Protein AF-A0AAI9X3R1-F1 (afdb_monomer_lite)

Radius of gyration: 27.47 Å; chains: 1; bounding box: 77×61×105 Å

Structure (mmCIF, N/CA/C/O backbone):
data_AF-A0AAI9X3R1-F1
#
_entry.id   AF-A0AAI9X3R1-F1
#
loop_
_atom_site.group_PDB
_atom_site.id
_atom_site.type_symbol
_atom_site.label_atom_id
_atom_site.label_alt_id
_atom_site.label_comp_id
_atom_site.label_asym_id
_atom_site.label_entity_id
_atom_site.label_seq_id
_atom_site.pdbx_PDB_ins_code
_atom_site.Cartn_x
_atom_site.Cartn_y
_atom_site.Cartn_z
_atom_site.occupancy
_atom_site.B_iso_or_equiv
_atom_site.auth_seq_id
_atom_site.auth_comp_id
_atom_site.auth_asym_id
_atom_site.auth_atom_id
_atom_site.pdbx_PDB_model_num
ATOM 1 N N . MET A 1 1 ? 15.271 -11.537 27.845 1.00 30.05 1 MET A N 1
ATOM 2 C CA . MET A 1 1 ? 15.221 -10.104 28.185 1.00 30.05 1 MET A CA 1
ATOM 3 C C . MET A 1 1 ? 13.936 -9.607 27.550 1.00 30.05 1 MET A C 1
ATOM 5 O O . MET A 1 1 ? 13.858 -9.598 26.330 1.00 30.05 1 MET A O 1
ATOM 9 N N . VAL A 1 2 ? 12.877 -9.460 28.348 1.00 28.47 2 VAL A N 1
ATOM 10 C CA . VAL A 1 2 ? 11.563 -9.010 27.859 1.00 28.47 2 VAL A CA 1
ATOM 11 C C . VAL A 1 2 ? 11.731 -7.534 27.478 1.00 28.47 2 VAL A C 1
ATOM 13 O O . VAL A 1 2 ? 12.332 -6.821 28.283 1.00 28.47 2 VAL A O 1
ATOM 16 N N . PRO A 1 3 ? 11.329 -7.084 26.278 1.00 35.72 3 PRO A N 1
ATOM 17 C CA . PRO A 1 3 ? 11.391 -5.665 25.944 1.00 35.72 3 PRO A CA 1
ATOM 18 C C . PRO A 1 3 ? 10.503 -4.892 26.922 1.00 35.72 3 PRO A C 1
ATOM 20 O O . PRO A 1 3 ? 9.383 -5.329 27.188 1.00 35.72 3 PRO A O 1
ATOM 23 N N . GLU A 1 4 ? 11.008 -3.791 27.477 1.00 32.34 4 GLU A N 1
ATOM 24 C CA . GLU A 1 4 ? 10.164 -2.820 28.178 1.00 32.34 4 GLU A CA 1
ATOM 25 C C . GLU A 1 4 ? 9.125 -2.316 27.171 1.00 32.34 4 GLU A C 1
ATOM 27 O O . GLU A 1 4 ? 9.492 -1.760 26.134 1.00 32.34 4 GLU A O 1
ATOM 32 N N . LEU A 1 5 ? 7.850 -2.611 27.433 1.00 36.44 5 LEU A N 1
ATOM 33 C CA . LEU A 1 5 ? 6.741 -2.165 26.597 1.00 36.44 5 LEU A CA 1
ATOM 34 C C . LEU A 1 5 ? 6.646 -0.641 26.709 1.00 36.44 5 LEU A C 1
ATOM 36 O O . LEU A 1 5 ? 6.763 -0.080 27.798 1.00 36.44 5 LEU A O 1
ATOM 40 N N . ASN A 1 6 ? 6.458 0.042 25.585 1.00 49.09 6 ASN A N 1
ATOM 41 C CA . ASN A 1 6 ? 6.217 1.484 25.606 1.00 49.09 6 ASN A CA 1
ATOM 42 C C . ASN A 1 6 ? 4.798 1.762 26.143 1.00 49.09 6 ASN A C 1
ATOM 44 O O . ASN A 1 6 ? 3.879 1.000 25.862 1.00 49.09 6 ASN A O 1
ATOM 48 N N . ASN A 1 7 ? 4.570 2.907 26.800 1.00 53.75 7 ASN A N 1
ATOM 49 C CA . ASN A 1 7 ? 3.246 3.317 27.325 1.00 53.75 7 ASN A CA 1
ATOM 50 C C . ASN A 1 7 ? 2.090 3.233 26.297 1.00 53.75 7 ASN A C 1
ATOM 52 O O . ASN A 1 7 ? 0.927 3.122 26.670 1.00 53.75 7 ASN A O 1
ATOM 56 N N . ALA A 1 8 ? 2.387 3.330 24.996 1.00 45.38 8 ALA A N 1
ATOM 57 C CA . ALA A 1 8 ? 1.394 3.197 23.929 1.00 45.38 8 ALA A CA 1
ATOM 58 C C . ALA A 1 8 ? 0.975 1.738 23.664 1.00 45.38 8 ALA A C 1
ATOM 60 O O . ALA A 1 8 ? -0.159 1.511 23.255 1.00 45.38 8 ALA A O 1
ATOM 61 N N . GLU A 1 9 ? 1.877 0.779 23.892 1.00 54.00 9 GLU A N 1
ATOM 62 C CA . GLU A 1 9 ? 1.617 -0.660 23.774 1.00 54.00 9 GLU A CA 1
ATOM 63 C C . GLU A 1 9 ? 0.813 -1.161 24.968 1.00 54.00 9 GLU A C 1
ATOM 65 O O . GLU A 1 9 ? -0.126 -1.919 24.773 1.00 54.00 9 GLU A O 1
ATOM 70 N N . GLU A 1 10 ? 1.115 -0.682 26.180 1.00 58.19 10 GLU A N 1
ATOM 71 C CA . GLU A 1 10 ? 0.284 -0.955 27.361 1.00 58.19 10 GLU A CA 1
ATOM 72 C C . GLU A 1 10 ? -1.126 -0.394 27.179 1.00 58.19 10 GLU A C 1
ATOM 74 O O . GLU A 1 10 ? -2.094 -1.100 27.417 1.00 58.19 10 GLU A O 1
ATOM 79 N N . LEU A 1 11 ? -1.261 0.828 26.651 1.00 54.00 11 LEU A N 1
ATOM 80 C CA . LEU A 1 11 ? -2.573 1.394 26.349 1.00 54.00 11 LEU A CA 1
ATOM 81 C C . LEU A 1 11 ? -3.309 0.592 25.265 1.00 54.00 11 LEU A C 1
ATOM 83 O O . LEU A 1 11 ? -4.515 0.421 25.350 1.00 54.00 11 LEU A O 1
ATOM 87 N N . GLU A 1 12 ? -2.630 0.114 24.224 1.00 59.31 12 GLU A N 1
ATOM 88 C CA . GLU A 1 12 ? -3.260 -0.704 23.180 1.00 59.31 12 GLU A CA 1
ATOM 89 C C . GLU A 1 12 ? -3.649 -2.102 23.689 1.00 59.31 12 GLU A C 1
ATOM 91 O O . GLU A 1 12 ? -4.735 -2.581 23.359 1.00 59.31 12 GLU A O 1
ATOM 96 N N . ASP A 1 13 ? -2.826 -2.702 24.550 1.00 61.06 13 ASP A N 1
ATOM 97 C CA . ASP A 1 13 ? -3.112 -3.960 25.246 1.00 61.06 13 ASP A CA 1
ATOM 98 C C . ASP A 1 13 ? -4.280 -3.791 26.238 1.00 61.06 13 ASP A C 1
ATOM 100 O O . ASP A 1 13 ? -5.188 -4.623 26.254 1.00 61.06 13 ASP A O 1
ATOM 104 N N . ASP A 1 14 ? -4.333 -2.688 26.991 1.00 59.78 14 ASP A N 1
ATOM 105 C CA . ASP A 1 14 ? -5.448 -2.331 27.877 1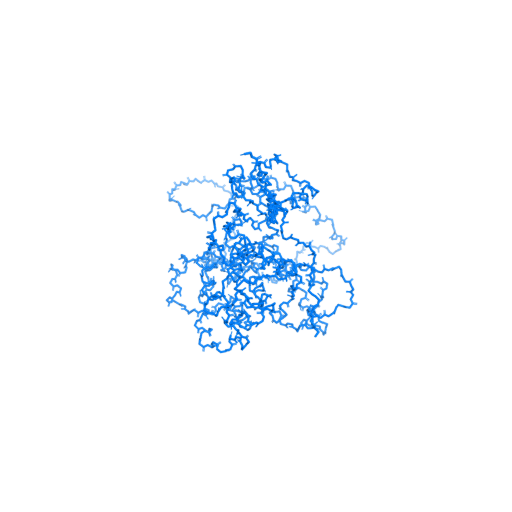.00 59.78 14 ASP A CA 1
ATOM 106 C C . ASP A 1 14 ? -6.740 -2.108 27.086 1.00 59.78 14 ASP A C 1
ATOM 108 O O . ASP A 1 14 ? -7.820 -2.490 27.529 1.00 59.78 14 ASP A O 1
ATOM 112 N N . LEU A 1 15 ? -6.654 -1.537 25.882 1.00 63.12 15 LEU A N 1
ATOM 113 C CA . LEU A 1 15 ? -7.805 -1.355 24.996 1.00 63.12 15 LEU A CA 1
ATOM 114 C C . LEU A 1 15 ? -8.285 -2.669 24.388 1.00 63.12 15 LEU A C 1
ATOM 116 O O . LEU A 1 15 ? -9.492 -2.896 24.303 1.00 63.12 15 LEU A O 1
ATOM 120 N N . LEU A 1 16 ? -7.360 -3.541 23.990 1.00 61.59 16 LEU A N 1
ATOM 121 C CA . LEU A 1 16 ? -7.679 -4.901 23.571 1.00 61.59 16 LEU A CA 1
ATOM 122 C C . LEU A 1 16 ? -8.257 -5.721 24.721 1.00 61.59 16 LEU A C 1
ATOM 124 O O . LEU A 1 16 ? -9.065 -6.601 24.450 1.00 61.59 16 LEU A O 1
ATOM 128 N N . ALA A 1 17 ? -7.865 -5.455 25.970 1.00 60.09 17 ALA A N 1
ATOM 129 C CA . ALA A 1 17 ? -8.419 -6.077 27.168 1.00 60.09 17 ALA A CA 1
ATOM 130 C C . ALA A 1 17 ? -9.802 -5.513 27.534 1.00 60.09 17 ALA A C 1
ATOM 132 O O . ALA A 1 17 ? -10.708 -6.285 27.828 1.00 60.09 17 ALA A O 1
ATOM 133 N N . ALA A 1 18 ? -10.001 -4.197 27.447 1.00 58.53 18 ALA A N 1
ATOM 134 C CA . ALA A 1 18 ? -11.280 -3.535 27.700 1.00 58.53 18 ALA A CA 1
ATOM 135 C C . ALA A 1 18 ? -12.337 -3.884 26.639 1.00 58.53 18 ALA A C 1
ATOM 137 O O . ALA A 1 18 ? -13.509 -4.058 26.965 1.00 58.53 18 ALA A O 1
ATOM 138 N N . ALA A 1 19 ? -11.926 -4.066 25.380 1.00 55.69 19 ALA A N 1
ATOM 139 C CA . ALA A 1 19 ? -12.793 -4.557 24.309 1.00 55.69 19 ALA A CA 1
ATOM 140 C C . ALA A 1 19 ? -13.231 -6.026 24.494 1.00 55.69 19 ALA A C 1
ATOM 142 O O . ALA A 1 19 ? -14.091 -6.490 23.748 1.00 55.69 19 ALA A O 1
ATOM 143 N N . ARG A 1 20 ? -12.666 -6.768 25.465 1.00 58.09 20 ARG A N 1
ATOM 144 C CA . ARG A 1 20 ? -13.059 -8.164 25.742 1.00 58.09 20 ARG A CA 1
ATOM 145 C C . ARG A 1 20 ? -14.454 -8.274 26.351 1.00 58.09 20 ARG A C 1
ATOM 147 O O . ARG A 1 20 ? -15.040 -9.338 26.195 1.00 58.09 20 ARG A O 1
ATOM 154 N N . GLY A 1 21 ? -14.980 -7.201 26.958 1.00 49.31 21 GLY A N 1
ATOM 155 C CA . GLY A 1 21 ? -16.295 -7.187 27.610 1.00 49.31 21 GLY A CA 1
ATOM 156 C C . GLY A 1 21 ? -16.434 -8.234 28.724 1.00 49.31 21 GLY A C 1
ATOM 157 O O . GLY A 1 21 ? -15.632 -9.160 28.846 1.00 49.31 21 GLY A O 1
ATOM 158 N N . ASP A 1 22 ? -17.453 -8.102 29.570 1.00 45.81 22 ASP A N 1
ATOM 159 C CA . ASP A 1 22 ? -17.853 -9.223 30.424 1.00 45.81 22 ASP A CA 1
ATOM 160 C C . ASP A 1 22 ? -18.382 -10.355 29.519 1.00 45.81 22 ASP A C 1
ATOM 162 O O . ASP A 1 22 ? -19.064 -10.070 28.533 1.00 45.81 22 ASP A O 1
ATOM 166 N N . PRO A 1 23 ? -18.137 -11.642 29.824 1.00 49.00 23 PRO A N 1
ATOM 167 C CA . PRO A 1 23 ? -18.627 -12.768 29.020 1.00 49.00 23 PRO A CA 1
ATOM 168 C C . PRO A 1 23 ? -20.164 -12.866 28.924 1.00 49.00 23 PRO A C 1
ATOM 170 O O . PRO A 1 23 ? -20.668 -13.737 28.214 1.00 49.00 23 PRO A O 1
ATOM 173 N N . GLU A 1 24 ? -20.899 -11.992 29.619 1.00 48.25 24 GLU A N 1
ATOM 174 C CA . GLU A 1 24 ? -22.356 -11.840 29.541 1.00 48.25 24 GLU A CA 1
ATOM 175 C C . GLU A 1 24 ? -22.822 -10.683 28.633 1.00 48.25 24 GLU A C 1
ATOM 177 O O . GLU A 1 24 ? -24.028 -10.550 28.423 1.00 48.25 24 GLU A O 1
ATOM 182 N N . ASP A 1 25 ? -21.922 -9.860 28.076 1.00 49.53 25 ASP A N 1
ATOM 183 C CA . ASP A 1 25 ? -22.319 -8.739 27.215 1.00 49.53 25 ASP A CA 1
ATOM 184 C C . ASP A 1 25 ? -22.580 -9.209 25.772 1.00 49.53 25 ASP A C 1
ATOM 186 O O . ASP A 1 25 ? -21.8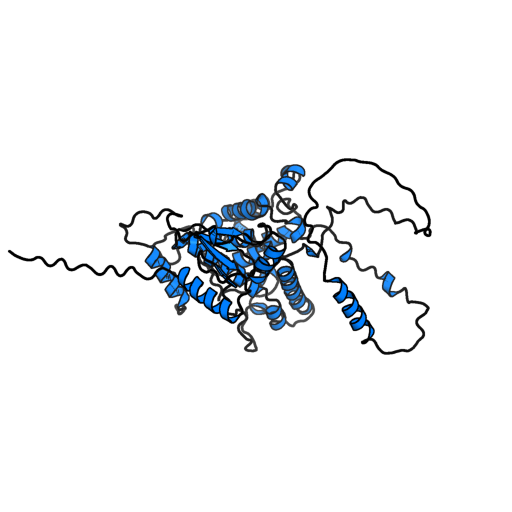00 -9.946 25.157 1.00 49.53 25 ASP A O 1
ATOM 190 N N . ASP A 1 26 ? -23.742 -8.822 25.252 1.00 55.19 26 ASP A N 1
ATOM 191 C CA . ASP A 1 26 ? -24.312 -9.292 23.991 1.00 55.19 26 ASP A CA 1
ATOM 192 C C . ASP A 1 26 ? -23.340 -9.009 22.830 1.00 55.19 26 ASP A C 1
ATOM 194 O O . ASP A 1 26 ? -22.702 -7.955 22.794 1.00 55.19 26 ASP A O 1
ATOM 198 N N . ARG A 1 27 ? -23.199 -9.930 21.862 1.00 57.12 27 ARG A N 1
ATOM 199 C CA . ARG A 1 27 ? -22.259 -9.765 20.730 1.00 57.12 27 ARG A CA 1
ATOM 200 C C . ARG A 1 27 ? -22.496 -8.413 20.049 1.00 57.12 27 ARG A C 1
ATOM 202 O O . ARG A 1 27 ? -23.435 -8.279 19.264 1.00 57.12 27 ARG A O 1
ATOM 209 N N . SER A 1 28 ? -21.634 -7.431 20.313 1.00 58.75 28 SER A N 1
ATOM 210 C CA . SER A 1 28 ? -21.817 -6.078 19.789 1.00 58.75 28 SER A CA 1
ATOM 211 C C . SER A 1 28 ? -21.768 -6.105 18.260 1.00 58.75 28 SER A C 1
ATOM 213 O O . SER A 1 28 ? -20.787 -6.537 17.650 1.00 58.75 28 SER A O 1
ATOM 215 N N . ILE A 1 29 ? -22.870 -5.709 17.622 1.00 65.38 29 ILE A N 1
ATOM 216 C CA . ILE A 1 29 ? -23.004 -5.740 16.164 1.00 65.38 29 ILE A CA 1
ATOM 217 C C . ILE A 1 29 ? -22.146 -4.613 15.577 1.00 65.38 29 ILE A C 1
ATOM 219 O O . ILE A 1 29 ? -22.330 -3.444 15.915 1.00 65.38 29 ILE A O 1
ATOM 223 N N . TYR A 1 30 ? -21.230 -4.946 14.660 1.00 66.50 30 TYR A N 1
ATOM 224 C CA . TYR A 1 30 ? -20.447 -3.944 13.929 1.00 66.50 30 TYR A CA 1
ATOM 225 C C . TYR A 1 30 ? -21.359 -2.905 13.271 1.00 66.50 30 TYR A C 1
ATOM 227 O O . TYR A 1 30 ? -22.274 -3.257 12.528 1.00 66.50 30 TYR A O 1
ATOM 235 N N . GLY A 1 31 ? -21.081 -1.628 13.526 1.00 66.25 31 GLY A N 1
ATOM 236 C CA . GLY A 1 31 ? -21.879 -0.510 13.034 1.00 66.25 31 GLY A CA 1
ATOM 237 C C . GLY A 1 31 ? -23.011 -0.065 13.951 1.00 66.25 31 GLY A C 1
ATOM 238 O O . GLY A 1 31 ? -23.675 0.922 13.642 1.00 66.25 31 GLY A O 1
ATOM 239 N N . ALA A 1 32 ? -23.248 -0.757 15.070 1.00 67.25 32 ALA A N 1
ATOM 240 C CA . ALA A 1 32 ? -24.310 -0.396 16.008 1.00 67.25 32 ALA A CA 1
ATOM 241 C C . ALA A 1 32 ? -24.018 0.901 16.785 1.00 67.25 32 ALA A C 1
ATOM 243 O O . ALA A 1 32 ? -24.935 1.494 17.355 1.00 67.25 32 ALA A O 1
ATOM 244 N N . GLN A 1 33 ? -22.764 1.363 16.802 1.00 71.88 33 GLN A N 1
ATOM 245 C CA . GLN A 1 33 ? -22.377 2.615 17.450 1.00 71.88 33 GLN A CA 1
ATOM 246 C C . GLN A 1 33 ? -22.531 3.825 16.511 1.00 71.88 33 GLN A C 1
ATOM 248 O O . GLN A 1 33 ? -22.292 3.749 15.308 1.00 71.88 33 GLN A O 1
ATOM 253 N N . GLN A 1 34 ? -22.908 4.982 17.068 1.00 70.94 34 GLN A N 1
ATOM 254 C CA . GLN A 1 34 ? -23.088 6.239 16.318 1.00 70.94 34 GLN A CA 1
ATOM 255 C C . GLN A 1 34 ? -21.790 7.060 16.161 1.00 70.94 34 GLN A C 1
ATOM 257 O O . GLN A 1 34 ? -21.842 8.269 15.942 1.00 70.94 34 GLN A O 1
ATOM 262 N N . SER A 1 35 ? -20.621 6.426 16.273 1.00 81.81 35 SER A N 1
ATOM 263 C CA . SER A 1 35 ? -19.294 7.042 16.123 1.00 81.81 35 SER A CA 1
ATOM 264 C C . SER A 1 35 ? -18.682 6.731 14.750 1.00 81.81 35 SER A C 1
ATOM 266 O O . SER A 1 35 ? -17.512 6.378 14.635 1.00 81.81 35 SER A O 1
ATOM 268 N N . ASN A 1 36 ? -19.468 6.859 13.677 1.00 90.56 36 ASN A N 1
ATOM 269 C CA . ASN A 1 36 ? -18.969 6.605 12.324 1.00 90.56 36 ASN A CA 1
ATOM 270 C C . ASN A 1 36 ? -17.878 7.609 11.930 1.00 90.56 36 ASN A C 1
ATOM 272 O O . ASN A 1 36 ? -17.889 8.769 12.352 1.00 90.56 36 ASN A O 1
ATOM 276 N N . LEU A 1 37 ? -16.947 7.172 11.087 1.00 93.31 37 LEU A N 1
ATOM 277 C CA . LEU A 1 37 ? -15.792 7.966 10.685 1.00 93.31 37 LEU A CA 1
ATOM 278 C C . LEU A 1 37 ? -15.739 8.130 9.165 1.00 93.31 37 LEU A C 1
ATOM 280 O O . LEU A 1 37 ? -15.861 7.168 8.415 1.00 93.31 37 LEU A O 1
ATOM 284 N N . ILE A 1 38 ? -15.512 9.353 8.708 1.00 95.69 38 ILE A N 1
ATOM 285 C CA . ILE A 1 38 ? -15.167 9.680 7.327 1.00 95.69 38 ILE A CA 1
ATOM 286 C C . ILE A 1 38 ? -13.676 10.003 7.304 1.00 95.69 38 ILE A C 1
ATOM 288 O O . ILE A 1 38 ? -13.213 10.877 8.031 1.00 95.69 38 ILE A O 1
ATOM 292 N N . VAL A 1 39 ? -12.915 9.290 6.487 1.00 96.50 39 VAL A N 1
ATOM 293 C CA . VAL A 1 39 ? -11.473 9.466 6.335 1.00 96.50 39 VAL A CA 1
ATOM 294 C C . VAL A 1 39 ? -11.196 10.042 4.955 1.00 96.50 39 VAL A C 1
ATOM 296 O O . VAL A 1 39 ? -11.263 9.328 3.952 1.00 96.50 39 VAL A O 1
ATOM 299 N N . ASP A 1 40 ? -10.829 11.321 4.918 1.00 96.50 40 ASP A N 1
ATOM 300 C CA . ASP A 1 40 ? -10.231 11.941 3.740 1.00 96.50 40 ASP A CA 1
ATOM 301 C C . ASP A 1 40 ? -8.717 11.738 3.815 1.00 96.50 40 ASP A C 1
ATOM 303 O O . ASP A 1 40 ? -8.036 12.301 4.670 1.00 96.50 40 ASP A O 1
ATOM 307 N N . ALA A 1 41 ? -8.157 10.931 2.917 1.00 95.81 41 ALA A N 1
ATOM 308 C CA . ALA A 1 41 ? -6.733 10.613 2.945 1.00 95.81 41 ALA A CA 1
ATOM 309 C C . ALA A 1 41 ? -5.812 11.805 2.609 1.00 95.81 41 ALA A C 1
ATOM 311 O O . ALA A 1 41 ? -4.591 11.644 2.604 1.00 95.81 41 ALA A O 1
ATOM 312 N N . ARG A 1 42 ? -6.364 12.962 2.223 1.00 93.69 42 ARG A N 1
ATOM 313 C CA . ARG A 1 42 ? -5.603 14.140 1.787 1.00 93.69 42 ARG A CA 1
ATOM 314 C C . ARG A 1 42 ? -5.289 15.072 2.956 1.00 93.69 42 ARG A C 1
ATOM 316 O O . ARG A 1 42 ? -6.147 15.267 3.818 1.00 93.69 42 ARG A O 1
ATOM 323 N N . PRO A 1 43 ? -4.131 15.763 2.918 1.00 88.25 43 PRO A N 1
ATOM 324 C CA . PRO A 1 43 ? -3.859 16.837 3.858 1.00 88.25 43 PRO A CA 1
ATOM 325 C C . PRO A 1 43 ? -4.981 17.870 3.811 1.00 88.25 43 PRO A C 1
ATOM 327 O O . PRO A 1 43 ? -5.445 18.224 2.722 1.00 88.25 43 PRO A O 1
ATOM 330 N N . THR A 1 44 ? -5.353 18.407 4.972 1.00 83.81 44 THR A N 1
ATOM 331 C CA . THR A 1 44 ? -6.459 19.366 5.136 1.00 83.81 44 THR A CA 1
ATOM 332 C C . THR A 1 44 ? -6.408 20.486 4.088 1.00 83.81 44 THR A C 1
ATOM 334 O O . THR A 1 44 ? -7.385 20.743 3.390 1.00 83.81 44 THR A O 1
ATOM 337 N N . VAL A 1 45 ? -5.230 21.089 3.878 1.00 80.31 45 VAL A N 1
ATOM 338 C CA . VAL A 1 45 ? -5.015 22.170 2.893 1.00 80.31 45 VAL A CA 1
ATOM 339 C C . VAL A 1 45 ? -5.400 21.749 1.469 1.00 80.31 45 VAL A C 1
ATOM 341 O O . VAL A 1 45 ? -6.040 22.512 0.746 1.00 80.31 45 VAL A O 1
ATOM 344 N N . ASN A 1 46 ? -5.053 20.525 1.070 1.00 80.25 46 ASN A N 1
ATOM 345 C CA . ASN A 1 46 ? -5.346 20.014 -0.267 1.00 80.25 46 ASN A CA 1
ATOM 346 C C . ASN A 1 46 ? -6.844 19.737 -0.446 1.00 80.25 46 ASN A C 1
ATOM 348 O O . ASN A 1 46 ? -7.376 19.957 -1.534 1.00 80.25 46 ASN A O 1
ATOM 352 N N . ALA A 1 47 ? -7.529 19.276 0.604 1.00 75.12 47 ALA A N 1
ATOM 353 C CA . ALA A 1 47 ? -8.972 19.059 0.569 1.00 75.12 47 ALA A CA 1
ATOM 354 C C . ALA A 1 47 ? -9.744 20.383 0.434 1.00 75.12 47 ALA A C 1
ATOM 356 O O . ALA A 1 47 ? -10.599 20.506 -0.447 1.00 75.12 47 ALA A O 1
ATOM 357 N N . PHE A 1 48 ? -9.378 21.404 1.218 1.00 76.25 48 PHE A N 1
ATOM 358 C CA . PHE A 1 48 ? -9.974 22.743 1.123 1.00 76.25 48 PHE A CA 1
ATOM 359 C C . PHE A 1 48 ? -9.709 23.416 -0.230 1.00 76.25 48 PHE A C 1
ATOM 361 O O . PHE A 1 48 ? -10.609 24.040 -0.789 1.00 76.25 48 PHE A O 1
ATOM 368 N N . ALA A 1 49 ? -8.514 23.257 -0.808 1.00 74.25 49 ALA A N 1
ATOM 369 C CA . ALA A 1 49 ? -8.210 23.804 -2.132 1.00 74.25 49 ALA A CA 1
ATOM 370 C C . ALA A 1 49 ? -9.150 23.256 -3.225 1.00 74.25 49 ALA A C 1
ATOM 372 O O . ALA A 1 49 ? -9.537 23.987 -4.135 1.00 74.25 49 ALA A O 1
ATOM 373 N N . MET A 1 50 ? -9.564 21.988 -3.122 1.00 75.62 50 MET A N 1
ATOM 374 C CA . MET A 1 50 ? -10.508 21.375 -4.065 1.00 75.62 50 MET A CA 1
ATOM 375 C C . MET A 1 50 ? -11.950 21.872 -3.883 1.00 75.62 50 MET A C 1
ATOM 377 O O . MET A 1 50 ? -12.728 21.848 -4.836 1.00 75.62 50 MET A O 1
ATOM 381 N N . GLN A 1 51 ? -12.303 22.384 -2.702 1.00 76.50 51 GLN A N 1
ATOM 382 C CA . GLN A 1 51 ? -13.620 22.973 -2.452 1.00 76.50 51 GLN A CA 1
ATOM 383 C C . GLN A 1 51 ? -13.869 24.229 -3.301 1.00 76.50 51 GLN A C 1
ATOM 385 O O . GLN A 1 51 ? -14.986 24.468 -3.753 1.00 76.50 51 GLN A O 1
ATOM 390 N N . ALA A 1 52 ? -12.814 24.996 -3.593 1.00 64.06 52 ALA A N 1
ATOM 391 C CA . ALA A 1 52 ? -12.897 26.205 -4.414 1.00 64.06 52 ALA A CA 1
ATOM 392 C C . ALA A 1 52 ? -13.247 25.935 -5.892 1.00 64.06 52 ALA A C 1
ATOM 394 O O . ALA A 1 52 ? -13.710 26.840 -6.581 1.00 64.06 52 ALA A O 1
ATOM 395 N N . VAL A 1 53 ? -13.049 24.705 -6.378 1.00 68.56 53 VAL A N 1
ATOM 396 C CA . VAL A 1 53 ? -13.337 24.298 -7.768 1.00 68.56 53 VAL A CA 1
ATOM 397 C C . VAL A 1 53 ? -14.587 23.417 -7.884 1.00 68.56 53 VAL A C 1
ATOM 399 O O . VAL A 1 53 ? -14.775 22.741 -8.891 1.00 68.56 53 VAL A O 1
ATOM 402 N N . GLY A 1 54 ? -15.445 23.405 -6.857 1.00 69.62 54 GLY A N 1
ATOM 403 C CA . GLY A 1 54 ? -16.696 22.636 -6.848 1.00 69.62 54 GLY A CA 1
ATOM 404 C C . GLY A 1 54 ? -16.538 21.145 -6.525 1.00 69.62 54 GLY A C 1
ATOM 405 O O . GLY A 1 54 ? -17.510 20.400 -6.610 1.00 69.62 54 GLY A O 1
ATOM 406 N N . LEU A 1 55 ? -15.333 20.712 -6.144 1.00 82.44 55 LEU A N 1
ATOM 407 C CA . LEU A 1 55 ? -15.086 19.425 -5.492 1.00 82.44 55 LEU A CA 1
ATOM 408 C C . LEU A 1 55 ? -15.070 19.660 -3.968 1.00 82.44 55 LEU A C 1
ATOM 410 O O . LEU A 1 55 ? -15.736 20.567 -3.474 1.00 82.44 55 LEU A O 1
ATOM 414 N N . GLY A 1 56 ? -14.320 18.872 -3.199 1.00 83.31 56 GLY A N 1
ATOM 415 C CA . GLY A 1 56 ? -14.097 19.135 -1.776 1.00 83.31 56 GLY A CA 1
ATOM 416 C C . GLY A 1 56 ? -14.198 17.875 -0.935 1.00 83.31 56 GLY A C 1
ATOM 417 O O . GLY A 1 56 ? -13.703 16.823 -1.340 1.00 83.31 56 GLY A O 1
ATOM 418 N N . SER A 1 57 ? -14.791 18.014 0.244 1.00 86.50 57 SER A N 1
ATOM 419 C CA . SER A 1 57 ? -15.076 16.945 1.198 1.00 86.50 57 SER A CA 1
ATOM 420 C C . SER A 1 57 ? -16.419 17.243 1.885 1.00 86.50 57 SER A C 1
ATOM 422 O O . SER A 1 57 ? -16.980 18.331 1.737 1.00 86.50 57 SER A O 1
ATOM 424 N N . GLU A 1 58 ? -16.965 16.263 2.590 1.00 90.38 58 GLU A N 1
ATOM 425 C CA . GLU A 1 58 ? -18.291 16.235 3.192 1.00 90.38 58 GLU A CA 1
ATOM 426 C C . GLU A 1 58 ? -18.494 17.395 4.170 1.00 90.38 58 GLU A C 1
ATOM 428 O O . GLU A 1 58 ? -17.724 17.577 5.109 1.00 90.38 58 GLU A O 1
ATOM 433 N N . ASN A 1 59 ? -19.556 18.180 3.989 1.00 89.12 59 ASN A N 1
ATOM 434 C CA . ASN A 1 59 ? -19.934 19.190 4.974 1.00 89.12 59 ASN A CA 1
ATOM 435 C C . ASN A 1 59 ? -20.584 18.508 6.185 1.00 89.12 59 ASN A C 1
ATOM 437 O O . ASN A 1 59 ? -21.703 18.007 6.073 1.00 89.12 59 ASN A O 1
ATOM 441 N N . MET A 1 60 ? -19.920 18.539 7.341 1.00 88.69 60 MET A N 1
ATOM 442 C CA . MET A 1 60 ? -20.356 17.816 8.539 1.00 88.69 60 MET A CA 1
ATOM 443 C C . MET A 1 60 ? -21.711 18.258 9.099 1.00 88.69 60 MET A C 1
ATOM 445 O O . MET A 1 60 ? -22.354 17.463 9.781 1.00 88.69 60 MET A O 1
ATOM 449 N N . ASP A 1 61 ? -22.224 19.439 8.742 1.00 87.19 61 ASP A N 1
ATOM 450 C CA . ASP A 1 61 ? -23.599 19.836 9.086 1.00 87.19 61 ASP A CA 1
ATOM 451 C C . ASP A 1 61 ? -24.655 18.898 8.455 1.00 87.19 61 ASP A C 1
ATOM 453 O O . ASP A 1 61 ? -25.742 18.702 9.014 1.00 87.19 61 ASP A O 1
ATOM 457 N N . ASN A 1 62 ? -24.310 18.252 7.334 1.00 90.44 62 ASN A N 1
ATOM 458 C CA . ASN A 1 62 ? -25.136 17.247 6.662 1.00 90.44 62 ASN A CA 1
ATOM 459 C C . ASN A 1 62 ? -24.901 15.816 7.190 1.00 90.44 62 ASN A C 1
ATOM 461 O O . ASN A 1 62 ? -25.741 14.947 6.967 1.00 90.44 62 ASN A O 1
ATOM 465 N N . TYR A 1 63 ? -23.802 15.563 7.913 1.00 89.50 63 TYR A N 1
ATOM 466 C CA . TYR A 1 63 ? -23.371 14.230 8.371 1.00 89.50 63 TYR A CA 1
ATOM 467 C C . TYR A 1 63 ? -23.273 14.174 9.905 1.00 89.50 63 TYR A C 1
ATOM 469 O O . TYR A 1 63 ? -22.209 13.990 10.488 1.00 89.50 63 TYR A O 1
ATOM 477 N N . LYS A 1 64 ? -24.419 14.330 10.574 1.00 84.19 64 LYS A N 1
ATOM 478 C CA . LYS A 1 64 ? -24.519 14.585 12.026 1.00 84.19 64 LYS A CA 1
ATOM 479 C C . LYS A 1 64 ? -24.003 13.475 12.949 1.00 84.19 64 LYS A C 1
ATOM 481 O O . LYS A 1 64 ? -23.648 13.766 14.085 1.00 84.19 64 LYS A O 1
ATOM 486 N N . PHE A 1 65 ? -23.969 12.233 12.473 1.00 83.31 65 PHE A N 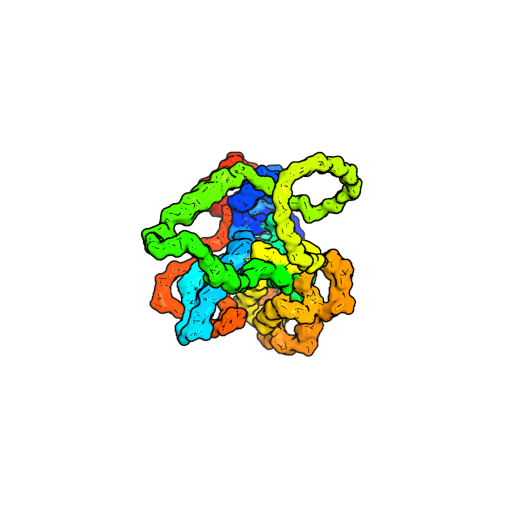1
ATOM 487 C CA . PHE A 1 65 ? -23.533 11.050 13.235 1.00 83.31 65 PHE A CA 1
ATOM 488 C C . PHE A 1 65 ? -22.194 10.501 12.740 1.00 83.31 65 PHE A C 1
ATOM 490 O O . PHE A 1 65 ? -21.907 9.312 12.879 1.00 83.31 65 PHE A O 1
ATOM 497 N N . ALA A 1 66 ? -21.408 11.357 12.089 1.00 88.44 66 ALA A N 1
ATOM 498 C CA . ALA A 1 66 ? -20.070 11.030 11.654 1.00 88.44 66 ALA A CA 1
ATOM 499 C C . ALA A 1 66 ? -19.081 12.080 12.156 1.00 88.44 66 ALA A C 1
ATOM 501 O O . ALA A 1 66 ? -19.401 13.261 12.307 1.00 88.44 66 ALA A O 1
ATOM 502 N N . THR A 1 67 ? -17.859 11.632 12.388 1.00 90.94 67 THR A N 1
ATOM 503 C CA . THR A 1 67 ? -16.686 12.494 12.505 1.00 90.94 67 THR A CA 1
ATOM 504 C C . THR A 1 67 ? -15.920 12.399 11.202 1.00 90.94 67 THR A C 1
ATOM 506 O O . THR A 1 67 ? -15.840 11.321 10.623 1.00 90.94 67 THR A O 1
ATOM 509 N N . LYS A 1 68 ? -15.343 13.499 10.731 1.00 92.38 68 LYS A N 1
ATOM 510 C CA . LYS A 1 68 ? -14.441 13.476 9.584 1.00 92.38 68 LYS A CA 1
ATOM 511 C C . LYS A 1 68 ? -13.015 13.754 10.022 1.00 92.38 68 LYS A C 1
ATOM 513 O O . LYS A 1 68 ? -12.778 14.687 10.784 1.00 92.38 68 LYS A O 1
ATOM 518 N N . ALA A 1 69 ? -12.082 12.960 9.520 1.00 92.94 69 ALA A N 1
ATOM 519 C CA . ALA A 1 69 ? -10.655 13.062 9.760 1.00 92.94 69 ALA A CA 1
ATOM 520 C C . ALA A 1 69 ? -9.913 13.264 8.433 1.00 92.94 69 ALA A C 1
ATOM 522 O O . ALA A 1 69 ? -10.142 12.529 7.473 1.00 92.94 69 ALA A O 1
ATOM 523 N N . TYR A 1 70 ? -8.998 14.233 8.401 1.00 91.62 70 TYR A N 1
ATOM 524 C CA . TYR A 1 70 ? -8.065 14.428 7.291 1.00 91.62 70 TYR A CA 1
ATOM 525 C C . TYR A 1 70 ? -6.729 13.775 7.616 1.00 91.62 70 TYR A C 1
ATOM 527 O O . TYR A 1 70 ? -6.152 14.038 8.674 1.00 91.62 70 TYR A O 1
ATOM 535 N N . LEU A 1 71 ? -6.211 12.969 6.697 1.00 92.44 71 LEU A N 1
ATOM 536 C CA . LEU A 1 71 ? -4.886 12.367 6.805 1.00 92.44 71 LEU A CA 1
ATOM 537 C C . LEU A 1 71 ? -3.882 13.143 5.956 1.00 92.44 71 LEU A C 1
ATOM 539 O O . LEU A 1 71 ? -4.157 13.519 4.833 1.00 92.44 71 LEU A O 1
ATOM 543 N N . GLY A 1 72 ? -2.657 13.308 6.420 1.00 90.50 72 GLY A N 1
ATOM 544 C CA . GLY A 1 72 ? -1.584 14.014 5.729 1.00 90.50 72 GLY A CA 1
ATOM 545 C C . GLY A 1 72 ? -0.906 13.214 4.615 1.00 90.50 72 GLY A C 1
ATOM 546 O O . GLY A 1 72 ? 0.302 13.355 4.448 1.00 90.50 72 GLY A O 1
ATOM 547 N N . ILE A 1 73 ? -1.622 12.355 3.875 1.00 95.25 73 ILE A N 1
ATOM 548 C CA . ILE A 1 73 ? -1.002 11.536 2.823 1.00 95.25 73 ILE A CA 1
ATOM 549 C C . ILE A 1 73 ? -0.932 12.331 1.517 1.00 95.25 73 ILE A C 1
ATOM 551 O O . ILE A 1 73 ? -1.929 12.571 0.818 1.00 95.25 73 ILE A O 1
ATOM 555 N N . ASP A 1 74 ? 0.290 12.740 1.187 1.00 94.69 74 ASP A N 1
ATOM 556 C CA . ASP A 1 74 ? 0.593 13.538 0.007 1.00 94.69 74 ASP A CA 1
ATOM 557 C C . ASP A 1 74 ? 0.182 12.865 -1.316 1.00 94.69 74 ASP A C 1
ATOM 559 O O . ASP A 1 74 ? -0.160 11.684 -1.403 1.00 94.69 74 ASP A O 1
ATOM 563 N N . ASN A 1 75 ? 0.174 13.658 -2.385 1.00 95.94 75 ASN A N 1
ATOM 564 C CA . ASN A 1 75 ? -0.217 13.194 -3.711 1.00 95.94 75 ASN A CA 1
ATOM 565 C C . ASN A 1 75 ? 0.883 12.367 -4.408 1.00 95.94 75 ASN A C 1
ATOM 567 O O . ASN A 1 75 ? 2.033 12.284 -3.973 1.00 95.94 75 ASN A O 1
ATOM 571 N N . ILE A 1 76 ? 0.526 11.812 -5.568 1.00 97.38 76 ILE A N 1
ATOM 572 C CA . ILE A 1 76 ? 1.389 10.947 -6.377 1.00 97.38 76 ILE A CA 1
ATOM 573 C C . ILE A 1 76 ? 2.721 11.593 -6.798 1.00 97.38 76 ILE A C 1
ATOM 575 O O . ILE A 1 76 ? 3.698 10.876 -7.022 1.00 97.38 76 ILE A O 1
ATOM 579 N N . HIS A 1 77 ? 2.788 12.925 -6.907 1.00 96.88 77 HIS A N 1
ATOM 580 C CA . HIS A 1 77 ? 4.006 13.633 -7.305 1.00 96.88 77 HIS A CA 1
ATOM 581 C C . HIS A 1 77 ? 5.023 13.658 -6.168 1.00 96.88 77 HIS A C 1
ATOM 583 O O . HIS A 1 77 ? 6.185 13.342 -6.402 1.00 96.88 77 HIS A O 1
ATOM 589 N N . VAL A 1 78 ? 4.571 13.928 -4.940 1.00 97.56 78 VAL A N 1
ATOM 590 C CA . VAL A 1 78 ? 5.430 13.885 -3.748 1.00 97.56 78 VAL A CA 1
ATOM 591 C C . VAL A 1 78 ? 5.999 12.480 -3.550 1.00 97.56 78 VAL A C 1
ATOM 593 O O . VAL A 1 78 ? 7.198 12.334 -3.330 1.00 97.56 78 VAL A O 1
ATOM 596 N N . MET A 1 79 ? 5.177 11.439 -3.726 1.00 98.25 79 MET A N 1
ATOM 597 C CA . MET A 1 79 ? 5.636 10.048 -3.592 1.00 98.25 79 MET A CA 1
ATOM 598 C C . MET A 1 79 ? 6.648 9.653 -4.675 1.00 98.25 79 MET A C 1
ATOM 600 O O . MET A 1 79 ? 7.620 8.953 -4.388 1.00 98.25 79 MET A O 1
ATOM 604 N N . ARG A 1 80 ? 6.464 10.125 -5.916 1.00 97.94 80 ARG A N 1
ATOM 605 C CA . ARG A 1 80 ? 7.452 9.939 -6.991 1.00 97.94 80 ARG A CA 1
ATOM 606 C C . ARG A 1 80 ? 8.769 10.629 -6.647 1.00 97.94 80 ARG A C 1
ATOM 608 O O . ARG A 1 80 ? 9.824 10.016 -6.773 1.00 97.94 80 ARG A O 1
ATOM 615 N N . ASP A 1 81 ? 8.712 11.884 -6.214 1.00 98.12 81 ASP A N 1
ATOM 616 C CA . ASP A 1 81 ? 9.907 12.660 -5.884 1.00 98.12 81 ASP A CA 1
ATOM 617 C C . ASP A 1 81 ? 10.641 12.063 -4.673 1.00 98.12 81 ASP A C 1
ATOM 619 O O . ASP A 1 81 ? 11.871 12.054 -4.640 1.00 98.12 81 ASP A O 1
ATOM 623 N N . SER A 1 82 ? 9.903 11.501 -3.710 1.00 98.38 82 SER A N 1
ATOM 624 C CA . SER A 1 82 ? 10.461 10.745 -2.587 1.00 98.38 82 SER A CA 1
ATOM 625 C C . SER A 1 82 ? 11.254 9.523 -3.062 1.00 98.38 82 SER A C 1
ATOM 627 O O . SER A 1 82 ? 12.432 9.401 -2.726 1.00 98.38 82 SER A O 1
ATOM 629 N N . LEU A 1 83 ? 10.672 8.666 -3.913 1.00 97.81 83 LEU A N 1
ATOM 630 C CA . LEU A 1 83 ? 11.389 7.504 -4.454 1.00 97.81 83 LEU A CA 1
ATOM 631 C C . LEU A 1 83 ? 12.586 7.909 -5.326 1.00 97.81 83 LEU A C 1
ATOM 633 O O . LEU A 1 83 ? 13.636 7.281 -5.235 1.00 97.81 83 LEU A O 1
ATOM 637 N N . ASN A 1 84 ? 12.474 8.976 -6.122 1.00 96.31 84 ASN A N 1
ATOM 638 C CA . ASN A 1 84 ? 13.605 9.488 -6.902 1.00 96.31 84 ASN A CA 1
ATOM 639 C C . ASN A 1 84 ? 14.775 9.902 -5.999 1.00 96.31 84 ASN A C 1
ATOM 641 O O . ASN A 1 84 ? 15.914 9.565 -6.298 1.00 96.31 84 ASN A O 1
ATOM 645 N N . LYS A 1 85 ? 14.504 10.548 -4.856 1.00 96.19 85 LYS A N 1
ATOM 646 C CA . LYS A 1 85 ? 15.542 10.868 -3.861 1.00 96.19 85 LYS A CA 1
ATOM 647 C C . LYS A 1 85 ? 16.169 9.619 -3.243 1.00 96.19 85 LYS A C 1
ATOM 649 O O . LYS A 1 85 ? 17.364 9.636 -2.967 1.00 96.19 85 LYS A O 1
ATOM 654 N N . VAL A 1 86 ? 15.394 8.549 -3.027 1.00 95.62 86 VAL A N 1
ATOM 655 C CA . VAL A 1 86 ? 15.953 7.252 -2.602 1.00 95.62 86 VAL A CA 1
ATOM 656 C C . VAL A 1 86 ? 16.901 6.727 -3.677 1.00 95.62 86 VAL A C 1
ATOM 658 O O . VAL A 1 86 ? 18.051 6.448 -3.372 1.00 95.62 86 VAL A O 1
ATOM 661 N N . ILE A 1 87 ? 16.467 6.665 -4.938 1.00 93.94 87 ILE A N 1
ATOM 662 C CA . ILE A 1 87 ? 17.299 6.199 -6.060 1.00 93.94 87 ILE A CA 1
ATOM 663 C C . ILE A 1 87 ? 18.579 7.038 -6.185 1.00 93.94 87 ILE A C 1
ATOM 665 O O . ILE A 1 87 ? 19.670 6.485 -6.309 1.00 93.94 87 ILE A O 1
ATOM 669 N N . ASP A 1 88 ? 18.470 8.363 -6.082 1.00 91.75 88 ASP A N 1
ATOM 670 C CA . ASP A 1 88 ? 19.619 9.267 -6.100 1.00 91.75 88 ASP A CA 1
ATOM 671 C C . ASP A 1 88 ? 20.597 9.011 -4.947 1.00 91.75 88 ASP A C 1
ATOM 673 O O . ASP A 1 88 ? 21.804 9.095 -5.158 1.00 91.75 88 ASP A O 1
ATOM 677 N N . ALA A 1 89 ? 20.100 8.658 -3.758 1.00 90.56 89 ALA A N 1
ATOM 678 C CA . ALA A 1 89 ? 20.939 8.313 -2.611 1.00 90.56 89 ALA A CA 1
ATOM 679 C C . ALA A 1 89 ? 21.666 6.967 -2.771 1.00 90.56 89 ALA A C 1
ATOM 681 O O . ALA A 1 89 ? 22.682 6.730 -2.113 1.00 90.56 89 ALA A O 1
ATOM 682 N N . LEU A 1 90 ? 21.142 6.086 -3.629 1.00 90.50 90 LEU A N 1
ATOM 683 C CA . LEU A 1 90 ? 21.693 4.758 -3.897 1.00 90.50 90 LEU A CA 1
ATOM 684 C C . LEU A 1 90 ? 22.642 4.736 -5.107 1.00 90.50 90 LEU A C 1
ATOM 686 O O . LEU A 1 90 ? 23.539 3.896 -5.148 1.00 90.50 90 LEU A O 1
ATOM 690 N N . LYS A 1 91 ? 22.496 5.653 -6.073 1.00 86.12 91 LYS A N 1
ATOM 691 C CA . LYS A 1 91 ? 23.270 5.616 -7.331 1.00 86.12 91 LYS A CA 1
ATOM 692 C C . LYS A 1 91 ? 24.785 5.677 -7.113 1.00 86.12 91 LYS A C 1
ATOM 694 O O . LYS A 1 91 ? 25.550 5.020 -7.809 1.00 86.12 91 LYS A O 1
ATOM 699 N N . GLU A 1 92 ? 25.235 6.476 -6.146 1.00 75.62 92 GLU A N 1
ATOM 700 C CA . GLU A 1 92 ? 26.666 6.677 -5.882 1.00 75.62 92 GLU A CA 1
ATOM 701 C C . GLU A 1 92 ? 27.265 5.484 -5.126 1.00 75.62 92 GLU A C 1
ATOM 703 O O . GLU A 1 92 ? 28.438 5.152 -5.310 1.00 75.62 92 GLU A O 1
ATOM 708 N N . SER A 1 93 ? 26.441 4.782 -4.342 1.00 76.50 93 SER A N 1
ATOM 709 C CA . SER A 1 93 ? 26.826 3.561 -3.626 1.00 76.50 93 SER A CA 1
ATOM 710 C C . SER A 1 93 ? 26.918 2.317 -4.516 1.00 76.50 93 SER A C 1
ATOM 712 O O . SER A 1 93 ? 27.310 1.258 -4.040 1.00 76.50 93 SER A O 1
ATOM 714 N N . ASP A 1 94 ? 26.561 2.415 -5.801 1.00 73.31 94 ASP A N 1
ATOM 715 C CA . ASP A 1 94 ? 26.823 1.350 -6.784 1.00 73.31 94 ASP A CA 1
ATOM 716 C C . ASP A 1 94 ? 28.232 1.445 -7.378 1.00 73.31 94 ASP A C 1
ATOM 718 O O . ASP A 1 94 ? 28.784 0.457 -7.859 1.00 73.31 94 ASP A O 1
ATOM 722 N N . VAL A 1 95 ? 28.819 2.643 -7.356 1.00 78.44 95 VAL A N 1
ATOM 723 C CA . VAL A 1 95 ? 30.102 2.940 -8.010 1.00 78.44 95 VAL A CA 1
ATOM 724 C C . VAL A 1 95 ? 31.223 3.134 -6.988 1.00 78.44 95 VAL A C 1
ATOM 726 O O . VAL A 1 95 ? 32.401 2.980 -7.312 1.00 78.44 95 VAL A O 1
ATOM 729 N N . THR A 1 96 ? 30.876 3.459 -5.743 1.00 76.81 96 THR A N 1
ATOM 730 C CA . THR A 1 96 ? 31.831 3.693 -4.657 1.00 76.81 96 THR A CA 1
ATOM 731 C C . THR A 1 96 ? 31.707 2.618 -3.574 1.00 76.81 96 THR A C 1
ATOM 733 O O . THR A 1 96 ? 30.623 2.083 -3.365 1.00 76.81 96 THR A O 1
ATOM 736 N N . PRO A 1 97 ? 32.792 2.302 -2.839 1.00 75.19 97 PRO A N 1
ATOM 737 C CA . PRO A 1 97 ? 32.738 1.364 -1.712 1.00 75.19 97 PRO A CA 1
ATOM 738 C C . PRO A 1 97 ? 32.054 1.965 -0.471 1.00 75.19 97 PRO A C 1
ATOM 740 O O . PRO A 1 97 ? 32.005 1.330 0.581 1.00 75.19 97 PRO A O 1
ATOM 743 N N . LEU A 1 98 ? 31.583 3.211 -0.565 1.00 73.19 98 LEU A N 1
ATOM 744 C CA . LEU A 1 98 ? 30.816 3.866 0.479 1.00 73.19 98 LEU A CA 1
ATOM 745 C C . LEU A 1 98 ? 29.362 3.402 0.342 1.00 73.19 98 LEU A C 1
ATOM 747 O O . LEU A 1 98 ? 28.775 3.491 -0.734 1.00 73.19 98 LEU A O 1
ATOM 751 N N . GLY A 1 99 ? 28.789 2.896 1.436 1.00 78.50 99 GLY A N 1
ATOM 752 C CA . GLY A 1 99 ? 27.368 2.554 1.491 1.00 78.50 99 GLY A CA 1
ATOM 753 C C . GLY A 1 99 ? 26.466 3.769 1.215 1.00 78.50 99 GLY A C 1
ATOM 754 O O . GLY A 1 99 ? 26.945 4.905 1.132 1.00 78.50 99 GLY A O 1
ATOM 755 N N . PRO A 1 100 ? 25.146 3.561 1.090 1.00 86.06 100 PRO A N 1
ATOM 756 C CA . PRO A 1 100 ? 24.221 4.627 0.731 1.00 86.06 100 PRO A CA 1
ATOM 757 C C . PRO A 1 100 ? 24.225 5.767 1.754 1.00 86.06 100 PRO A C 1
ATOM 759 O O . PRO A 1 100 ? 24.306 5.555 2.969 1.00 86.06 100 PRO A O 1
ATOM 762 N N . SER A 1 101 ? 24.110 7.005 1.266 1.00 87.69 101 SER A N 1
ATOM 763 C CA . SER A 1 101 ? 24.117 8.181 2.136 1.00 87.69 101 SER A CA 1
ATOM 764 C C . SER A 1 101 ? 22.857 8.222 3.004 1.00 87.69 101 SER A C 1
ATOM 766 O O . SER A 1 101 ? 21.755 8.503 2.528 1.00 87.69 101 SER A O 1
ATOM 768 N N . ARG A 1 102 ? 23.021 7.995 4.311 1.00 85.44 102 ARG A N 1
ATOM 769 C CA . ARG A 1 102 ? 21.905 7.955 5.270 1.00 85.44 102 ARG A CA 1
ATOM 770 C C . ARG A 1 102 ? 21.186 9.295 5.408 1.00 85.44 102 ARG A C 1
ATOM 772 O O . ARG A 1 102 ? 19.968 9.315 5.540 1.00 85.44 102 ARG A O 1
ATOM 779 N N . ASP A 1 103 ? 21.908 10.406 5.285 1.00 86.94 103 ASP A N 1
ATOM 780 C CA . ASP A 1 103 ? 21.314 11.748 5.307 1.00 86.94 103 ASP A CA 1
ATOM 781 C C . ASP A 1 103 ? 20.496 12.036 4.042 1.00 86.94 103 ASP A C 1
ATOM 783 O O . ASP A 1 103 ? 19.489 12.743 4.080 1.00 86.94 103 ASP A O 1
ATOM 787 N N . GLN A 1 104 ? 20.924 11.528 2.881 1.00 90.06 104 GLN A N 1
ATOM 788 C CA . GLN A 1 104 ? 20.128 11.633 1.654 1.00 90.06 104 GLN A CA 1
ATOM 789 C C . GLN A 1 104 ? 18.890 10.729 1.725 1.00 90.06 104 GLN A C 1
ATOM 791 O O . GLN A 1 104 ? 17.798 11.185 1.385 1.00 90.06 104 GLN A O 1
ATOM 796 N N . LEU A 1 105 ? 19.033 9.510 2.259 1.00 91.69 105 LEU A N 1
ATOM 797 C CA . LEU A 1 105 ? 17.911 8.612 2.537 1.00 91.69 105 LEU A CA 1
ATOM 798 C C . LEU A 1 105 ? 16.892 9.258 3.487 1.00 91.69 105 LEU A C 1
ATOM 800 O O . LEU A 1 105 ? 15.707 9.276 3.167 1.00 91.69 105 LEU A O 1
ATOM 804 N N . ALA A 1 106 ? 17.321 9.869 4.593 1.00 90.06 106 ALA A N 1
ATOM 805 C CA . ALA A 1 106 ? 16.430 10.583 5.512 1.00 90.06 106 ALA A CA 1
ATOM 806 C C . ALA A 1 106 ? 15.688 11.740 4.811 1.00 90.06 106 ALA A C 1
ATOM 808 O O . ALA A 1 106 ? 14.468 11.876 4.911 1.00 90.06 106 ALA A O 1
ATOM 809 N N . ARG A 1 107 ? 16.404 12.534 4.000 1.00 92.56 107 ARG A N 1
ATOM 810 C CA . ARG A 1 107 ? 15.828 13.644 3.211 1.00 92.56 107 ARG A CA 1
ATOM 811 C C . ARG A 1 107 ? 14.860 13.204 2.109 1.00 92.56 107 ARG A C 1
ATOM 813 O O . ARG A 1 107 ? 14.136 14.051 1.574 1.00 92.56 107 ARG A O 1
ATOM 820 N N . SER A 1 108 ? 14.826 11.916 1.759 1.00 95.88 108 SER A N 1
ATOM 821 C CA . SER A 1 108 ? 13.822 11.381 0.834 1.00 95.88 108 SER A CA 1
ATOM 822 C C . SER A 1 108 ? 12.406 11.455 1.408 1.00 95.88 108 SER A C 1
ATOM 824 O O . SER A 1 108 ? 11.452 11.588 0.644 1.00 95.88 108 SER A O 1
ATOM 826 N N . GLY A 1 109 ? 12.261 11.379 2.736 1.00 96.06 109 GLY A N 1
ATOM 827 C CA . GLY A 1 109 ? 10.966 11.275 3.404 1.00 96.06 109 GLY A CA 1
ATOM 828 C C . GLY A 1 109 ? 10.256 9.931 3.207 1.00 96.06 109 GLY A C 1
ATOM 829 O O . GLY A 1 109 ? 9.125 9.796 3.661 1.00 96.06 109 GLY A O 1
ATOM 830 N N . TRP A 1 110 ? 10.882 8.932 2.571 1.00 97.69 110 TRP A N 1
ATOM 831 C CA . TRP A 1 110 ? 10.224 7.665 2.228 1.00 97.69 110 TRP A CA 1
ATOM 832 C C . TRP A 1 110 ? 9.599 6.979 3.447 1.00 97.69 110 TRP A C 1
ATOM 834 O O . TRP A 1 110 ? 8.392 6.747 3.468 1.00 97.69 110 TRP A O 1
ATOM 844 N N . LEU A 1 111 ? 10.385 6.756 4.509 1.00 96.62 111 LEU A N 1
ATOM 845 C CA . LEU A 1 111 ? 9.882 6.134 5.741 1.00 96.62 111 LEU A CA 1
ATOM 846 C C . LEU A 1 111 ? 8.819 6.977 6.447 1.00 96.62 111 LEU A C 1
ATOM 848 O O . LEU A 1 111 ? 7.901 6.417 7.036 1.00 96.62 111 LEU A O 1
ATOM 852 N N . LYS A 1 112 ? 8.884 8.310 6.341 1.00 95.44 112 LYS A N 1
ATOM 853 C CA . LYS A 1 112 ? 7.827 9.192 6.853 1.00 95.44 112 LYS A CA 1
ATOM 854 C C . LYS A 1 112 ? 6.509 8.952 6.111 1.00 95.44 112 LYS A C 1
ATOM 856 O O . LYS A 1 112 ? 5.457 8.896 6.741 1.00 95.44 112 LYS A O 1
ATOM 861 N N . HIS A 1 113 ? 6.550 8.785 4.789 1.00 97.62 113 HIS A N 1
ATOM 862 C CA . HIS A 1 113 ? 5.354 8.482 4.000 1.00 97.62 113 HIS A CA 1
ATOM 863 C C . HIS A 1 113 ? 4.802 7.082 4.301 1.00 97.62 113 HIS A C 1
ATOM 865 O O . HIS A 1 113 ? 3.592 6.948 4.475 1.00 97.62 113 HIS A O 1
ATOM 871 N N . ILE A 1 114 ? 5.664 6.064 4.429 1.00 98.44 114 ILE A N 1
ATOM 872 C CA . ILE A 1 114 ? 5.248 4.714 4.852 1.00 98.44 114 ILE A CA 1
ATOM 873 C C . ILE A 1 114 ? 4.607 4.759 6.244 1.00 98.44 114 ILE A C 1
ATOM 875 O O . ILE A 1 114 ? 3.502 4.251 6.423 1.00 98.44 114 ILE A O 1
ATOM 879 N N . GLY A 1 115 ? 5.244 5.439 7.200 1.00 96.62 115 GLY A N 1
ATOM 880 C CA . GLY A 1 115 ? 4.714 5.628 8.548 1.00 96.62 115 GLY A CA 1
ATOM 881 C C . GLY A 1 115 ? 3.349 6.319 8.556 1.00 96.62 115 GLY A C 1
ATOM 882 O O . GLY A 1 115 ? 2.446 5.865 9.249 1.00 96.62 115 GLY A O 1
ATOM 883 N N . GLY A 1 116 ? 3.152 7.353 7.730 1.00 95.75 116 GLY A N 1
ATOM 884 C CA . GLY A 1 116 ? 1.853 8.019 7.586 1.00 95.75 116 GLY A CA 1
ATOM 885 C C . GLY A 1 116 ? 0.754 7.098 7.042 1.00 95.75 116 GLY A C 1
ATOM 886 O O . GLY A 1 116 ? -0.365 7.102 7.552 1.00 95.75 116 GLY A O 1
ATOM 887 N N . ILE A 1 117 ? 1.065 6.264 6.045 1.00 98.19 117 ILE A N 1
ATOM 888 C CA . ILE A 1 117 ? 0.117 5.272 5.511 1.00 98.19 117 ILE A CA 1
ATOM 889 C C . ILE A 1 117 ? -0.251 4.238 6.591 1.00 98.19 117 ILE A C 1
ATOM 891 O O . ILE A 1 117 ? -1.433 3.933 6.767 1.00 98.19 117 ILE A O 1
ATOM 895 N N . LEU A 1 118 ? 0.738 3.732 7.336 1.00 98.19 118 LEU A N 1
ATOM 896 C CA . LEU A 1 118 ? 0.523 2.787 8.436 1.00 98.19 118 LEU A CA 1
ATOM 897 C C . LEU A 1 118 ? -0.311 3.396 9.567 1.00 98.19 118 LEU A C 1
ATOM 899 O O . LEU A 1 118 ? -1.224 2.745 10.066 1.00 98.19 118 LEU A O 1
ATOM 903 N N . ASP A 1 119 ? -0.050 4.647 9.944 1.00 96.06 119 ASP A N 1
ATOM 904 C CA . ASP A 1 119 ? -0.818 5.337 10.983 1.00 96.06 119 ASP A CA 1
ATOM 905 C C . ASP A 1 119 ? -2.283 5.549 10.562 1.00 96.06 119 ASP A C 1
ATOM 907 O O . ASP A 1 119 ? -3.207 5.338 11.350 1.00 96.06 119 ASP A O 1
ATOM 911 N N . GLY A 1 120 ? -2.518 5.869 9.285 1.00 96.62 120 GLY A N 1
ATOM 912 C CA . GLY A 1 120 ? -3.867 5.952 8.722 1.00 96.62 120 GLY A CA 1
ATOM 913 C C . GLY A 1 120 ? -4.592 4.605 8.766 1.00 96.62 120 GLY A C 1
ATOM 914 O O . GLY A 1 120 ? -5.743 4.531 9.201 1.00 96.62 120 GLY A O 1
ATOM 915 N N . ALA A 1 121 ? -3.906 3.523 8.384 1.00 98.06 121 ALA A N 1
ATOM 916 C CA . ALA A 1 121 ? -4.452 2.170 8.462 1.00 98.06 121 ALA A CA 1
ATOM 917 C C . ALA A 1 121 ? -4.745 1.746 9.911 1.00 98.06 121 ALA A C 1
ATOM 919 O O . ALA A 1 121 ? -5.777 1.117 10.162 1.00 98.06 121 ALA A O 1
ATOM 920 N N . ARG A 1 122 ? -3.886 2.125 10.870 1.00 96.12 122 ARG A N 1
ATOM 921 C CA . ARG A 1 122 ? -4.079 1.904 12.312 1.00 96.12 122 ARG A CA 1
ATOM 922 C C . ARG A 1 122 ? -5.343 2.597 12.818 1.00 96.12 122 ARG A C 1
ATOM 924 O O . ARG A 1 122 ? -6.154 1.954 13.479 1.00 96.12 122 ARG A O 1
ATOM 931 N N . LEU A 1 123 ? -5.543 3.869 12.472 1.00 95.12 123 LEU A N 1
ATOM 932 C CA . LEU A 1 123 ? -6.729 4.647 12.847 1.00 95.12 123 LEU A CA 1
ATOM 933 C C . LEU A 1 123 ? -8.027 3.986 12.353 1.00 95.12 123 LEU A C 1
ATOM 935 O O . LEU A 1 123 ? -8.952 3.780 13.137 1.00 95.12 123 LEU A O 1
ATOM 939 N N . ILE A 1 124 ? -8.067 3.575 11.084 1.00 96.56 124 ILE A N 1
ATOM 940 C CA . ILE A 1 124 ? -9.221 2.876 10.497 1.00 96.56 124 ILE A CA 1
ATOM 941 C C . ILE A 1 124 ? -9.453 1.522 11.185 1.00 96.56 124 ILE A C 1
ATOM 943 O O . ILE A 1 124 ? -10.582 1.189 11.541 1.00 96.56 124 ILE A O 1
ATOM 947 N N . THR A 1 125 ? -8.385 0.750 11.408 1.00 95.94 125 THR A N 1
ATOM 948 C CA . THR A 1 125 ? -8.455 -0.572 12.055 1.00 95.94 125 THR A CA 1
ATOM 949 C C . THR A 1 125 ? -9.004 -0.459 13.472 1.00 95.94 125 THR A C 1
ATOM 951 O O . THR A 1 125 ? -9.843 -1.265 13.855 1.00 95.94 125 THR A O 1
ATOM 954 N N . ARG A 1 126 ? -8.593 0.553 14.244 1.00 92.31 126 ARG A N 1
ATOM 955 C CA . ARG A 1 126 ? -9.122 0.794 15.594 1.00 92.31 126 ARG A CA 1
ATOM 956 C C . ARG A 1 126 ? -10.607 1.142 15.562 1.00 92.31 126 ARG A C 1
ATOM 958 O O . ARG A 1 126 ? -11.369 0.547 16.320 1.00 92.31 126 ARG A O 1
ATOM 965 N N . GLN A 1 127 ? -11.021 2.028 14.655 1.00 91.69 127 GLN A N 1
ATOM 966 C CA . GLN A 1 127 ? -12.423 2.436 14.538 1.00 91.69 127 GLN A CA 1
ATOM 967 C C . GLN A 1 127 ? -13.347 1.252 14.226 1.00 91.69 127 GLN A C 1
ATOM 969 O O . GLN A 1 127 ? -14.409 1.098 14.832 1.00 91.69 127 GLN A O 1
ATOM 974 N N . VAL A 1 128 ? -12.930 0.398 13.288 1.00 92.81 128 VAL A N 1
ATOM 975 C CA . VAL A 1 128 ? -13.702 -0.791 12.923 1.00 92.81 128 VAL A CA 1
ATOM 976 C C . VAL A 1 128 ? -13.586 -1.848 14.012 1.00 92.81 128 VAL A C 1
ATOM 978 O O . VAL A 1 128 ? -14.600 -2.299 14.525 1.00 92.81 128 VAL A O 1
ATOM 981 N N . GLY A 1 129 ? -12.365 -2.249 14.359 1.00 89.00 129 GLY A N 1
ATOM 982 C CA . GLY A 1 129 ? -12.072 -3.431 15.166 1.00 89.00 129 GLY A CA 1
ATOM 983 C C . GLY A 1 129 ? -12.349 -3.284 16.660 1.00 89.00 129 GLY A C 1
ATOM 984 O O . GLY A 1 129 ? -12.770 -4.268 17.258 1.00 89.00 129 GLY A O 1
ATOM 985 N N . LEU A 1 130 ? -12.139 -2.093 17.235 1.00 85.94 130 LEU A N 1
ATOM 986 C CA . LEU A 1 130 ? -12.297 -1.830 18.675 1.00 85.94 130 LEU A CA 1
ATOM 987 C C . LEU A 1 130 ? -13.547 -1.003 18.981 1.00 85.94 130 LEU A C 1
ATOM 989 O O . LEU A 1 130 ? -14.231 -1.240 19.967 1.00 85.94 130 LEU A O 1
ATOM 993 N N . THR A 1 131 ? -13.851 -0.011 18.143 1.00 84.94 131 THR A N 1
ATOM 994 C CA . THR A 1 131 ? -15.013 0.875 18.341 1.00 84.94 131 THR A CA 1
ATOM 995 C C . THR A 1 131 ? -16.275 0.351 17.658 1.00 84.94 131 THR A C 1
ATOM 997 O O . THR A 1 131 ? -17.318 0.997 17.710 1.00 84.94 131 THR A O 1
ATOM 1000 N N . HIS A 1 132 ? -16.190 -0.791 16.969 1.00 85.19 132 HIS A N 1
ATOM 1001 C CA . HIS A 1 132 ? -17.312 -1.431 16.281 1.00 85.19 132 HIS A CA 1
ATOM 1002 C C . HIS A 1 132 ? -18.125 -0.461 15.408 1.00 85.19 132 HIS A C 1
ATOM 1004 O O . HIS A 1 132 ? -19.353 -0.511 15.387 1.00 85.19 132 HIS A O 1
ATOM 1010 N N . SER A 1 133 ? -17.445 0.439 14.693 1.00 88.69 133 SER A N 1
ATOM 1011 C CA . SER A 1 133 ? -18.066 1.532 13.935 1.00 88.69 133 SER A CA 1
ATOM 1012 C C . SER A 1 133 ? -17.679 1.509 12.462 1.00 88.69 133 SER A C 1
ATOM 1014 O O . SER A 1 133 ? -16.634 0.974 12.085 1.00 88.69 133 SER A O 1
ATOM 1016 N N . HIS A 1 134 ? -18.512 2.104 11.606 1.00 92.00 134 HIS A N 1
ATOM 1017 C CA . HIS A 1 134 ? -18.229 2.145 10.176 1.00 92.00 134 HIS A CA 1
ATOM 1018 C C . HIS A 1 134 ? -17.252 3.258 9.812 1.00 92.00 134 HIS A C 1
ATOM 1020 O O . HIS A 1 134 ? -17.241 4.336 10.412 1.00 92.00 134 HIS A O 1
ATOM 1026 N N . VAL A 1 135 ? -16.469 2.992 8.767 1.00 95.56 135 VAL A N 1
ATOM 1027 C CA . VAL A 1 135 ? -15.538 3.953 8.188 1.00 95.56 135 VAL A CA 1
ATOM 1028 C C . VAL A 1 135 ? -15.809 4.101 6.694 1.00 95.56 135 VAL A C 1
ATOM 1030 O O . VAL A 1 135 ? -15.832 3.110 5.966 1.00 95.56 135 VAL A O 1
ATOM 1033 N N . LEU A 1 136 ? -15.982 5.339 6.234 1.00 96.88 136 LEU A N 1
ATOM 1034 C CA . LEU A 1 136 ? -15.948 5.713 4.822 1.00 96.88 136 LEU A CA 1
ATOM 1035 C C . LEU A 1 136 ? -14.545 6.237 4.501 1.00 96.88 136 LEU A C 1
ATOM 1037 O O . LEU A 1 136 ? -14.101 7.190 5.131 1.00 96.88 136 LEU A O 1
ATOM 1041 N N . ILE A 1 137 ? -13.852 5.651 3.525 1.00 97.69 137 ILE A N 1
ATOM 1042 C CA . ILE A 1 137 ? -12.495 6.069 3.137 1.00 97.69 137 ILE A CA 1
ATOM 1043 C C . ILE A 1 137 ? -12.546 6.664 1.733 1.00 97.69 137 ILE A C 1
ATOM 1045 O O . ILE A 1 137 ? -12.995 6.004 0.798 1.00 97.69 137 ILE A O 1
ATOM 1049 N N . HIS A 1 138 ? -12.027 7.875 1.552 1.00 96.88 138 HIS A N 1
ATOM 1050 C CA . HIS A 1 138 ? -11.880 8.478 0.229 1.00 96.88 138 HIS A CA 1
ATOM 1051 C C . HIS A 1 138 ? -10.598 9.318 0.127 1.00 96.88 138 HIS A C 1
ATOM 1053 O O . HIS A 1 138 ? -9.843 9.487 1.082 1.00 96.88 138 HIS A O 1
ATOM 1059 N N . CYS A 1 139 ? -10.299 9.801 -1.078 1.00 94.06 139 CYS A N 1
ATOM 1060 C CA . CYS A 1 139 ? -9.246 10.789 -1.303 1.00 94.06 139 CYS A CA 1
ATOM 1061 C C . CYS A 1 139 ? -9.712 11.802 -2.361 1.00 94.06 139 CYS A C 1
ATOM 1063 O O . CYS A 1 139 ? -10.819 12.318 -2.236 1.00 94.06 139 CYS A O 1
ATOM 1065 N N . SER A 1 140 ? -8.899 12.090 -3.388 1.00 90.88 140 SER A N 1
ATOM 1066 C CA . SER A 1 140 ? -9.352 12.858 -4.561 1.00 90.88 140 SER A CA 1
ATOM 1067 C C . SER A 1 140 ? -10.173 11.973 -5.504 1.00 90.88 140 SER A C 1
ATOM 1069 O O . SER A 1 140 ? -11.372 12.170 -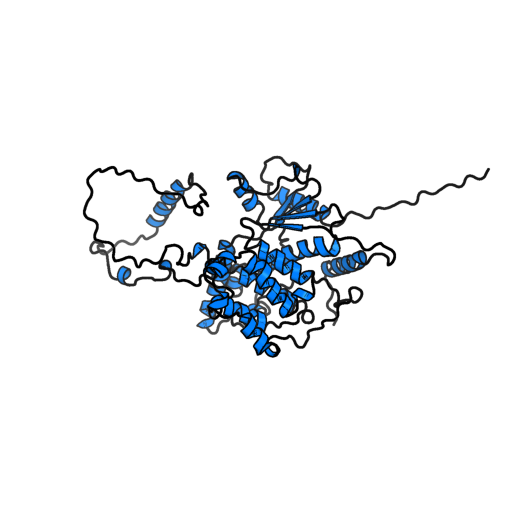5.625 1.00 90.88 140 SER A O 1
ATOM 1071 N N . ASP A 1 141 ? -9.527 10.977 -6.122 1.00 92.81 141 ASP A N 1
ATOM 1072 C CA . ASP A 1 141 ? -10.143 10.119 -7.148 1.00 92.81 141 ASP A CA 1
ATOM 1073 C C . ASP A 1 141 ? -10.522 8.721 -6.629 1.00 92.81 141 ASP A C 1
ATOM 1075 O O . ASP A 1 141 ? -11.196 7.958 -7.308 1.00 92.81 141 ASP A O 1
ATOM 1079 N N . GLY A 1 142 ? -10.076 8.357 -5.422 1.00 94.50 142 GLY A N 1
ATOM 1080 C CA . GLY A 1 142 ? -10.459 7.103 -4.762 1.00 94.50 142 GLY A CA 1
ATOM 1081 C C . GLY A 1 142 ? -9.682 5.842 -5.170 1.00 94.50 142 GLY A C 1
ATOM 1082 O O . GLY A 1 142 ? -9.975 4.785 -4.630 1.00 94.50 142 GLY A O 1
ATOM 1083 N N . TRP A 1 143 ? -8.675 5.924 -6.049 1.00 96.69 143 TRP A N 1
ATOM 1084 C CA . TRP A 1 143 ? -7.957 4.738 -6.570 1.00 96.69 143 TRP A CA 1
ATOM 1085 C C . TRP A 1 143 ? -6.476 4.613 -6.153 1.00 96.69 143 TRP A C 1
ATOM 1087 O O . TRP A 1 143 ? -5.788 3.693 -6.587 1.00 96.69 143 TRP A O 1
ATOM 1097 N N . ASP A 1 144 ? -5.924 5.568 -5.390 1.00 98.38 144 ASP A N 1
ATOM 1098 C CA . ASP A 1 144 ? -4.511 5.551 -4.952 1.00 98.38 144 ASP A CA 1
ATOM 1099 C C . ASP A 1 144 ? -4.418 5.342 -3.430 1.00 98.38 144 ASP A C 1
ATOM 1101 O O . ASP A 1 144 ? -4.309 4.221 -2.939 1.00 98.38 144 ASP A O 1
ATOM 1105 N N . ARG A 1 145 ? -4.517 6.434 -2.662 1.00 98.31 145 ARG A N 1
ATOM 1106 C CA . ARG A 1 145 ? -4.425 6.427 -1.190 1.00 98.31 145 ARG A CA 1
ATOM 1107 C C . ARG A 1 145 ? -5.552 5.634 -0.536 1.00 98.31 145 ARG A C 1
ATOM 1109 O O . ARG A 1 145 ? -5.343 4.973 0.472 1.00 98.31 145 ARG A O 1
ATOM 1116 N N . THR A 1 146 ? -6.741 5.681 -1.132 1.00 98.44 146 THR A N 1
ATOM 1117 C CA . THR A 1 146 ? -7.899 4.912 -0.670 1.00 98.44 146 THR A CA 1
ATOM 1118 C C . THR A 1 146 ? -7.632 3.410 -0.755 1.00 98.44 146 THR A C 1
ATOM 1120 O O . THR A 1 146 ? -7.850 2.722 0.237 1.00 98.44 146 THR A O 1
ATOM 1123 N N . SER A 1 147 ? -7.074 2.913 -1.866 1.00 98.44 147 SER A N 1
ATOM 1124 C CA . SER A 1 147 ? -6.674 1.504 -2.002 1.00 98.44 147 SER A CA 1
ATOM 1125 C C . SER A 1 147 ? -5.576 1.116 -1.009 1.00 98.44 147 SER A C 1
ATOM 1127 O O . SER A 1 147 ? -5.666 0.051 -0.403 1.00 98.44 147 SER A O 1
ATOM 1129 N N . GLN A 1 148 ? -4.581 1.987 -0.773 1.00 98.75 148 GLN A N 1
ATOM 1130 C CA . GLN A 1 148 ? -3.551 1.761 0.255 1.00 98.75 148 GLN A CA 1
ATOM 1131 C C . GLN A 1 148 ? -4.174 1.549 1.642 1.00 98.75 148 GLN A C 1
ATOM 1133 O O . GLN A 1 148 ? -3.913 0.534 2.285 1.00 98.75 148 GLN A O 1
ATOM 1138 N N . LEU A 1 149 ? -5.013 2.488 2.084 1.00 98.75 149 LEU A N 1
ATOM 1139 C CA . LEU A 1 149 ? -5.634 2.462 3.409 1.00 98.75 149 LEU A CA 1
ATOM 1140 C C . LEU A 1 149 ? -6.621 1.301 3.559 1.00 98.75 149 LEU A C 1
ATOM 1142 O O . LEU A 1 149 ? -6.526 0.543 4.519 1.00 98.75 149 LEU A O 1
ATOM 1146 N N . SER A 1 150 ? -7.521 1.122 2.588 1.00 98.56 150 SER A N 1
ATOM 1147 C CA . SER A 1 150 ? -8.522 0.049 2.597 1.00 98.56 150 SER A CA 1
ATOM 1148 C C . SER A 1 150 ? -7.870 -1.332 2.673 1.00 98.56 150 SER A C 1
ATOM 1150 O O . SER A 1 150 ? -8.251 -2.157 3.507 1.00 98.56 150 SER A O 1
ATOM 1152 N N . ALA A 1 151 ? -6.857 -1.589 1.838 1.00 98.81 151 ALA A N 1
ATOM 1153 C CA . ALA A 1 151 ? -6.196 -2.886 1.796 1.00 98.81 151 ALA A CA 1
ATOM 1154 C C . ALA A 1 151 ? -5.379 -3.166 3.069 1.00 98.81 151 ALA A C 1
ATOM 1156 O O . ALA A 1 151 ? -5.463 -4.260 3.624 1.00 98.81 151 ALA A O 1
ATOM 1157 N N . LEU A 1 152 ? -4.627 -2.182 3.577 1.00 98.88 152 LEU A N 1
ATOM 1158 C CA . LEU A 1 152 ? -3.845 -2.355 4.808 1.00 98.88 152 LEU A CA 1
ATOM 1159 C C . LEU A 1 152 ? -4.733 -2.565 6.034 1.00 98.88 152 LEU A C 1
ATOM 1161 O O . LEU A 1 152 ? -4.442 -3.440 6.848 1.00 98.88 152 LEU A O 1
ATOM 1165 N N . SER A 1 153 ? -5.835 -1.823 6.156 1.00 98.69 153 SER A N 1
ATOM 1166 C CA . SER A 1 153 ? -6.788 -2.032 7.248 1.00 98.69 153 SER A CA 1
ATOM 1167 C C . SER A 1 153 ? -7.429 -3.417 7.180 1.00 98.69 153 SER A C 1
ATOM 1169 O O . SER A 1 153 ? -7.564 -4.073 8.206 1.00 98.69 153 SER A O 1
ATOM 1171 N N . GLN A 1 154 ? -7.748 -3.921 5.986 1.00 98.69 154 GLN A N 1
ATOM 1172 C CA . GLN A 1 154 ? -8.244 -5.290 5.816 1.00 98.69 154 GLN A CA 1
ATOM 1173 C C . GLN A 1 154 ? -7.224 -6.348 6.268 1.00 98.69 154 GLN A C 1
ATOM 1175 O O . GLN A 1 154 ? -7.601 -7.270 6.988 1.00 98.69 154 GLN A O 1
ATOM 1180 N N . ILE A 1 155 ? -5.936 -6.188 5.941 1.00 98.81 155 ILE A N 1
ATOM 1181 C CA . ILE A 1 155 ? -4.856 -7.066 6.442 1.00 98.81 155 ILE A CA 1
ATOM 1182 C C . ILE A 1 155 ? -4.802 -7.066 7.977 1.00 98.81 155 ILE A C 1
ATOM 1184 O O . ILE A 1 155 ? -4.562 -8.107 8.592 1.00 98.81 155 ILE A O 1
ATOM 1188 N N . CYS A 1 156 ? -5.024 -5.903 8.591 1.00 98.56 156 CYS A N 1
ATOM 1189 C CA . CYS A 1 156 ? -4.992 -5.730 10.040 1.00 98.56 156 CYS A CA 1
ATOM 1190 C C . CYS A 1 156 ? -6.222 -6.326 10.749 1.00 98.56 156 CYS A C 1
ATOM 1192 O O . CYS A 1 156 ? -6.109 -6.828 11.866 1.00 98.56 156 CYS A O 1
ATOM 1194 N N . LEU A 1 157 ? -7.389 -6.286 10.099 1.00 97.38 157 LEU A N 1
ATOM 1195 C CA . LEU A 1 157 ? -8.675 -6.721 10.655 1.00 97.38 157 LEU A CA 1
ATOM 1196 C C . LEU A 1 157 ? -8.966 -8.218 10.448 1.00 97.38 157 LEU A C 1
ATOM 1198 O O . LEU A 1 157 ? -9.649 -8.828 11.277 1.00 97.38 157 LEU A O 1
ATOM 1202 N N . ASP A 1 158 ? -8.497 -8.808 9.343 1.00 97.75 158 ASP A N 1
ATOM 1203 C CA . ASP A 1 158 ? -8.908 -10.145 8.905 1.00 97.75 158 ASP A CA 1
ATOM 1204 C C . ASP A 1 158 ? -7.703 -11.087 8.647 1.00 97.75 158 ASP A C 1
ATOM 1206 O O . ASP A 1 158 ? -6.864 -10.826 7.779 1.00 97.75 158 ASP A O 1
ATOM 1210 N N . PRO A 1 159 ? -7.587 -12.216 9.384 1.00 97.94 159 PRO A N 1
ATOM 1211 C CA . PRO A 1 159 ? -6.604 -13.273 9.131 1.00 97.94 159 PRO A CA 1
ATOM 1212 C C . PRO A 1 159 ? -6.588 -13.820 7.713 1.00 97.94 159 PRO A C 1
ATOM 1214 O O . PRO A 1 159 ? -5.519 -14.202 7.239 1.00 97.94 159 PRO A O 1
ATOM 1217 N N . TYR A 1 160 ? -7.728 -13.838 7.024 1.00 98.62 160 TYR A N 1
ATOM 1218 C CA . TYR A 1 160 ? -7.807 -14.348 5.665 1.00 98.62 160 TYR A CA 1
ATOM 1219 C C . TYR A 1 160 ? -6.826 -13.622 4.739 1.00 98.62 160 TYR A C 1
ATOM 1221 O O . TYR A 1 160 ? -6.035 -14.270 4.056 1.00 98.62 160 TYR A O 1
ATOM 1229 N N . PHE A 1 161 ? -6.774 -12.288 4.785 1.00 98.81 161 PHE A N 1
ATOM 1230 C CA . PHE A 1 161 ? -5.889 -11.487 3.929 1.00 98.81 161 PHE A CA 1
ATOM 1231 C C . PHE A 1 161 ? -4.394 -11.609 4.268 1.00 98.81 161 PHE A C 1
ATOM 1233 O O . PHE A 1 161 ? -3.551 -11.092 3.535 1.00 98.81 161 PHE A O 1
ATOM 1240 N N . ARG A 1 162 ? -4.051 -12.322 5.348 1.00 98.75 162 ARG A N 1
ATOM 1241 C CA . ARG A 1 162 ? -2.673 -12.678 5.719 1.00 98.75 162 ARG A CA 1
ATOM 1242 C C . ARG A 1 162 ? -2.250 -14.055 5.197 1.00 98.75 162 ARG A C 1
ATOM 1244 O O . ARG A 1 162 ? -1.078 -14.418 5.311 1.00 98.75 162 ARG A O 1
ATOM 1251 N N . THR A 1 163 ? -3.174 -14.808 4.604 1.00 98.75 163 THR A N 1
ATOM 1252 C CA . THR A 1 163 ? -2.867 -16.022 3.836 1.00 98.75 163 THR A CA 1
ATOM 1253 C C . THR A 1 163 ? -2.353 -15.666 2.441 1.00 98.75 163 THR A C 1
ATOM 1255 O O . THR A 1 163 ? -2.572 -14.557 1.949 1.00 98.75 163 THR A O 1
ATOM 1258 N N . LEU A 1 164 ? -1.670 -16.602 1.780 1.00 98.50 164 LEU A N 1
ATOM 1259 C CA . LEU A 1 164 ? -1.180 -16.396 0.416 1.00 98.50 164 LEU A CA 1
ATOM 1260 C C . LEU A 1 164 ? -2.350 -16.170 -0.555 1.00 98.50 164 LEU A C 1
ATOM 1262 O O . LEU A 1 164 ? -2.300 -15.252 -1.367 1.00 98.50 164 LEU A O 1
ATOM 1266 N N . GLU A 1 165 ? -3.417 -16.959 -0.430 1.00 98.56 165 GLU A N 1
ATOM 1267 C CA . GLU A 1 165 ? -4.638 -16.814 -1.233 1.00 98.56 165 GLU A CA 1
ATOM 1268 C C . GLU A 1 165 ? -5.362 -15.499 -0.935 1.00 98.56 165 GLU A C 1
ATOM 1270 O O . GLU A 1 165 ? -5.657 -14.732 -1.852 1.00 98.56 165 GLU A O 1
ATOM 1275 N N . GLY A 1 166 ? -5.595 -15.194 0.342 1.00 98.81 166 GLY A N 1
ATOM 1276 C CA . GLY A 1 166 ? -6.310 -13.982 0.717 1.00 98.81 166 GLY A CA 1
ATOM 1277 C C . GLY A 1 166 ? -5.578 -12.718 0.289 1.00 98.81 166 GLY A C 1
ATOM 1278 O O . GLY A 1 166 ? -6.218 -11.802 -0.217 1.00 98.81 166 GLY A O 1
ATOM 1279 N N . PHE A 1 167 ? -4.247 -12.671 0.376 1.00 98.94 167 PHE A N 1
ATOM 1280 C CA . PHE A 1 167 ? -3.497 -11.524 -0.135 1.00 98.94 167 PHE A CA 1
ATOM 1281 C C . PHE A 1 167 ? -3.619 -11.369 -1.660 1.00 98.94 167 PHE A C 1
ATOM 1283 O O . PHE A 1 167 ? -3.767 -10.251 -2.152 1.00 98.94 167 PHE A O 1
ATOM 1290 N N . MET A 1 168 ? -3.606 -12.468 -2.426 1.00 98.88 168 MET A N 1
ATOM 1291 C CA . MET A 1 168 ? -3.854 -12.415 -3.877 1.00 98.88 168 MET A CA 1
ATOM 1292 C C . MET A 1 168 ? -5.251 -11.862 -4.181 1.00 98.88 168 MET A C 1
ATOM 1294 O O . MET A 1 168 ? -5.393 -10.979 -5.026 1.00 98.88 168 MET A O 1
ATOM 1298 N N . VAL A 1 169 ? -6.268 -12.329 -3.449 1.00 98.88 169 VAL A N 1
ATOM 1299 C CA . VAL A 1 169 ? -7.647 -11.832 -3.567 1.00 98.88 169 VAL A CA 1
ATOM 1300 C C . VAL A 1 169 ? -7.744 -10.356 -3.189 1.00 98.88 169 VAL A C 1
ATOM 1302 O O . VAL A 1 169 ? -8.423 -9.599 -3.878 1.00 98.88 169 VAL A O 1
ATOM 1305 N N . LEU A 1 170 ? -7.043 -9.918 -2.143 1.00 98.88 170 LEU A N 1
ATOM 1306 C CA . LEU A 1 170 ? -7.008 -8.516 -1.731 1.00 98.88 170 LEU A CA 1
ATOM 1307 C C . LEU A 1 170 ? -6.458 -7.612 -2.840 1.00 98.88 170 LEU A C 1
ATOM 1309 O O . LEU A 1 170 ? -7.021 -6.552 -3.102 1.00 98.88 170 LEU A O 1
ATOM 1313 N N . VAL A 1 171 ? -5.384 -8.036 -3.513 1.00 98.88 171 VAL A N 1
ATOM 1314 C CA . VAL A 1 171 ? -4.809 -7.291 -4.643 1.00 98.88 171 VAL A CA 1
ATOM 1315 C C . VAL A 1 171 ? -5.756 -7.291 -5.848 1.00 98.88 171 VAL A C 1
ATOM 1317 O O . VAL A 1 171 ? -5.970 -6.242 -6.455 1.00 98.88 171 VAL A O 1
ATOM 1320 N N . GLU A 1 172 ? -6.372 -8.426 -6.189 1.00 98.75 172 GLU A N 1
ATOM 1321 C CA . GLU A 1 172 ? -7.374 -8.480 -7.267 1.00 98.75 172 GLU A CA 1
ATOM 1322 C C . GLU A 1 172 ? -8.595 -7.593 -6.989 1.00 98.75 172 GLU A C 1
ATOM 1324 O O . GLU A 1 172 ? -9.114 -6.953 -7.903 1.00 98.75 172 GLU A O 1
ATOM 1329 N N . LYS A 1 173 ? -9.009 -7.487 -5.724 1.00 98.56 173 LYS A N 1
ATOM 1330 C CA . LYS A 1 173 ? -10.147 -6.673 -5.296 1.00 98.56 173 LYS A CA 1
ATOM 1331 C C . LYS A 1 173 ? -9.786 -5.186 -5.188 1.00 98.56 173 LYS A C 1
ATOM 1333 O O . LYS A 1 173 ? -10.142 -4.387 -6.047 1.00 98.56 173 LYS A O 1
ATOM 1338 N N . ASP A 1 174 ? -9.058 -4.787 -4.149 1.00 98.25 174 ASP A N 1
ATOM 1339 C CA . ASP A 1 174 ? -8.905 -3.372 -3.763 1.00 98.25 174 ASP A CA 1
ATOM 1340 C C . ASP A 1 174 ? -8.000 -2.558 -4.691 1.00 98.25 174 ASP A C 1
ATOM 1342 O O . ASP A 1 174 ? -8.014 -1.324 -4.651 1.00 98.25 174 ASP A O 1
ATOM 1346 N N . TRP A 1 175 ? -7.215 -3.236 -5.528 1.00 98.75 175 TRP A N 1
ATOM 1347 C CA . TRP A 1 175 ? -6.318 -2.586 -6.475 1.00 98.75 175 TRP A CA 1
ATOM 1348 C C . TRP A 1 175 ? -6.785 -2.768 -7.908 1.00 98.75 175 TRP A C 1
ATOM 1350 O O . TRP A 1 175 ? -6.976 -1.790 -8.626 1.00 98.75 175 TRP A O 1
ATOM 1360 N N . LEU A 1 176 ? -6.964 -4.012 -8.344 1.00 98.56 176 LEU A N 1
ATOM 1361 C CA . LEU A 1 176 ? -7.236 -4.290 -9.747 1.00 98.56 176 LEU A CA 1
ATOM 1362 C C . LEU A 1 176 ? -8.693 -3.997 -10.118 1.00 98.56 176 LEU A C 1
ATOM 1364 O O . LEU A 1 176 ? -8.929 -3.241 -11.069 1.00 98.56 176 LEU A O 1
ATOM 1368 N N . SER A 1 177 ? -9.675 -4.581 -9.422 1.00 97.88 177 SER A N 1
ATOM 1369 C CA . SER A 1 177 ? -11.095 -4.382 -9.754 1.00 97.88 177 SER A CA 1
ATOM 1370 C C . SER A 1 177 ? -11.564 -2.963 -9.419 1.00 97.88 177 SER A C 1
ATOM 1372 O O . SER A 1 177 ? -12.289 -2.360 -10.206 1.00 97.88 177 SER A O 1
ATOM 1374 N N . PHE A 1 178 ? -11.071 -2.383 -8.318 1.00 97.62 178 PHE A N 1
ATOM 1375 C CA . PHE A 1 178 ? -11.363 -0.999 -7.914 1.00 97.62 178 PHE A CA 1
ATOM 1376 C C . PHE A 1 178 ? -10.634 0.083 -8.736 1.00 97.62 178 PHE A C 1
ATOM 1378 O O . PHE A 1 178 ? -10.863 1.272 -8.528 1.00 97.62 178 PHE A O 1
ATOM 1385 N N . GLY A 1 179 ? -9.817 -0.306 -9.722 1.00 97.94 179 GLY A N 1
ATOM 1386 C CA . GLY A 1 179 ? -9.348 0.608 -10.766 1.00 97.94 179 GLY A CA 1
ATOM 1387 C C . GLY A 1 179 ? -8.121 1.443 -10.406 1.00 97.94 179 GLY A C 1
ATOM 1388 O O . GLY A 1 179 ? -7.977 2.559 -10.907 1.00 97.94 179 GLY A O 1
ATOM 1389 N N . HIS A 1 180 ? -7.212 0.918 -9.579 1.00 98.56 180 HIS A N 1
ATOM 1390 C CA . HIS A 1 180 ? -5.878 1.501 -9.478 1.00 98.56 180 HIS A CA 1
ATOM 1391 C C . HIS A 1 180 ? -5.217 1.514 -10.862 1.00 98.56 180 HIS A C 1
ATOM 1393 O O . HIS A 1 180 ? -5.094 0.481 -11.524 1.00 98.56 180 HIS A O 1
ATOM 1399 N N . MET A 1 181 ? -4.758 2.690 -11.295 1.00 97.00 181 MET A N 1
ATOM 1400 C CA . MET A 1 181 ? -4.271 2.912 -12.657 1.00 97.00 181 MET A CA 1
ATOM 1401 C C . MET A 1 181 ? -2.852 2.360 -12.883 1.00 97.00 181 MET A C 1
ATOM 1403 O O . MET A 1 181 ? -1.916 3.120 -13.144 1.00 97.00 181 MET A O 1
ATOM 1407 N N . PHE A 1 182 ? -2.671 1.038 -12.782 1.00 98.06 182 PHE A N 1
ATOM 1408 C CA . PHE A 1 182 ? -1.362 0.376 -12.818 1.00 98.06 182 PHE A CA 1
ATOM 1409 C C . PHE A 1 182 ? -0.514 0.774 -14.028 1.00 98.06 182 PHE A C 1
ATOM 1411 O O . PHE A 1 182 ? 0.649 1.135 -13.858 1.00 98.06 182 PHE A O 1
ATOM 1418 N N . ARG A 1 183 ? -1.086 0.797 -15.240 1.00 95.31 183 ARG A N 1
ATOM 1419 C CA . ARG A 1 183 ? -0.349 1.189 -16.455 1.00 95.31 183 ARG A CA 1
ATOM 1420 C C . ARG A 1 183 ? 0.222 2.602 -16.344 1.00 95.31 183 ARG A C 1
ATOM 1422 O O . ARG A 1 183 ? 1.378 2.822 -16.705 1.00 95.31 183 ARG A O 1
ATOM 1429 N N . HIS A 1 184 ? -0.569 3.557 -15.856 1.00 94.50 184 HIS A N 1
ATOM 1430 C CA . HIS A 1 184 ? -0.114 4.936 -15.679 1.00 94.50 184 HIS A CA 1
ATOM 1431 C C . HIS A 1 184 ? 0.890 5.079 -14.535 1.00 94.50 184 HIS A C 1
ATOM 1433 O O . HIS A 1 184 ? 1.894 5.771 -14.696 1.00 94.50 184 HIS A O 1
ATOM 1439 N N . ARG A 1 185 ? 0.643 4.416 -13.401 1.00 97.38 185 ARG A N 1
ATOM 1440 C CA . ARG A 1 185 ? 1.461 4.538 -12.187 1.00 97.38 185 ARG A CA 1
ATOM 1441 C C . ARG A 1 185 ? 2.823 3.869 -12.336 1.00 97.38 185 ARG A C 1
ATOM 1443 O O . ARG A 1 185 ? 3.826 4.461 -11.942 1.00 97.38 185 ARG A O 1
ATOM 1450 N N . ALA A 1 186 ? 2.864 2.689 -12.950 1.00 95.88 186 ALA A N 1
ATOM 1451 C CA . ALA A 1 186 ? 4.088 1.925 -13.164 1.00 95.88 186 ALA A CA 1
ATOM 1452 C C . ALA A 1 186 ? 4.835 2.304 -14.455 1.00 95.88 186 ALA A C 1
ATOM 1454 O O . ALA A 1 186 ? 6.014 1.990 -14.582 1.00 95.88 186 ALA A O 1
ATOM 1455 N N . GLY A 1 187 ? 4.188 3.012 -15.390 1.00 93.44 187 GLY A N 1
ATOM 1456 C CA . GLY A 1 187 ? 4.849 3.558 -16.578 1.00 93.44 187 GLY A CA 1
ATOM 1457 C C . GLY A 1 187 ? 5.358 2.492 -17.551 1.00 93.44 187 GLY A C 1
ATOM 1458 O O . GLY A 1 187 ? 6.453 2.632 -18.079 1.00 93.44 187 GLY A O 1
ATOM 1459 N N . HIS A 1 188 ? 4.574 1.436 -17.791 1.00 90.69 188 HIS A N 1
ATOM 1460 C CA . HIS A 1 188 ? 4.965 0.278 -18.618 1.00 90.69 188 HIS A CA 1
ATOM 1461 C C . HIS A 1 188 ? 5.290 0.603 -20.083 1.00 90.69 188 HIS A C 1
ATOM 1463 O O . HIS A 1 188 ? 5.925 -0.193 -20.770 1.00 90.69 188 HIS A O 1
ATOM 1469 N N . LEU A 1 189 ? 4.809 1.741 -20.583 1.00 88.00 189 LEU A N 1
ATOM 1470 C CA . LEU A 1 189 ? 5.018 2.181 -21.959 1.00 88.00 189 LEU A CA 1
ATOM 1471 C C . LEU A 1 189 ? 6.191 3.162 -22.038 1.00 88.00 189 LEU A C 1
ATOM 1473 O O . LEU A 1 189 ? 6.744 3.596 -21.027 1.00 88.00 189 LEU A O 1
ATOM 1477 N N . ASN A 1 190 ? 6.561 3.552 -23.251 1.00 82.62 190 ASN A N 1
ATOM 1478 C CA . ASN A 1 190 ? 7.656 4.487 -23.461 1.00 82.62 190 ASN A CA 1
ATOM 1479 C C . ASN A 1 190 ? 7.203 5.958 -23.354 1.00 82.62 190 ASN A C 1
ATOM 1481 O O . ASN A 1 190 ? 6.011 6.267 -23.431 1.00 82.62 190 ASN A O 1
ATOM 1485 N N . SER A 1 191 ? 8.162 6.871 -23.200 1.00 84.38 191 SER A N 1
ATOM 1486 C CA . SER A 1 191 ? 7.956 8.319 -23.234 1.00 84.38 191 SER A CA 1
ATOM 1487 C C . SER A 1 191 ? 9.118 8.995 -23.959 1.00 84.38 191 SER A C 1
ATOM 1489 O O . SER A 1 191 ? 10.261 8.879 -23.526 1.00 84.38 191 SER A O 1
ATOM 1491 N N . GLU A 1 192 ? 8.819 9.808 -24.977 1.00 82.25 192 GLU A N 1
ATOM 1492 C CA . GLU A 1 192 ? 9.818 10.603 -25.719 1.00 82.25 192 GLU A CA 1
ATOM 1493 C C . GLU A 1 192 ? 10.701 11.464 -24.803 1.00 82.25 192 GLU A C 1
ATOM 1495 O O . GLU A 1 192 ? 11.880 11.664 -25.067 1.00 82.25 192 GLU A O 1
ATOM 1500 N N . LYS A 1 193 ? 10.167 11.914 -23.658 1.00 83.00 193 LYS A N 1
ATOM 1501 C CA . LYS A 1 193 ? 10.922 12.706 -22.670 1.00 83.00 193 LYS A CA 1
ATOM 1502 C C . LYS A 1 193 ? 12.118 11.973 -22.049 1.00 83.00 193 LYS A C 1
ATOM 1504 O O . LYS A 1 193 ? 12.916 12.617 -21.377 1.00 83.00 193 LYS A O 1
ATOM 1509 N N . TRP A 1 194 ? 12.209 10.651 -22.195 1.00 81.75 194 TRP A N 1
ATOM 1510 C CA . TRP A 1 194 ? 13.334 9.863 -21.688 1.00 81.75 194 TRP A CA 1
ATOM 1511 C C . TRP A 1 194 ? 14.515 9.813 -22.660 1.00 81.75 194 TRP A C 1
ATOM 1513 O O . TRP A 1 194 ? 15.615 9.458 -22.246 1.00 81.75 194 TRP A O 1
ATOM 1523 N N . PHE A 1 195 ? 14.321 10.204 -23.921 1.00 79.62 195 PHE A N 1
ATOM 1524 C CA . PHE A 1 195 ? 15.387 10.243 -24.913 1.00 79.62 195 PHE A CA 1
ATOM 1525 C C . PHE A 1 195 ? 15.971 11.650 -24.992 1.00 79.62 195 PHE A C 1
ATOM 1527 O O . PHE A 1 195 ? 15.268 12.628 -25.237 1.00 79.62 195 PHE A O 1
ATOM 1534 N N . GLN A 1 196 ? 17.282 11.750 -24.800 1.00 69.56 196 GLN A N 1
ATOM 1535 C CA . GLN A 1 196 ? 18.045 12.954 -25.107 1.00 69.56 196 GLN A CA 1
ATOM 1536 C C . GLN A 1 196 ? 18.754 12.719 -26.441 1.00 69.56 196 GLN A C 1
ATOM 1538 O O . GLN A 1 196 ? 19.551 11.792 -26.563 1.00 69.56 196 GLN A O 1
ATOM 1543 N N . ILE A 1 197 ? 18.448 13.525 -27.459 1.00 68.44 197 ILE A N 1
ATOM 1544 C CA . ILE A 1 197 ? 19.124 13.436 -28.757 1.00 68.44 197 ILE A CA 1
ATOM 1545 C C . ILE A 1 197 ? 20.419 14.257 -28.667 1.00 68.44 197 ILE A C 1
ATOM 1547 O O . ILE A 1 197 ? 20.378 15.484 -28.641 1.00 68.44 197 ILE A O 1
ATOM 1551 N N . GLU A 1 198 ? 21.580 13.592 -28.643 1.00 57.31 198 GLU A N 1
ATOM 1552 C CA . GLU A 1 198 ? 22.908 14.233 -28.521 1.00 57.31 198 GLU A CA 1
ATOM 1553 C C . GLU A 1 198 ? 23.223 15.279 -29.613 1.00 57.31 198 GLU A C 1
ATOM 1555 O O . GLU A 1 198 ? 24.074 16.149 -29.413 1.00 57.31 198 GLU A O 1
ATOM 1560 N N . ASN A 1 199 ? 22.521 15.251 -30.750 1.00 55.00 199 ASN A N 1
ATOM 1561 C CA . ASN A 1 199 ? 22.768 16.150 -31.883 1.00 55.00 199 ASN A CA 1
ATOM 1562 C C . ASN A 1 199 ? 22.503 17.637 -31.581 1.00 55.00 199 ASN A C 1
ATOM 1564 O O . ASN A 1 199 ? 23.020 18.496 -32.294 1.00 55.00 199 ASN A O 1
ATOM 1568 N N . GLU A 1 200 ? 21.773 17.970 -30.513 1.00 53.62 200 GLU A N 1
ATOM 1569 C CA . GLU A 1 200 ? 21.579 19.369 -30.096 1.00 53.62 200 GLU A CA 1
ATOM 1570 C C . GLU A 1 200 ? 22.804 19.973 -29.385 1.00 53.62 200 GLU A C 1
ATOM 1572 O O . GLU A 1 200 ? 22.873 21.186 -29.201 1.00 53.62 200 GLU A O 1
ATOM 1577 N N . ARG A 1 201 ? 23.819 19.167 -29.034 1.00 50.78 201 ARG A N 1
ATOM 1578 C CA . ARG A 1 201 ? 25.064 19.657 -28.412 1.00 50.78 201 ARG A CA 1
ATOM 1579 C C . ARG A 1 201 ? 26.138 20.072 -29.429 1.00 50.78 201 ARG A C 1
ATOM 1581 O O . ARG A 1 201 ? 27.027 20.844 -29.084 1.00 50.78 201 ARG A O 1
ATOM 1588 N N . ILE A 1 202 ? 26.062 19.574 -30.667 1.00 50.34 202 ILE A N 1
ATOM 1589 C CA . ILE A 1 202 ? 27.045 19.835 -31.743 1.00 50.34 202 ILE A CA 1
ATOM 1590 C C . ILE A 1 202 ? 26.594 20.984 -32.663 1.00 50.34 202 ILE A C 1
ATOM 1592 O O . ILE A 1 202 ? 27.415 21.595 -33.346 1.00 50.34 202 ILE A O 1
ATOM 1596 N N . GLY A 1 203 ? 25.309 21.348 -32.630 1.00 48.09 203 GLY A N 1
ATOM 1597 C CA . GLY A 1 203 ? 24.779 22.553 -33.268 1.00 48.09 203 GLY A CA 1
ATOM 1598 C C . GLY A 1 203 ? 25.143 23.818 -32.494 1.00 48.09 203 GLY A C 1
ATOM 1599 O O . GLY A 1 203 ? 24.264 24.499 -31.974 1.00 48.09 203 GLY A O 1
ATOM 1600 N N . GLY A 1 204 ? 26.438 24.117 -32.382 1.00 38.91 204 GLY A N 1
ATOM 1601 C CA . GLY A 1 204 ? 26.903 25.414 -31.912 1.00 38.91 204 GLY A CA 1
ATOM 1602 C C . GLY A 1 204 ? 26.276 26.521 -32.758 1.00 38.91 204 GLY A C 1
ATOM 1603 O O . GLY A 1 204 ? 26.371 26.500 -33.982 1.00 38.91 204 GLY A O 1
ATOM 1604 N N . ASP A 1 205 ? 25.618 27.467 -32.095 1.00 41.62 205 ASP A N 1
ATOM 1605 C CA . ASP A 1 205 ? 25.170 28.721 -32.691 1.00 41.62 205 ASP A CA 1
ATOM 1606 C C . ASP A 1 205 ? 26.372 29.412 -33.373 1.00 41.62 205 ASP A C 1
ATOM 1608 O O . ASP A 1 205 ? 27.316 29.798 -32.672 1.00 41.62 205 ASP A O 1
ATOM 1612 N N . PRO A 1 206 ? 26.390 29.565 -34.712 1.00 45.75 206 PRO A N 1
ATOM 1613 C CA . PRO A 1 206 ? 27.523 30.155 -35.422 1.00 45.75 206 PRO A CA 1
ATOM 1614 C C . PRO A 1 206 ? 27.716 31.652 -35.119 1.00 45.75 206 PRO A C 1
ATOM 1616 O O . PRO A 1 206 ? 28.708 32.226 -35.560 1.00 45.75 206 PRO A O 1
ATOM 1619 N N . ASN A 1 207 ? 26.821 32.282 -34.343 1.00 44.19 207 ASN A N 1
ATOM 1620 C CA . ASN A 1 207 ? 26.920 33.687 -33.942 1.00 44.19 207 ASN A CA 1
ATOM 1621 C C . ASN A 1 207 ? 27.449 33.928 -32.517 1.00 44.19 207 ASN A C 1
ATOM 1623 O O . ASN A 1 207 ? 27.480 35.078 -32.070 1.00 44.19 207 ASN A O 1
ATOM 1627 N N . 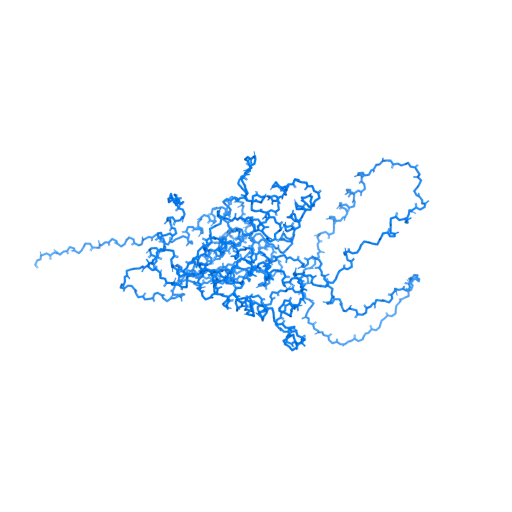ARG A 1 208 ? 27.916 32.905 -31.787 1.00 40.91 208 ARG A N 1
ATOM 1628 C CA . ARG A 1 208 ? 28.610 33.146 -30.509 1.00 40.91 208 ARG A CA 1
ATOM 1629 C C . ARG A 1 208 ? 30.062 33.557 -30.737 1.00 40.91 208 ARG A C 1
ATOM 1631 O O . ARG A 1 208 ? 30.966 32.727 -30.797 1.00 40.91 208 ARG A O 1
ATOM 1638 N N . ALA A 1 209 ? 30.270 34.869 -30.820 1.00 34.56 209 ALA A N 1
ATOM 1639 C CA . ALA A 1 209 ? 31.581 35.479 -30.665 1.00 34.56 209 ALA A CA 1
ATOM 1640 C C . ALA A 1 209 ? 32.208 35.075 -29.318 1.00 34.56 209 ALA A C 1
ATOM 1642 O O . ALA A 1 209 ? 31.542 35.023 -28.282 1.00 34.56 209 ALA A O 1
ATOM 1643 N N . PHE A 1 210 ? 33.503 34.770 -29.366 1.00 34.28 210 PHE A N 1
ATOM 1644 C CA . PHE A 1 210 ? 34.338 34.461 -28.215 1.00 34.28 210 PHE A CA 1
ATOM 1645 C C . PHE A 1 210 ? 34.323 35.611 -27.200 1.00 34.28 210 PHE A C 1
ATOM 1647 O O . PHE A 1 210 ? 34.742 36.720 -27.516 1.00 34.28 210 PHE A O 1
ATOM 1654 N N . GLY A 1 211 ? 33.921 35.295 -25.968 1.00 44.59 211 GLY A N 1
ATOM 1655 C CA . GLY A 1 211 ? 34.123 36.142 -24.796 1.00 44.59 211 GLY A CA 1
ATOM 1656 C C . GLY A 1 211 ? 32.890 36.924 -24.361 1.00 44.59 211 GLY A C 1
ATOM 1657 O O . GLY A 1 211 ? 32.726 38.070 -24.749 1.00 44.59 211 GLY A O 1
ATOM 1658 N N . ASP A 1 212 ? 32.087 36.333 -23.475 1.00 31.38 212 ASP A N 1
ATOM 1659 C CA . ASP A 1 212 ? 31.561 37.076 -22.327 1.00 31.38 212 ASP A CA 1
ATOM 1660 C C . ASP A 1 212 ? 31.148 36.102 -21.214 1.00 31.38 212 ASP A C 1
ATOM 1662 O O . ASP A 1 212 ? 30.397 35.145 -21.433 1.00 31.38 212 ASP A O 1
ATOM 1666 N N . GLY A 1 213 ? 31.702 36.307 -20.023 1.00 44.75 213 GLY A N 1
ATOM 1667 C CA . GLY A 1 213 ? 31.378 35.552 -18.821 1.00 44.75 213 GLY A CA 1
ATOM 1668 C C . GLY A 1 213 ? 30.254 36.251 -18.064 1.00 44.75 213 GLY A C 1
ATOM 1669 O O . GLY A 1 213 ? 30.395 37.407 -17.691 1.00 44.75 213 GLY A O 1
ATOM 1670 N N . GLY A 1 214 ? 29.150 35.551 -17.786 1.00 35.06 214 GLY A N 1
ATOM 1671 C CA . GLY A 1 214 ? 28.057 36.137 -16.997 1.00 35.06 214 GLY A CA 1
ATOM 1672 C C . GLY A 1 214 ? 26.754 35.339 -17.009 1.00 35.06 214 GLY A C 1
ATOM 1673 O O . GLY A 1 214 ? 25.718 35.832 -17.443 1.00 35.06 214 GLY A O 1
ATOM 1674 N N . GLY A 1 215 ? 26.782 34.091 -16.536 1.00 40.16 215 GLY A N 1
ATOM 1675 C CA . GLY A 1 215 ? 25.653 33.149 -16.584 1.00 40.16 215 GLY A CA 1
ATOM 1676 C C . GLY A 1 215 ? 24.592 33.256 -15.477 1.00 40.16 215 GLY A C 1
ATOM 1677 O O . GLY A 1 215 ? 23.915 32.265 -15.233 1.00 40.16 215 GLY A O 1
ATOM 1678 N N . ALA A 1 216 ? 24.428 34.394 -14.792 1.00 43.19 216 ALA A N 1
ATOM 1679 C CA . ALA A 1 216 ? 23.507 34.489 -13.644 1.00 43.19 216 ALA A CA 1
ATOM 1680 C C . ALA A 1 216 ? 22.279 35.400 -13.856 1.00 43.19 216 ALA A C 1
ATOM 1682 O O . ALA A 1 216 ? 21.265 35.217 -13.189 1.00 43.19 216 ALA A O 1
ATOM 1683 N N . GLY A 1 217 ? 22.316 36.351 -14.799 1.00 36.62 217 GLY A N 1
ATOM 1684 C CA . GLY A 1 217 ? 21.245 37.352 -14.944 1.00 36.62 217 GLY A CA 1
ATOM 1685 C C . GLY A 1 217 ? 19.996 36.870 -15.695 1.00 36.62 217 GLY A C 1
ATOM 1686 O O . GLY A 1 217 ? 18.875 37.187 -15.310 1.00 36.62 217 GLY A O 1
ATOM 1687 N N . LYS A 1 218 ? 20.161 36.052 -16.744 1.00 40.62 218 LYS A N 1
ATOM 1688 C CA . LYS A 1 218 ? 19.056 35.700 -17.665 1.00 40.62 218 LYS A CA 1
ATOM 1689 C C . LYS A 1 218 ? 18.135 34.574 -17.176 1.00 40.62 218 LYS A C 1
ATOM 1691 O O . LYS A 1 218 ? 17.030 34.426 -17.688 1.00 40.62 218 LYS A O 1
ATOM 1696 N N . ALA A 1 219 ? 18.554 33.792 -16.180 1.00 44.69 219 ALA A N 1
ATOM 1697 C CA . ALA A 1 219 ? 17.718 32.734 -15.604 1.00 44.69 219 ALA A CA 1
ATOM 1698 C C . ALA A 1 219 ? 16.613 33.298 -14.689 1.00 44.69 219 ALA A C 1
ATOM 1700 O O . ALA A 1 219 ? 15.513 32.752 -14.639 1.00 44.69 219 ALA A O 1
ATOM 1701 N N . ILE A 1 220 ? 16.882 34.420 -14.012 1.00 42.09 220 ILE A N 1
ATOM 1702 C CA . ILE A 1 220 ? 15.943 35.052 -13.074 1.00 42.09 220 ILE A CA 1
ATOM 1703 C C . ILE A 1 220 ? 14.849 35.822 -13.830 1.00 42.09 220 ILE A C 1
ATOM 1705 O O . ILE A 1 220 ? 13.684 35.782 -13.439 1.00 42.09 220 ILE A O 1
ATOM 1709 N N . GLU A 1 221 ? 15.187 36.449 -14.959 1.00 35.72 221 GLU A N 1
ATOM 1710 C CA . GLU A 1 221 ? 14.226 37.199 -15.780 1.00 35.72 221 GLU A CA 1
ATOM 1711 C C . GLU A 1 221 ? 13.204 36.273 -16.473 1.00 35.72 221 GLU A C 1
ATOM 1713 O O . GLU A 1 221 ? 12.002 36.549 -16.464 1.00 35.72 221 GLU A O 1
ATOM 1718 N N . ASN A 1 222 ? 13.643 35.099 -16.946 1.00 43.19 222 ASN A N 1
ATOM 1719 C CA . ASN A 1 222 ? 12.744 34.068 -17.481 1.00 43.19 222 ASN A CA 1
ATOM 1720 C C . ASN A 1 222 ? 11.893 33.380 -16.396 1.00 43.19 222 ASN A C 1
ATOM 1722 O O . ASN A 1 222 ? 10.769 32.959 -16.677 1.00 43.19 222 ASN A O 1
ATOM 1726 N N . ALA A 1 223 ? 12.375 33.304 -15.152 1.00 42.72 223 ALA A N 1
ATOM 1727 C CA . ALA A 1 223 ? 11.580 32.808 -14.028 1.00 42.72 223 ALA A CA 1
ATOM 1728 C C . ALA A 1 223 ? 10.470 33.802 -13.626 1.00 42.72 223 ALA A C 1
ATOM 1730 O O . ALA A 1 223 ? 9.345 33.387 -13.340 1.00 42.72 223 ALA A O 1
ATOM 1731 N N . PHE A 1 224 ? 10.742 35.112 -13.679 1.00 36.44 224 PHE A N 1
ATOM 1732 C CA . PHE A 1 224 ? 9.764 36.152 -13.332 1.00 36.44 224 PHE A CA 1
ATOM 1733 C C . PHE A 1 224 ? 8.674 36.355 -14.398 1.00 36.44 224 PHE A C 1
ATOM 1735 O O . PHE A 1 224 ? 7.532 36.668 -14.058 1.00 36.44 224 PHE A O 1
ATOM 1742 N N . LEU A 1 225 ? 8.986 36.128 -15.677 1.00 39.59 225 LEU A N 1
ATOM 1743 C CA . LEU A 1 225 ? 7.994 36.169 -16.761 1.00 39.59 225 LEU A CA 1
ATOM 1744 C C . LEU A 1 225 ? 7.079 34.933 -16.771 1.00 39.59 225 LEU A C 1
ATOM 1746 O O . LEU A 1 225 ? 5.900 35.057 -17.097 1.00 39.59 225 LEU A O 1
ATOM 1750 N N . SER A 1 226 ? 7.571 33.773 -16.321 1.00 45.97 226 SER A N 1
ATOM 1751 C CA . SER A 1 226 ? 6.749 32.568 -16.125 1.00 45.97 226 SER A CA 1
ATOM 1752 C C . SER A 1 226 ? 5.764 32.720 -14.951 1.00 45.97 226 SER A C 1
ATOM 1754 O O . SER A 1 226 ? 4.630 32.249 -15.013 1.00 45.97 226 SER A O 1
ATOM 1756 N N . ALA A 1 227 ? 6.139 33.477 -13.911 1.00 38.78 227 ALA A N 1
ATOM 1757 C CA . ALA A 1 227 ? 5.307 33.710 -12.726 1.00 38.78 227 ALA A CA 1
ATOM 1758 C C . ALA A 1 227 ? 4.110 34.662 -12.950 1.00 38.78 227 ALA A C 1
ATOM 1760 O O . ALA A 1 227 ? 3.180 34.669 -12.145 1.00 38.78 227 ALA A O 1
ATOM 1761 N N . LYS A 1 228 ? 4.070 35.433 -14.049 1.00 36.62 228 LYS A N 1
ATOM 1762 C CA . LYS A 1 228 ? 2.916 36.296 -14.386 1.00 36.62 228 LYS A CA 1
ATOM 1763 C C . LYS A 1 228 ? 1.787 35.586 -15.147 1.00 36.62 228 LYS A C 1
ATOM 1765 O O . LYS A 1 228 ? 0.735 36.185 -15.337 1.00 36.62 228 LYS A O 1
ATOM 1770 N N . GLY A 1 229 ? 1.966 34.319 -15.533 1.00 38.44 229 GLY A N 1
ATOM 1771 C CA . GLY A 1 229 ? 0.937 33.499 -16.192 1.00 38.44 229 GLY A CA 1
ATOM 1772 C C . GLY A 1 229 ? 0.113 32.602 -15.257 1.00 38.44 229 GLY A C 1
ATOM 1773 O O . GLY A 1 229 ? -0.706 31.828 -15.739 1.00 38.44 229 GLY A O 1
ATOM 1774 N N . PHE A 1 230 ? 0.333 32.671 -13.938 1.00 43.22 230 PHE A N 1
ATOM 1775 C CA . PHE A 1 230 ? -0.249 31.744 -12.953 1.00 43.22 230 PHE A CA 1
ATOM 1776 C C . PHE A 1 230 ? -1.600 32.171 -12.351 1.00 43.22 230 PHE A C 1
ATOM 1778 O O . PHE A 1 230 ? -2.145 31.448 -11.522 1.00 43.22 230 PHE A O 1
ATOM 1785 N N . PHE A 1 231 ? -2.183 33.293 -12.782 1.00 39.16 231 PHE A N 1
ATOM 1786 C CA . PHE A 1 231 ? -3.551 33.666 -12.409 1.00 39.16 231 PHE A CA 1
ATOM 1787 C C . PHE A 1 231 ? -4.488 33.480 -13.600 1.00 39.16 231 PHE A C 1
ATOM 1789 O O . PHE A 1 231 ? -4.682 34.386 -14.404 1.00 39.16 231 PHE A O 1
ATOM 1796 N N . GLY A 1 232 ? -5.058 32.279 -13.691 1.00 44.03 232 GLY A N 1
ATOM 1797 C CA . GLY A 1 232 ? -6.149 31.962 -14.608 1.00 44.03 232 GLY A CA 1
ATOM 1798 C C . GLY A 1 232 ? -5.810 30.831 -15.567 1.00 44.03 232 GLY A C 1
ATOM 1799 O O . GLY A 1 232 ? -5.489 31.076 -16.728 1.00 44.03 232 GLY A O 1
ATOM 1800 N N . ARG A 1 233 ? -5.916 29.580 -15.106 1.00 31.12 233 ARG A N 1
ATOM 1801 C CA . ARG A 1 233 ? -6.184 28.483 -16.038 1.00 31.12 233 ARG A CA 1
ATOM 1802 C C . ARG A 1 233 ? -6.941 27.336 -15.384 1.00 31.12 233 ARG A C 1
ATOM 1804 O O . ARG A 1 233 ? -6.556 26.837 -14.331 1.00 31.12 233 ARG A O 1
ATOM 1811 N N . ASP A 1 234 ? -8.022 26.982 -16.062 1.00 30.94 234 ASP A N 1
ATOM 1812 C CA . ASP A 1 234 ? -9.074 26.057 -15.678 1.00 30.94 234 ASP A CA 1
ATOM 1813 C C . ASP A 1 234 ? -8.596 24.625 -15.426 1.00 30.94 234 ASP A C 1
ATOM 1815 O O . ASP A 1 234 ? -7.781 24.058 -16.161 1.00 30.94 234 ASP A O 1
ATOM 1819 N N . ASN A 1 235 ? -9.185 24.028 -14.392 1.00 36.78 235 ASN A N 1
ATOM 1820 C CA . ASN A 1 235 ? -9.105 22.614 -14.069 1.00 36.78 235 ASN A CA 1
ATOM 1821 C C . ASN A 1 235 ? -10.114 21.837 -14.932 1.00 36.78 235 ASN A C 1
ATOM 1823 O O . ASN A 1 235 ? -11.237 21.594 -14.501 1.00 36.78 235 ASN A O 1
ATOM 1827 N N . ASN A 1 236 ? -9.734 21.455 -16.153 1.00 29.53 236 ASN A N 1
ATOM 1828 C CA . ASN A 1 236 ? -10.557 20.580 -16.992 1.00 29.53 236 ASN A CA 1
ATOM 1829 C C . ASN A 1 236 ? -10.037 19.137 -16.949 1.00 29.53 236 ASN A C 1
ATOM 1831 O O . ASN A 1 236 ? -9.208 18.730 -17.760 1.00 29.53 236 ASN A O 1
ATOM 1835 N N . SER A 1 237 ? -10.585 18.345 -16.025 1.00 33.16 237 SER A N 1
ATOM 1836 C CA . SER A 1 237 ? -10.585 16.875 -16.049 1.00 33.16 237 SER A CA 1
ATOM 1837 C C . SER A 1 237 ? -11.827 16.323 -16.773 1.00 33.16 237 SER A C 1
ATOM 1839 O O . SER A 1 237 ? -12.440 15.347 -16.346 1.00 33.16 237 SER A O 1
ATOM 1841 N N . ARG A 1 238 ? -12.216 16.941 -17.894 1.00 34.19 238 ARG A N 1
ATOM 1842 C CA . ARG A 1 238 ? -13.295 16.457 -18.769 1.00 34.19 238 ARG A CA 1
ATOM 1843 C C . ARG A 1 238 ? -12.752 16.204 -20.167 1.00 34.19 238 ARG A C 1
ATOM 1845 O O . ARG A 1 238 ? -12.961 16.996 -21.068 1.00 34.19 238 ARG A O 1
ATOM 1852 N N . ASP A 1 239 ? -12.075 15.075 -20.324 1.00 32.62 239 ASP A N 1
ATOM 1853 C CA . ASP A 1 239 ? -11.833 14.478 -21.640 1.00 32.62 239 ASP A CA 1
ATOM 1854 C C . ASP A 1 239 ? -12.066 12.971 -21.543 1.00 32.62 239 ASP A C 1
ATOM 1856 O O . ASP A 1 239 ? -11.161 12.138 -21.556 1.00 32.62 239 ASP A O 1
ATOM 1860 N N . SER A 1 240 ? -13.327 12.618 -21.309 1.00 38.91 240 SER A N 1
ATOM 1861 C CA . SER A 1 240 ? -13.829 11.243 -21.354 1.00 38.91 240 SER A CA 1
ATOM 1862 C C . SER A 1 240 ? -15.333 11.234 -21.622 1.00 38.91 240 SER A C 1
ATOM 1864 O O . SER A 1 240 ? -16.068 10.568 -20.912 1.00 38.91 240 SER A O 1
ATOM 1866 N N . LEU A 1 241 ? -15.808 11.978 -22.624 1.00 30.08 241 LEU A N 1
ATOM 1867 C CA . LEU A 1 241 ? -17.119 11.747 -23.239 1.00 30.08 241 LEU A CA 1
ATOM 1868 C C . LEU A 1 241 ? -17.013 12.053 -24.735 1.00 30.08 241 LEU A C 1
ATOM 1870 O O . LEU A 1 241 ? -16.499 13.099 -25.119 1.00 30.08 241 LEU A O 1
ATOM 1874 N N . ALA A 1 242 ? -17.434 11.093 -25.555 1.00 40.69 242 ALA A N 1
ATOM 1875 C CA . ALA A 1 242 ? -17.531 11.235 -26.999 1.00 40.69 242 ALA A CA 1
ATOM 1876 C C . ALA A 1 242 ? -18.714 12.141 -27.347 1.00 40.69 242 ALA A C 1
ATOM 1878 O O . ALA A 1 242 ? -19.768 11.985 -26.737 1.00 40.69 242 ALA A O 1
ATOM 1879 N N . ASP A 1 243 ? -18.556 13.011 -28.345 1.00 29.67 243 ASP A N 1
ATOM 1880 C CA . ASP A 1 243 ? -19.703 13.527 -29.083 1.00 29.67 243 ASP A CA 1
ATOM 1881 C C . ASP A 1 243 ? -19.385 13.817 -30.553 1.00 29.67 243 ASP A C 1
ATOM 1883 O O . ASP A 1 243 ? -18.240 14.006 -30.960 1.00 29.67 243 ASP A O 1
ATOM 1887 N N . SER A 1 244 ? -20.475 13.730 -31.305 1.00 31.91 244 SER A N 1
ATOM 1888 C CA . SER A 1 244 ? -20.659 13.481 -32.730 1.00 31.91 244 SER A CA 1
ATOM 1889 C C . SER A 1 244 ? -20.243 14.613 -33.679 1.00 31.91 244 SER A C 1
ATOM 1891 O O . SER A 1 244 ? -20.177 15.781 -33.306 1.00 31.91 244 SER A O 1
ATOM 1893 N N . ASP A 1 245 ? -20.056 14.212 -34.941 1.00 35.47 245 ASP A N 1
ATOM 1894 C CA . ASP A 1 245 ? -19.823 15.002 -36.152 1.00 35.47 245 ASP A CA 1
ATOM 1895 C C . ASP A 1 245 ? -20.625 16.309 -36.267 1.00 35.47 245 ASP A C 1
ATOM 1897 O O . ASP A 1 245 ? -21.830 16.359 -36.009 1.00 35.47 245 ASP A O 1
ATOM 1901 N N . GLY A 1 246 ? -19.956 17.335 -36.799 1.00 29.83 246 GLY A N 1
ATOM 1902 C CA . GLY A 1 246 ? -20.558 18.572 -37.287 1.00 29.83 246 GLY A CA 1
ATOM 1903 C C . GLY A 1 246 ? -19.529 19.421 -38.033 1.00 29.83 246 GLY A C 1
ATOM 1904 O O . GLY A 1 246 ? -18.774 20.171 -37.419 1.00 29.83 246 GLY A O 1
ATOM 1905 N N . GLU A 1 247 ? -19.479 19.277 -39.358 1.00 32.28 247 GLU A N 1
ATOM 1906 C CA . GLU A 1 247 ? -18.685 20.118 -40.259 1.00 32.28 247 GLU A CA 1
ATOM 1907 C C . GLU A 1 247 ? -19.086 21.598 -40.170 1.00 32.28 247 GLU A C 1
ATOM 1909 O O . GLU A 1 247 ? -20.271 21.923 -40.210 1.00 32.28 247 GLU A O 1
ATOM 1914 N N . LEU A 1 248 ? -18.096 22.499 -40.191 1.00 28.95 248 LEU A N 1
ATOM 1915 C CA . LEU A 1 248 ? -18.197 23.769 -40.917 1.00 28.95 248 LEU A CA 1
ATOM 1916 C C . LEU A 1 248 ? -16.803 24.367 -41.164 1.00 28.95 248 LEU A C 1
ATOM 1918 O O . LEU A 1 248 ? -16.066 24.712 -40.242 1.00 28.95 248 LEU A O 1
ATOM 1922 N N . GLN A 1 249 ? -16.452 24.458 -42.447 1.00 31.23 249 GLN A N 1
ATOM 1923 C CA . GLN A 1 249 ? -15.266 25.134 -42.971 1.00 31.23 249 GLN A CA 1
ATOM 1924 C C . GLN A 1 249 ? -15.383 26.653 -42.817 1.00 31.23 249 GLN A C 1
ATOM 1926 O O . GLN A 1 249 ? -16.439 27.222 -43.078 1.00 31.23 249 GLN A O 1
ATOM 1931 N N . ASN A 1 250 ? -14.258 27.314 -42.534 1.00 27.56 250 ASN A N 1
ATOM 1932 C CA . ASN A 1 250 ? -14.007 28.662 -43.032 1.00 27.56 250 ASN A CA 1
ATOM 1933 C C . ASN A 1 250 ? -12.518 28.846 -43.351 1.00 27.56 250 ASN A C 1
ATOM 1935 O O . ASN A 1 250 ? -11.644 28.569 -42.531 1.00 27.56 250 ASN A O 1
ATOM 1939 N N . TYR A 1 251 ? -12.275 29.282 -44.585 1.00 31.50 251 TYR A N 1
ATOM 1940 C CA . TYR A 1 251 ? -10.991 29.688 -45.142 1.00 31.50 251 TYR A CA 1
ATOM 1941 C C . TYR A 1 251 ? -10.605 31.075 -44.615 1.00 31.50 251 TYR A C 1
ATOM 1943 O O . TYR A 1 251 ? -11.420 31.987 -44.716 1.00 31.50 251 TYR A O 1
ATOM 1951 N N . ASP A 1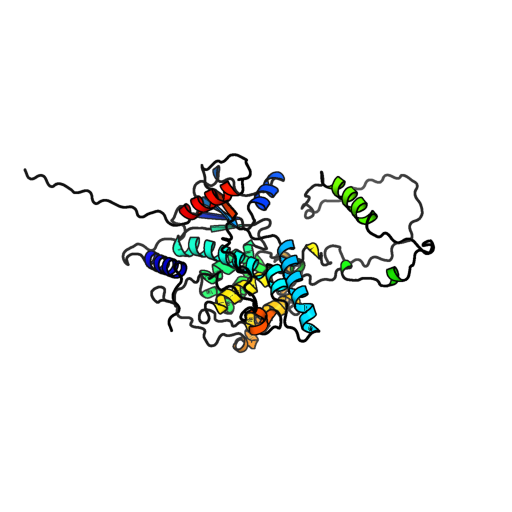 252 ? -9.358 31.258 -44.173 1.00 29.25 252 ASP A N 1
ATOM 1952 C CA . ASP A 1 252 ? -8.608 32.472 -44.513 1.00 29.25 252 ASP A CA 1
ATOM 1953 C C . ASP A 1 252 ? -7.083 32.248 -44.458 1.00 29.25 252 ASP A C 1
ATOM 1955 O O . ASP A 1 252 ? -6.576 31.306 -43.845 1.00 29.25 252 ASP A O 1
ATOM 1959 N N . SER A 1 253 ? -6.397 33.104 -45.199 1.00 38.56 253 SER A N 1
ATOM 1960 C CA . SER A 1 253 ? -5.099 32.979 -45.857 1.00 38.56 253 SER A CA 1
ATOM 1961 C C . SER A 1 253 ? -3.910 33.478 -45.017 1.00 38.56 253 SER A C 1
ATOM 1963 O O . SER A 1 253 ? -4.079 34.198 -44.041 1.00 38.56 253 SER A O 1
ATOM 1965 N N . ASP A 1 254 ? -2.702 33.160 -45.503 1.00 35.38 254 ASP A N 1
ATOM 1966 C CA . ASP A 1 254 ? -1.382 33.738 -45.178 1.00 35.38 254 ASP A CA 1
ATOM 1967 C C . ASP A 1 254 ? -0.658 33.326 -43.882 1.00 35.38 254 ASP A C 1
ATOM 1969 O O . ASP A 1 254 ? -0.829 33.915 -42.819 1.00 35.38 254 ASP A O 1
ATOM 1973 N N . THR A 1 255 ? 0.296 32.383 -44.005 1.00 32.12 255 THR A N 1
ATOM 1974 C CA . THR A 1 255 ? 1.623 32.397 -43.331 1.00 32.12 255 THR A CA 1
ATOM 1975 C C . THR A 1 255 ? 2.537 31.247 -43.830 1.00 32.12 255 THR A C 1
ATOM 1977 O O . THR A 1 255 ? 2.053 30.295 -44.442 1.00 32.12 255 THR A O 1
ATOM 1980 N N . PRO A 1 256 ? 3.876 31.336 -43.651 1.00 35.12 256 PRO A N 1
ATOM 1981 C CA . PRO A 1 256 ? 4.871 30.700 -44.518 1.00 35.12 256 PRO A CA 1
ATOM 1982 C C . PRO A 1 256 ? 5.022 29.186 -44.322 1.00 35.12 256 PRO A C 1
ATOM 1984 O O . PRO A 1 256 ? 4.825 28.641 -43.236 1.00 35.12 256 PRO A O 1
ATOM 1987 N N . VAL A 1 257 ? 5.444 28.530 -45.407 1.00 36.12 257 VAL A N 1
ATOM 1988 C CA . VAL A 1 257 ? 5.650 27.083 -45.566 1.00 36.12 257 VAL A CA 1
ATOM 1989 C C . VAL A 1 257 ? 6.430 26.476 -44.388 1.00 36.12 257 VAL A C 1
ATOM 1991 O O . VAL A 1 257 ? 7.652 26.600 -44.290 1.00 36.12 257 VAL A O 1
ATOM 1994 N N . LYS A 1 258 ? 5.720 25.763 -43.505 1.00 35.50 258 LYS A N 1
ATOM 1995 C CA . LYS A 1 258 ? 6.320 24.840 -42.531 1.00 35.50 258 LYS A CA 1
ATOM 1996 C C . LYS A 1 258 ? 6.813 23.590 -43.264 1.00 35.50 258 LYS A C 1
ATOM 1998 O O . LYS A 1 258 ? 6.082 23.009 -44.063 1.00 35.50 258 LYS A O 1
ATOM 2003 N N . LYS A 1 259 ? 8.045 23.160 -42.961 1.00 36.50 259 LYS A N 1
ATOM 2004 C CA . LYS A 1 259 ? 8.576 21.840 -43.353 1.00 36.50 259 LYS A CA 1
ATOM 2005 C C . LYS A 1 259 ? 7.574 20.740 -42.965 1.00 36.50 259 LYS A C 1
ATOM 2007 O O . LYS A 1 259 ? 6.969 20.853 -41.894 1.00 36.50 259 LYS A O 1
ATOM 2012 N N . PRO A 1 260 ? 7.411 19.685 -43.783 1.00 34.16 260 PRO A N 1
ATOM 2013 C CA . PRO A 1 260 ? 6.464 18.627 -43.470 1.00 34.16 260 PRO A CA 1
ATOM 2014 C C . PRO A 1 260 ? 6.887 17.949 -42.159 1.00 34.16 260 PRO A C 1
ATOM 2016 O O . PRO A 1 260 ? 8.081 17.685 -41.973 1.00 34.16 260 PRO A O 1
ATOM 2019 N N . PRO A 1 261 ? 5.953 17.682 -41.230 1.00 42.75 261 PRO A N 1
ATOM 2020 C CA . PRO A 1 261 ? 6.266 16.857 -40.078 1.00 42.75 261 PRO A CA 1
ATOM 2021 C C . PRO A 1 261 ? 6.653 15.463 -40.579 1.00 42.75 261 PRO A C 1
ATOM 2023 O O . PRO A 1 261 ? 6.013 14.916 -41.480 1.00 42.75 261 PRO A O 1
ATOM 2026 N N . ALA A 1 262 ? 7.712 14.897 -39.998 1.00 45.06 262 ALA A N 1
ATOM 2027 C CA . ALA A 1 262 ? 8.032 13.484 -40.161 1.00 45.06 262 ALA A CA 1
ATOM 2028 C C . ALA A 1 262 ? 6.774 12.642 -39.871 1.00 45.06 262 ALA A C 1
ATOM 2030 O O . ALA A 1 262 ? 5.959 13.062 -39.039 1.00 45.06 262 ALA A O 1
ATOM 2031 N N . PRO A 1 263 ? 6.584 11.492 -40.542 1.00 38.53 263 PRO A N 1
ATOM 2032 C CA . PRO A 1 263 ? 5.393 10.678 -40.356 1.00 38.53 263 PRO A CA 1
ATOM 2033 C C . PRO A 1 263 ? 5.291 10.302 -38.878 1.00 38.53 263 PRO A C 1
ATOM 2035 O O . PRO A 1 263 ? 6.087 9.514 -38.370 1.00 38.53 263 PRO A O 1
ATOM 2038 N N . ARG A 1 264 ? 4.332 10.912 -38.171 1.00 48.59 264 ARG A N 1
ATOM 2039 C CA . ARG A 1 264 ? 3.968 10.487 -36.823 1.00 48.59 264 ARG A CA 1
ATOM 2040 C C . ARG A 1 264 ? 3.431 9.074 -36.975 1.00 48.59 264 ARG A C 1
ATOM 2042 O O . ARG A 1 264 ? 2.414 8.871 -37.637 1.00 48.59 264 ARG A O 1
ATOM 2049 N N . SER A 1 265 ? 4.145 8.103 -36.417 1.00 48.03 265 SER A N 1
ATOM 2050 C CA . SER A 1 265 ? 3.594 6.774 -36.200 1.00 48.03 265 SER A CA 1
ATOM 2051 C C . SER A 1 265 ? 2.260 6.949 -35.474 1.00 48.03 265 SER A C 1
ATOM 2053 O O . SER A 1 265 ? 2.171 7.685 -34.493 1.00 48.03 265 SER A O 1
ATOM 2055 N N . GLY A 1 266 ? 1.201 6.343 -36.007 1.00 44.88 266 GLY A N 1
ATOM 2056 C CA . GLY A 1 266 ? -0.164 6.439 -35.487 1.00 44.88 266 GLY A CA 1
ATOM 2057 C C . GLY A 1 266 ? -0.362 5.686 -34.172 1.00 44.88 266 GLY A C 1
ATOM 2058 O O . GLY A 1 266 ? -1.310 4.920 -34.051 1.00 44.88 266 GLY A O 1
ATOM 2059 N N . VAL A 1 267 ? 0.542 5.858 -33.207 1.00 51.00 267 VAL A N 1
ATOM 2060 C CA . VAL A 1 267 ? 0.316 5.433 -31.827 1.00 51.00 267 VAL A CA 1
ATOM 2061 C C . VAL A 1 267 ? -0.632 6.460 -31.228 1.00 51.00 267 VAL A C 1
ATOM 2063 O O . VAL A 1 267 ? -0.338 7.657 -31.220 1.00 51.00 267 VAL A O 1
ATOM 2066 N N . SER A 1 268 ? -1.805 6.011 -30.792 1.00 58.28 268 SER A N 1
ATOM 2067 C CA . SER A 1 268 ? -2.783 6.905 -30.177 1.00 58.28 268 SER A CA 1
ATOM 2068 C C . SER A 1 268 ? -2.144 7.606 -28.967 1.00 58.28 268 SER A C 1
ATOM 2070 O O . SER A 1 268 ? -1.412 6.977 -28.206 1.00 58.28 268 SER A O 1
ATOM 2072 N N . GLU A 1 269 ? -2.420 8.894 -28.725 1.00 56.25 269 GLU A N 1
ATOM 2073 C CA . GLU A 1 269 ? -1.906 9.613 -27.533 1.00 56.25 269 GLU A CA 1
ATOM 2074 C C . GLU A 1 269 ? -2.307 8.942 -26.195 1.00 56.25 269 GLU A C 1
ATOM 2076 O O . GLU A 1 269 ? -1.777 9.277 -25.131 1.00 56.25 269 GLU A O 1
ATOM 2081 N N . LYS A 1 270 ? -3.227 7.967 -26.241 1.00 60.00 270 LYS A N 1
ATOM 2082 C CA . LYS A 1 270 ? -3.618 7.091 -25.129 1.00 60.00 270 LYS A CA 1
ATOM 2083 C C . LYS A 1 270 ? -2.568 6.025 -24.771 1.00 60.00 270 LYS A C 1
ATOM 2085 O O . LYS A 1 270 ? -2.644 5.470 -23.678 1.00 60.00 270 LYS A O 1
ATOM 2090 N N . GLU A 1 271 ? -1.586 5.755 -25.629 1.00 70.06 271 GLU A N 1
ATOM 2091 C CA . GLU A 1 271 ? -0.633 4.637 -25.509 1.00 70.06 271 GLU A CA 1
ATOM 2092 C C . GLU A 1 271 ? 0.820 5.096 -25.285 1.00 70.06 271 GLU A C 1
ATOM 2094 O O . GLU A 1 271 ? 1.769 4.452 -25.727 1.00 70.06 271 GLU A O 1
ATOM 2099 N N . ILE A 1 272 ? 1.017 6.204 -24.567 1.00 84.31 272 ILE A N 1
ATOM 2100 C CA . ILE A 1 272 ? 2.343 6.637 -24.102 1.00 84.31 272 ILE A CA 1
ATOM 2101 C C . ILE A 1 272 ? 2.363 6.801 -22.584 1.00 84.31 272 ILE A C 1
ATOM 2103 O O . ILE A 1 272 ? 1.366 7.185 -21.962 1.00 84.31 272 ILE A O 1
ATOM 2107 N N . THR A 1 273 ? 3.518 6.548 -21.969 1.00 85.94 273 THR A N 1
ATOM 2108 C CA . THR A 1 273 ? 3.707 6.863 -20.553 1.00 85.94 273 THR A CA 1
ATOM 2109 C C . THR A 1 273 ? 3.715 8.376 -20.384 1.00 85.94 273 THR A C 1
ATOM 2111 O O . THR A 1 273 ? 4.429 9.098 -21.076 1.00 85.94 273 THR A O 1
ATOM 2114 N N . LYS A 1 274 ? 2.928 8.872 -19.427 1.00 90.56 274 LYS A N 1
ATOM 2115 C CA . LYS A 1 274 ? 2.961 10.267 -18.982 1.00 90.56 274 LYS A CA 1
ATOM 2116 C C . LYS A 1 274 ? 3.809 10.315 -17.708 1.00 90.56 274 LYS A C 1
ATOM 2118 O O . LYS A 1 274 ? 3.284 9.960 -16.658 1.00 90.56 274 LYS A O 1
ATOM 2123 N N . PRO A 1 275 ? 5.076 10.779 -17.731 1.00 90.25 275 PRO A N 1
ATOM 2124 C CA . PRO A 1 275 ? 5.955 10.697 -16.555 1.00 90.25 275 PRO A CA 1
ATOM 2125 C C . PRO A 1 275 ? 5.413 11.402 -15.303 1.00 90.25 275 PRO A C 1
ATOM 2127 O O . PRO A 1 275 ? 5.747 11.041 -14.185 1.00 90.25 275 PRO A O 1
ATOM 2130 N N . LYS A 1 276 ? 4.538 12.402 -15.470 1.00 92.94 276 LYS A N 1
ATOM 2131 C CA . LYS A 1 276 ? 3.878 13.071 -14.341 1.00 92.94 276 LYS A CA 1
ATOM 2132 C C . LYS A 1 276 ? 2.825 12.203 -13.633 1.00 92.94 276 LYS A C 1
ATOM 2134 O O . LYS A 1 276 ? 2.507 12.494 -12.486 1.00 92.94 276 LYS A O 1
ATOM 2139 N N . GLU A 1 277 ? 2.319 11.164 -14.291 1.00 94.19 277 GLU A N 1
ATOM 2140 C CA . GLU A 1 277 ? 1.324 10.224 -13.758 1.00 94.19 277 GLU A CA 1
ATOM 2141 C C . GLU A 1 277 ? 1.964 8.990 -13.109 1.00 94.19 277 GLU A C 1
ATOM 2143 O O . GLU A 1 277 ? 1.262 8.227 -12.440 1.00 94.19 277 GLU A O 1
ATOM 2148 N N . THR A 1 278 ? 3.277 8.790 -13.289 1.00 96.62 278 THR A N 1
ATOM 2149 C CA . THR A 1 278 ? 4.000 7.688 -12.650 1.00 96.62 278 THR A CA 1
ATOM 2150 C C . THR A 1 278 ? 4.215 7.989 -11.173 1.00 96.62 278 THR A C 1
ATOM 2152 O O . THR A 1 278 ? 4.483 9.136 -10.787 1.00 96.62 278 THR A O 1
ATOM 2155 N N . SER A 1 279 ? 4.055 6.963 -10.339 1.00 98.38 279 SER A N 1
ATOM 2156 C CA . SER A 1 279 ? 4.186 7.071 -8.888 1.00 98.38 279 SER A CA 1
ATOM 2157 C C . SER A 1 279 ? 4.219 5.690 -8.225 1.00 98.38 279 SER A C 1
ATOM 2159 O O . SER A 1 279 ? 3.500 4.791 -8.667 1.00 98.38 279 SER A O 1
ATOM 2161 N N . PRO A 1 280 ? 5.002 5.496 -7.150 1.00 98.38 280 PRO A N 1
ATOM 2162 C CA . PRO A 1 280 ? 5.209 4.190 -6.524 1.00 98.38 280 PRO A CA 1
ATOM 2163 C C . PRO A 1 280 ? 4.111 3.807 -5.517 1.00 98.38 280 PRO A C 1
ATOM 2165 O O . PRO A 1 280 ? 4.402 3.255 -4.462 1.00 98.38 280 PRO A O 1
ATOM 2168 N N . VAL A 1 281 ? 2.840 4.076 -5.822 1.00 98.81 281 VAL A N 1
ATOM 2169 C CA . VAL A 1 281 ? 1.715 3.891 -4.881 1.00 98.81 281 VAL A CA 1
ATOM 2170 C C . VAL A 1 281 ? 1.567 2.426 -4.442 1.00 98.81 281 VAL A C 1
ATOM 2172 O O . VAL A 1 281 ? 1.496 2.145 -3.245 1.00 98.81 281 VAL A O 1
ATOM 2175 N N . PHE A 1 282 ? 1.585 1.480 -5.389 1.00 98.81 282 PHE A N 1
ATOM 2176 C CA . PHE A 1 282 ? 1.533 0.047 -5.065 1.00 98.81 282 PHE A CA 1
ATOM 2177 C C . PHE A 1 282 ? 2.825 -0.455 -4.402 1.00 98.81 282 PHE A C 1
ATOM 2179 O O . PHE A 1 282 ? 2.775 -1.321 -3.536 1.00 98.81 282 PHE A O 1
ATOM 2186 N N . HIS A 1 283 ? 3.984 0.128 -4.733 1.00 98.75 283 HIS A N 1
ATOM 2187 C CA . HIS A 1 283 ? 5.240 -0.171 -4.034 1.00 98.75 283 HIS A CA 1
ATOM 2188 C C . HIS A 1 283 ? 5.138 0.232 -2.556 1.00 98.75 283 HIS A C 1
ATOM 2190 O O . HIS A 1 283 ? 5.425 -0.589 -1.694 1.00 98.75 283 HIS A O 1
ATOM 2196 N N . GLN A 1 284 ? 4.634 1.429 -2.243 1.00 98.81 284 GLN A N 1
ATOM 2197 C CA . GLN A 1 284 ? 4.407 1.851 -0.856 1.00 98.81 284 GLN A CA 1
ATOM 2198 C C . GLN A 1 284 ? 3.455 0.915 -0.099 1.00 98.81 284 GLN A C 1
ATOM 2200 O O . GLN A 1 284 ? 3.672 0.657 1.078 1.00 98.81 284 GLN A O 1
ATOM 2205 N N . PHE A 1 285 ? 2.428 0.373 -0.763 1.00 98.94 285 PHE A N 1
ATOM 2206 C CA . PHE A 1 285 ? 1.549 -0.635 -0.162 1.00 98.94 285 PHE A CA 1
ATOM 2207 C C . PHE A 1 285 ? 2.285 -1.940 0.171 1.00 98.94 285 PHE A C 1
ATOM 2209 O O . PHE A 1 285 ? 2.107 -2.484 1.262 1.00 98.94 285 PHE A O 1
ATOM 2216 N N . LEU A 1 286 ? 3.131 -2.433 -0.738 1.00 98.94 286 LEU A N 1
ATOM 2217 C CA . LEU A 1 286 ? 3.942 -3.624 -0.477 1.00 98.94 286 LEU A CA 1
ATOM 2218 C C . LEU A 1 286 ? 4.990 -3.374 0.617 1.00 98.94 286 LEU A C 1
ATOM 2220 O O . LEU A 1 286 ? 5.206 -4.261 1.437 1.00 98.94 286 LEU A O 1
ATOM 2224 N N . ASP A 1 287 ? 5.579 -2.177 0.677 1.00 98.88 287 ASP A N 1
ATOM 2225 C CA . ASP A 1 287 ? 6.497 -1.770 1.751 1.00 98.88 287 ASP A CA 1
ATOM 2226 C C . ASP A 1 287 ? 5.764 -1.721 3.102 1.00 98.88 287 ASP A C 1
ATOM 2228 O O . ASP A 1 287 ? 6.163 -2.388 4.050 1.00 98.88 287 ASP A O 1
ATOM 2232 N N . ALA A 1 288 ? 4.603 -1.063 3.173 1.00 98.88 288 ALA A N 1
ATOM 2233 C CA . ALA A 1 288 ? 3.761 -1.058 4.370 1.00 98.88 288 ALA A CA 1
ATOM 2234 C C . ALA A 1 288 ? 3.341 -2.480 4.806 1.00 98.88 288 ALA A C 1
ATOM 2236 O O . ALA A 1 288 ? 3.350 -2.797 5.995 1.00 98.88 288 ALA A O 1
ATOM 2237 N N . THR A 1 289 ? 3.048 -3.372 3.854 1.00 98.88 289 THR A N 1
ATOM 2238 C CA . THR A 1 289 ? 2.784 -4.794 4.142 1.00 98.88 289 THR A CA 1
ATOM 2239 C C . THR A 1 289 ? 4.032 -5.499 4.683 1.00 98.88 289 THR A C 1
ATOM 2241 O O . THR A 1 289 ? 3.929 -6.307 5.605 1.00 98.88 289 THR A O 1
ATOM 2244 N N . TYR A 1 290 ? 5.217 -5.186 4.153 1.00 98.75 290 TYR A N 1
ATOM 2245 C CA . TYR A 1 290 ? 6.488 -5.680 4.680 1.00 98.75 290 TYR A CA 1
ATOM 2246 C C . TYR A 1 290 ? 6.717 -5.224 6.129 1.00 98.75 290 TYR A C 1
ATOM 2248 O O . TYR A 1 290 ? 7.131 -6.045 6.946 1.00 98.75 290 TYR A O 1
ATOM 2256 N N . GLN A 1 291 ? 6.379 -3.978 6.485 1.00 98.62 291 GLN A N 1
ATOM 2257 C CA . GLN A 1 291 ? 6.465 -3.515 7.878 1.00 98.62 291 GLN A CA 1
ATOM 2258 C C . GLN A 1 291 ? 5.594 -4.381 8.800 1.00 98.62 291 GLN A C 1
ATOM 2260 O O . GLN A 1 291 ? 6.074 -4.852 9.829 1.00 98.62 291 GLN A O 1
ATOM 2265 N N . LEU A 1 292 ? 4.350 -4.681 8.402 1.00 98.62 292 LEU A N 1
ATOM 2266 C CA . LEU A 1 292 ? 3.461 -5.566 9.166 1.00 98.62 292 LEU A CA 1
ATOM 2267 C C . LEU A 1 292 ? 4.007 -6.996 9.278 1.00 98.62 292 LEU A C 1
ATOM 2269 O O . LEU A 1 292 ? 3.997 -7.578 10.362 1.00 98.62 292 LEU A O 1
ATOM 2273 N N . LEU A 1 293 ? 4.516 -7.555 8.177 1.00 98.19 293 LEU A N 1
ATOM 2274 C CA . LEU A 1 293 ? 5.157 -8.873 8.155 1.00 98.19 293 LEU A CA 1
ATOM 2275 C C . LEU A 1 293 ? 6.360 -8.928 9.108 1.00 98.19 293 LEU A C 1
ATOM 2277 O O . LEU A 1 293 ? 6.552 -9.921 9.810 1.00 98.19 293 LEU A O 1
ATOM 2281 N N . HIS A 1 294 ? 7.159 -7.862 9.142 1.00 97.50 294 HIS A N 1
ATOM 2282 C CA . HIS A 1 294 ? 8.321 -7.743 10.013 1.00 97.50 294 HIS A CA 1
ATOM 2283 C C . HIS A 1 294 ? 7.922 -7.646 11.492 1.00 97.50 294 HIS A C 1
ATOM 2285 O O . HIS A 1 294 ? 8.490 -8.341 12.334 1.00 97.50 294 HIS A O 1
ATOM 2291 N N . GLN A 1 295 ? 6.914 -6.824 11.792 1.00 96.56 295 GLN A N 1
ATOM 2292 C CA . GLN A 1 295 ? 6.389 -6.586 13.139 1.00 96.56 295 GLN A CA 1
ATOM 2293 C C . GLN A 1 295 ? 5.631 -7.793 13.713 1.00 96.56 295 GLN A C 1
ATOM 2295 O O . GLN A 1 295 ? 5.584 -7.955 14.935 1.00 96.56 295 GLN A O 1
ATOM 2300 N N . HIS A 1 296 ? 5.068 -8.648 12.848 1.00 96.88 296 HIS A N 1
ATOM 2301 C CA . HIS A 1 296 ? 4.268 -9.824 13.205 1.00 96.88 296 HIS A CA 1
ATOM 2302 C C . HIS A 1 296 ? 4.740 -11.094 12.460 1.00 96.88 296 HIS A C 1
ATOM 2304 O O . HIS A 1 296 ? 4.009 -11.658 11.638 1.00 96.88 296 HIS A O 1
ATOM 2310 N N . PRO A 1 297 ? 5.946 -11.605 12.770 1.00 96.62 297 PRO A N 1
ATOM 2311 C CA . PRO A 1 297 ? 6.654 -12.605 11.961 1.00 96.62 297 PRO A CA 1
ATOM 2312 C C . PRO A 1 297 ? 5.973 -13.975 11.814 1.00 96.62 297 PRO A C 1
ATOM 2314 O O . PRO A 1 297 ? 6.381 -14.769 10.963 1.00 96.62 297 PRO A O 1
ATOM 2317 N N . THR A 1 298 ? 4.984 -14.284 12.652 1.00 96.88 298 THR A N 1
ATOM 2318 C CA . THR A 1 298 ? 4.239 -15.553 12.650 1.00 96.88 298 THR A CA 1
ATOM 2319 C C . THR A 1 298 ? 2.821 -15.412 12.101 1.00 96.88 298 THR A C 1
ATOM 2321 O O . THR A 1 298 ? 2.132 -16.412 11.944 1.00 96.88 298 THR A O 1
ATOM 2324 N N . ARG A 1 299 ? 2.353 -14.193 11.800 1.00 97.62 299 ARG A N 1
ATOM 2325 C CA . ARG A 1 299 ? 0.934 -13.930 11.489 1.00 97.62 299 ARG A CA 1
ATOM 2326 C C . ARG A 1 299 ? 0.602 -13.949 10.000 1.00 97.62 299 ARG A C 1
ATOM 2328 O O . ARG A 1 299 ? -0.566 -13.839 9.647 1.00 97.62 299 ARG A O 1
ATOM 2335 N N . PHE A 1 300 ? 1.609 -14.103 9.145 1.00 98.62 300 PHE A N 1
ATOM 2336 C CA . PHE A 1 300 ? 1.476 -14.112 7.691 1.00 98.62 300 PHE A CA 1
ATOM 2337 C C . PHE A 1 300 ? 1.949 -15.438 7.114 1.00 98.62 300 PHE A C 1
ATOM 2339 O O . PHE A 1 300 ? 3.045 -15.905 7.441 1.00 98.62 300 PHE A O 1
ATOM 2346 N N . GLU A 1 301 ? 1.133 -16.016 6.234 1.00 98.75 301 GLU A N 1
ATOM 2347 C CA . GLU A 1 301 ? 1.472 -17.245 5.523 1.00 98.75 301 GLU A CA 1
ATOM 2348 C C . GLU A 1 301 ? 2.533 -16.996 4.460 1.00 98.75 301 GLU A C 1
ATOM 2350 O O . GLU A 1 301 ? 3.370 -17.858 4.216 1.00 98.75 301 GLU A O 1
ATOM 2355 N N . PHE A 1 302 ? 2.515 -15.833 3.813 1.00 98.81 302 PHE A N 1
ATOM 2356 C CA . PHE A 1 302 ? 3.514 -15.485 2.815 1.00 98.81 302 PHE A CA 1
ATOM 2357 C C . PHE A 1 302 ? 4.775 -14.897 3.460 1.00 98.81 302 PHE A C 1
ATOM 2359 O O . PHE A 1 302 ? 4.735 -14.283 4.524 1.00 98.81 302 PHE A O 1
ATOM 2366 N N . ASN A 1 303 ? 5.918 -15.082 2.804 1.00 98.62 303 ASN A N 1
ATOM 2367 C CA . ASN A 1 303 ? 7.206 -14.546 3.244 1.00 98.62 303 ASN A CA 1
ATOM 2368 C C . ASN A 1 303 ? 7.597 -13.260 2.486 1.00 98.62 303 ASN A C 1
ATOM 2370 O O . ASN A 1 303 ? 6.944 -12.847 1.531 1.00 98.62 303 ASN A O 1
ATOM 2374 N N . GLU A 1 304 ? 8.704 -12.623 2.870 1.00 98.06 304 GLU A N 1
ATOM 2375 C CA . GLU A 1 304 ? 9.168 -11.386 2.222 1.00 98.06 304 GLU A CA 1
ATOM 2376 C C . GLU A 1 304 ? 9.488 -11.579 0.727 1.00 98.06 304 GLU A C 1
ATOM 2378 O O . GLU A 1 304 ? 9.238 -10.701 -0.104 1.00 98.06 304 GLU A O 1
ATOM 2383 N N . ARG A 1 305 ? 10.000 -12.760 0.354 1.00 98.38 305 ARG A N 1
ATOM 2384 C CA . ARG A 1 305 ? 10.323 -13.097 -1.039 1.00 98.38 305 ARG A CA 1
ATOM 2385 C C . ARG A 1 305 ? 9.086 -13.040 -1.934 1.00 98.38 305 ARG A C 1
ATOM 2387 O O . ARG A 1 305 ? 9.224 -12.678 -3.104 1.00 98.38 305 ARG A O 1
ATOM 2394 N N . PHE A 1 306 ? 7.903 -13.367 -1.413 1.00 98.81 306 PHE A N 1
ATOM 2395 C CA . PHE A 1 306 ? 6.638 -13.186 -2.123 1.00 98.81 306 PHE A CA 1
ATOM 2396 C C . PHE A 1 306 ? 6.405 -11.711 -2.475 1.00 98.81 306 PHE A C 1
ATOM 2398 O O . PHE A 1 306 ? 6.257 -11.392 -3.656 1.00 98.81 306 PHE A O 1
ATOM 2405 N N . LEU A 1 307 ? 6.487 -10.808 -1.491 1.00 98.81 307 LEU A N 1
ATOM 2406 C CA . LEU A 1 307 ? 6.279 -9.368 -1.686 1.00 98.81 307 LEU A CA 1
ATOM 2407 C C . LEU A 1 307 ? 7.305 -8.762 -2.657 1.00 98.81 307 LEU A C 1
ATOM 2409 O O . LEU A 1 307 ? 6.927 -8.078 -3.610 1.00 98.81 307 LEU A O 1
ATOM 2413 N N . ARG A 1 308 ? 8.601 -9.071 -2.490 1.00 98.44 308 ARG A N 1
ATOM 2414 C CA . ARG A 1 308 ? 9.658 -8.582 -3.401 1.00 98.44 308 ARG A CA 1
ATOM 2415 C C . ARG A 1 308 ? 9.449 -9.067 -4.828 1.00 98.44 308 ARG A C 1
ATOM 2417 O O . ARG A 1 308 ? 9.626 -8.316 -5.787 1.00 98.44 308 ARG A O 1
ATOM 2424 N N . ARG A 1 309 ? 9.075 -10.339 -4.994 1.00 98.56 309 ARG A N 1
ATOM 2425 C CA . ARG A 1 309 ? 8.853 -10.907 -6.324 1.00 98.56 309 ARG A CA 1
ATOM 2426 C C . ARG A 1 309 ? 7.572 -10.374 -6.964 1.00 98.56 309 ARG A C 1
ATOM 2428 O O . ARG A 1 309 ? 7.540 -10.233 -8.184 1.00 98.56 309 ARG A O 1
ATOM 2435 N N . LEU A 1 310 ? 6.560 -10.029 -6.171 1.00 98.75 310 LEU A N 1
ATOM 2436 C CA . LEU A 1 310 ? 5.360 -9.360 -6.661 1.00 98.75 310 LEU A CA 1
ATOM 2437 C C . LEU A 1 310 ? 5.687 -7.954 -7.171 1.00 98.75 310 LEU A C 1
ATOM 2439 O O . LEU A 1 310 ? 5.287 -7.611 -8.281 1.00 98.75 310 LEU A O 1
ATOM 2443 N N . LEU A 1 311 ? 6.499 -7.194 -6.430 1.00 98.69 311 LEU A N 1
ATOM 2444 C CA . LEU A 1 311 ? 6.989 -5.891 -6.883 1.00 98.69 311 LEU A CA 1
ATOM 2445 C C . LEU A 1 311 ? 7.833 -5.999 -8.161 1.00 98.69 311 LEU A C 1
ATOM 2447 O O . LEU A 1 311 ? 7.709 -5.175 -9.058 1.00 98.69 311 LEU A O 1
ATOM 2451 N N . TYR A 1 312 ? 8.665 -7.033 -8.296 1.00 98.44 312 TYR A N 1
ATOM 2452 C CA . TYR A 1 312 ? 9.360 -7.287 -9.559 1.00 98.44 312 TYR A CA 1
ATOM 2453 C C . TYR A 1 312 ? 8.366 -7.515 -10.712 1.00 98.44 312 TYR A C 1
ATOM 2455 O O . TYR A 1 312 ? 8.518 -6.948 -11.797 1.00 98.44 312 TYR A O 1
ATOM 2463 N N . HIS A 1 313 ? 7.326 -8.324 -10.483 1.00 98.50 313 HIS A N 1
ATOM 2464 C CA . HIS A 1 313 ? 6.347 -8.635 -11.521 1.00 98.50 313 HIS A CA 1
ATOM 2465 C C . HIS A 1 313 ? 5.389 -7.493 -11.855 1.00 98.50 313 HIS A C 1
ATOM 2467 O O . HIS A 1 313 ? 4.905 -7.478 -12.988 1.00 98.50 313 HIS A O 1
ATOM 2473 N N . LEU A 1 314 ? 5.206 -6.520 -10.953 1.00 98.06 314 LEU A N 1
ATOM 2474 C CA . LEU A 1 314 ? 4.567 -5.237 -11.256 1.00 98.06 314 LEU A CA 1
ATOM 2475 C C . LEU A 1 314 ? 5.209 -4.601 -12.493 1.00 98.06 314 LEU A C 1
ATOM 2477 O O . LEU A 1 314 ? 4.500 -4.276 -13.432 1.00 98.06 314 LEU A O 1
ATOM 2481 N N . TYR A 1 315 ? 6.541 -4.492 -12.520 1.00 96.94 315 TYR A N 1
ATOM 2482 C CA . TYR A 1 315 ? 7.260 -3.802 -13.595 1.00 96.94 315 TYR A CA 1
ATOM 2483 C C . TYR A 1 315 ? 7.654 -4.708 -14.768 1.00 96.94 315 TYR A C 1
ATOM 2485 O O . TYR A 1 315 ? 7.784 -4.234 -15.894 1.00 96.94 315 TYR A O 1
ATOM 2493 N N . SER A 1 316 ? 7.839 -6.014 -14.540 1.00 97.19 316 SER A N 1
ATOM 2494 C CA . SER A 1 316 ? 8.365 -6.938 -15.564 1.00 97.19 316 SER A CA 1
ATOM 2495 C C . SER A 1 316 ? 7.504 -7.063 -16.826 1.00 97.19 316 SER A C 1
ATOM 2497 O O . SER A 1 316 ? 7.998 -7.529 -17.849 1.00 97.19 316 SER A O 1
ATOM 2499 N N . CYS A 1 317 ? 6.208 -6.736 -16.733 1.00 96.69 317 CYS A N 1
ATOM 2500 C CA . CYS A 1 317 ? 5.207 -6.966 -17.781 1.00 96.69 317 CYS A CA 1
ATOM 2501 C C . CYS A 1 317 ? 5.151 -8.419 -18.305 1.00 96.69 317 CYS A C 1
ATOM 2503 O O . CYS A 1 317 ? 4.620 -8.671 -19.383 1.00 96.69 317 CYS A O 1
ATOM 2505 N N . GLN A 1 318 ? 5.675 -9.390 -17.545 1.00 97.50 318 GLN A N 1
ATOM 2506 C CA . GLN A 1 318 ? 5.663 -10.808 -17.919 1.00 97.50 318 GLN A CA 1
ATOM 2507 C C . GLN A 1 318 ? 4.246 -11.410 -17.884 1.00 97.50 318 GLN A C 1
ATOM 2509 O O . GLN A 1 318 ? 3.956 -12.367 -18.601 1.00 97.50 318 GLN A O 1
ATOM 2514 N N . PHE A 1 319 ? 3.373 -10.855 -17.042 1.00 98.38 319 PHE A N 1
ATOM 2515 C CA . PHE A 1 319 ? 2.006 -11.313 -16.805 1.00 98.38 319 PHE A CA 1
ATOM 2516 C C . PHE A 1 319 ? 1.006 -10.198 -17.105 1.00 98.38 319 PHE A C 1
ATOM 2518 O O . PHE A 1 319 ? 1.346 -9.017 -17.047 1.00 98.38 319 PHE A O 1
ATOM 2525 N N . GLY A 1 320 ? -0.245 -10.570 -17.379 1.00 97.50 320 GLY A N 1
ATOM 2526 C CA . GLY A 1 320 ? -1.308 -9.603 -17.666 1.00 97.50 320 GLY A CA 1
ATOM 2527 C C . GLY A 1 320 ? -1.882 -8.891 -16.453 1.00 97.50 320 GLY A C 1
ATOM 2528 O O . GLY A 1 320 ? -2.591 -7.901 -16.625 1.00 97.50 320 GLY A O 1
ATOM 2529 N N . THR A 1 321 ? -1.581 -9.387 -15.249 1.00 98.38 321 THR A N 1
ATOM 2530 C CA . THR A 1 321 ? -2.208 -8.963 -13.992 1.00 98.38 321 THR A CA 1
ATOM 2531 C C . THR A 1 321 ? -2.180 -7.444 -13.802 1.00 98.38 321 THR A C 1
ATOM 2533 O O . THR A 1 321 ? -3.212 -6.872 -13.487 1.00 98.38 321 THR A O 1
ATOM 2536 N N . PHE A 1 322 ? -1.060 -6.768 -14.089 1.00 98.25 322 PHE A N 1
ATOM 2537 C CA . PHE A 1 322 ? -0.886 -5.330 -13.815 1.00 98.25 322 PHE A CA 1
ATOM 2538 C C . PHE A 1 322 ? -0.843 -4.430 -15.072 1.00 98.25 322 PHE A C 1
ATOM 2540 O O . PHE A 1 322 ? -0.402 -3.289 -15.001 1.00 98.25 322 PHE A O 1
ATOM 2547 N N . LEU A 1 323 ? -1.265 -4.899 -16.255 1.00 96.25 323 LEU A N 1
ATOM 2548 C CA . LEU A 1 323 ? -1.017 -4.175 -17.523 1.00 96.25 323 LEU A CA 1
ATOM 2549 C C . LEU A 1 323 ? -1.984 -3.019 -17.853 1.00 96.25 323 LEU A C 1
ATOM 2551 O O . LEU A 1 323 ? -1.726 -2.245 -18.783 1.00 96.25 323 LEU A O 1
ATOM 2555 N N . PHE A 1 324 ? -3.114 -2.916 -17.159 1.00 96.38 324 PHE A N 1
ATOM 2556 C CA . PHE A 1 324 ? -4.236 -2.037 -17.517 1.00 96.38 324 PHE A CA 1
ATOM 2557 C C . PHE A 1 324 ? -4.630 -1.143 -16.341 1.00 96.38 324 PHE A C 1
ATOM 2559 O O . PHE A 1 324 ? -4.200 -1.385 -15.216 1.00 96.38 324 PHE A O 1
ATOM 2566 N N . ASN A 1 325 ? -5.422 -0.100 -16.592 1.00 96.31 325 ASN A N 1
ATOM 2567 C CA . ASN A 1 325 ? -5.787 0.863 -15.551 1.00 96.31 325 ASN A CA 1
ATOM 2568 C C . ASN A 1 325 ? -7.071 0.513 -14.796 1.00 96.31 325 ASN A C 1
ATOM 2570 O O . ASN A 1 325 ? -7.310 1.052 -13.724 1.00 96.31 325 ASN A O 1
ATOM 2574 N N . ASN A 1 326 ? -7.928 -0.329 -15.370 1.00 96.25 326 ASN A N 1
ATOM 2575 C CA . ASN A 1 326 ? -9.203 -0.704 -14.768 1.00 96.25 326 ASN A CA 1
ATOM 2576 C C . ASN A 1 326 ? -9.689 -2.060 -15.298 1.00 96.25 326 ASN A C 1
ATOM 2578 O O . ASN A 1 326 ? -9.126 -2.633 -16.235 1.00 96.25 326 ASN A O 1
ATOM 2582 N N . GLU A 1 327 ? -10.734 -2.593 -14.669 1.00 97.25 327 GLU A N 1
ATOM 2583 C CA . GLU A 1 327 ? -11.330 -3.878 -15.039 1.00 97.25 327 GLU A CA 1
ATOM 2584 C C . GLU A 1 327 ? -11.951 -3.868 -16.439 1.00 97.25 327 GLU A C 1
ATOM 2586 O O . GLU A 1 327 ? -11.748 -4.811 -17.205 1.00 97.25 327 GLU A O 1
ATOM 2591 N N . LYS A 1 328 ? -12.621 -2.773 -16.817 1.00 97.38 328 LYS A N 1
ATOM 2592 C CA . LYS A 1 328 ? -13.215 -2.630 -18.149 1.00 97.38 328 LYS A CA 1
ATOM 2593 C C . LYS A 1 328 ? -12.167 -2.793 -19.254 1.00 97.38 328 LYS A C 1
ATOM 2595 O O . LYS A 1 328 ? -12.380 -3.564 -20.183 1.00 97.38 328 LYS A O 1
ATOM 2600 N N . GLU A 1 329 ? -11.019 -2.129 -19.137 1.00 95.81 329 GLU A N 1
ATOM 2601 C CA . GLU A 1 329 ? -9.913 -2.260 -20.090 1.00 95.81 329 GLU A CA 1
ATOM 2602 C C . GLU A 1 329 ? -9.387 -3.700 -20.178 1.00 95.81 329 GLU A C 1
ATOM 2604 O O . GLU A 1 329 ? -9.094 -4.176 -21.276 1.00 95.81 329 GLU A O 1
ATOM 2609 N N . ARG A 1 330 ? -9.285 -4.409 -19.042 1.00 97.06 330 ARG A N 1
ATOM 2610 C CA . ARG A 1 330 ? -8.853 -5.819 -19.007 1.00 97.06 330 ARG A CA 1
ATOM 2611 C C . ARG A 1 330 ? -9.820 -6.721 -19.773 1.00 97.06 330 ARG A C 1
ATOM 2613 O O . ARG A 1 330 ? -9.358 -7.590 -20.515 1.00 97.06 330 ARG A O 1
ATOM 2620 N N . VAL A 1 331 ? -11.127 -6.499 -19.621 1.00 97.06 331 VAL A N 1
ATOM 2621 C CA . VAL A 1 331 ? -12.178 -7.235 -20.343 1.00 97.06 331 VAL A CA 1
ATOM 2622 C C . VAL A 1 331 ? -12.147 -6.906 -21.834 1.00 97.06 331 VAL A C 1
ATOM 2624 O O . VAL A 1 331 ? -12.028 -7.816 -22.653 1.00 97.06 331 VAL A O 1
ATOM 2627 N N . ASP A 1 332 ? -12.171 -5.621 -22.193 1.00 97.38 332 ASP A N 1
ATOM 2628 C CA . ASP A 1 332 ? -12.189 -5.169 -23.590 1.00 97.38 332 ASP A CA 1
ATOM 2629 C C . ASP A 1 332 ? -10.955 -5.675 -24.364 1.00 97.38 332 ASP A C 1
ATOM 2631 O O . ASP A 1 332 ? -11.046 -6.071 -25.526 1.00 97.38 332 ASP A O 1
ATOM 2635 N N . CYS A 1 333 ? -9.792 -5.724 -23.704 1.00 95.94 333 CYS A N 1
ATOM 2636 C CA . CYS A 1 333 ? -8.548 -6.223 -24.291 1.00 95.94 333 CYS A CA 1
ATOM 2637 C C . CYS A 1 333 ? -8.373 -7.746 -24.195 1.00 95.94 333 CYS A C 1
ATOM 2639 O O . CYS A 1 333 ? -7.346 -8.253 -24.663 1.00 95.94 333 CYS A O 1
ATOM 2641 N N . LYS A 1 334 ? -9.339 -8.471 -23.609 1.00 97.50 334 LYS A N 1
ATOM 2642 C CA . LYS A 1 334 ? -9.306 -9.928 -23.391 1.00 97.50 334 LYS A CA 1
ATOM 2643 C C . LYS A 1 334 ? -8.040 -10.385 -22.663 1.00 97.50 334 LYS A C 1
ATOM 2645 O O . LYS A 1 334 ? -7.365 -11.331 -23.078 1.00 97.50 334 LYS A O 1
ATOM 2650 N N . ALA A 1 335 ? -7.664 -9.670 -21.603 1.00 96.06 335 ALA A N 1
ATOM 2651 C CA . ALA A 1 335 ? -6.407 -9.894 -20.894 1.00 96.06 335 ALA A CA 1
ATOM 2652 C C . ALA A 1 335 ? -6.286 -11.336 -20.368 1.00 96.06 335 ALA A C 1
ATOM 2654 O O . ALA A 1 335 ? -5.231 -11.950 -20.517 1.00 96.06 335 ALA A O 1
ATOM 2655 N N . ASN A 1 336 ? -7.370 -11.899 -19.831 1.00 95.06 336 ASN A N 1
ATOM 2656 C CA . ASN A 1 336 ? -7.435 -13.277 -19.329 1.00 95.06 336 ASN A CA 1
ATOM 2657 C C . ASN A 1 336 ? -7.223 -14.349 -20.417 1.00 95.06 336 ASN A C 1
ATOM 2659 O O . ASN A 1 336 ? -6.710 -15.422 -20.119 1.00 95.06 336 ASN A O 1
ATOM 2663 N N . GLU A 1 337 ? -7.595 -14.071 -21.669 1.00 97.56 337 GLU A N 1
ATOM 2664 C CA . GLU A 1 337 ? -7.400 -14.986 -22.802 1.00 97.56 337 GLU A CA 1
ATOM 2665 C C . GLU A 1 337 ? -6.005 -14.837 -23.427 1.00 97.56 337 GLU A C 1
ATOM 2667 O O . GLU A 1 337 ? -5.431 -15.800 -23.936 1.00 97.56 337 GLU A O 1
ATOM 2672 N N . ARG A 1 338 ? -5.456 -13.617 -23.415 1.00 97.88 338 ARG A N 1
ATOM 2673 C CA . ARG A 1 338 ? -4.225 -13.264 -24.143 1.00 97.88 338 ARG A CA 1
ATOM 2674 C C . ARG A 1 338 ? -2.959 -13.306 -23.298 1.00 97.88 338 ARG A C 1
ATOM 2676 O O . ARG A 1 338 ? -1.863 -13.200 -23.844 1.00 97.88 338 ARG A O 1
ATOM 2683 N N . THR A 1 339 ? -3.090 -13.416 -21.982 1.00 98.06 339 THR A N 1
ATOM 2684 C CA . THR A 1 339 ? -1.965 -13.371 -21.045 1.00 98.06 339 THR A CA 1
ATOM 2685 C C . THR A 1 339 ? -2.116 -14.431 -19.957 1.00 98.06 339 THR A C 1
ATOM 2687 O O . THR A 1 339 ? -3.131 -15.116 -19.869 1.00 98.06 339 THR A O 1
ATOM 2690 N N . ARG A 1 340 ? -1.082 -14.586 -19.127 1.00 98.00 340 ARG A N 1
ATOM 2691 C CA . ARG A 1 340 ? -1.125 -15.427 -17.925 1.00 98.00 340 ARG A CA 1
ATOM 2692 C C . ARG A 1 340 ? -1.219 -14.569 -16.674 1.00 98.00 340 ARG A C 1
ATOM 2694 O O . ARG A 1 340 ? -0.762 -13.423 -16.677 1.00 98.00 340 ARG A O 1
ATOM 2701 N N . SER A 1 341 ? -1.774 -15.151 -15.616 1.00 98.31 341 SER A N 1
ATOM 2702 C CA . SER A 1 341 ? -1.828 -14.521 -14.304 1.00 98.31 341 SER A CA 1
ATOM 2703 C C . SER A 1 341 ? -0.492 -14.670 -13.581 1.00 98.31 341 SER A C 1
ATOM 2705 O O . SER A 1 341 ? 0.131 -15.732 -13.619 1.00 98.31 341 SER A O 1
ATOM 2707 N N . VAL A 1 342 ? -0.059 -13.621 -12.878 1.00 98.62 342 VAL A N 1
ATOM 2708 C CA . VAL A 1 342 ? 1.099 -13.704 -11.975 1.00 98.62 342 VAL A CA 1
ATOM 2709 C C . VAL A 1 342 ? 0.840 -14.684 -10.824 1.00 98.62 342 VAL A C 1
ATOM 2711 O O . VAL A 1 342 ? 1.773 -15.290 -10.299 1.00 98.62 342 VAL A O 1
ATOM 2714 N N . TRP A 1 343 ? -0.424 -14.903 -10.453 1.00 98.62 343 TRP A N 1
ATOM 2715 C CA . TRP A 1 343 ? -0.792 -15.817 -9.373 1.00 98.62 343 TRP A CA 1
ATOM 2716 C C . TRP A 1 343 ? -0.436 -17.267 -9.707 1.00 98.62 343 TRP A C 1
ATOM 2718 O O . TRP A 1 343 ? 0.083 -17.966 -8.840 1.00 98.62 343 TRP A O 1
ATOM 2728 N N . ASP A 1 344 ? -0.555 -17.684 -10.974 1.00 98.00 344 ASP A N 1
ATOM 2729 C CA . ASP A 1 344 ? -0.127 -19.016 -11.434 1.00 98.00 344 ASP A CA 1
ATOM 2730 C C . ASP A 1 344 ? 1.367 -19.252 -11.157 1.00 98.00 344 ASP A C 1
ATOM 2732 O O . ASP A 1 344 ? 1.788 -20.344 -10.769 1.00 98.00 344 ASP A O 1
ATOM 2736 N N . TYR A 1 345 ? 2.190 -18.209 -11.319 1.00 98.38 345 TYR A N 1
ATOM 2737 C CA . TYR A 1 345 ? 3.623 -18.279 -11.051 1.00 98.38 345 TYR A CA 1
ATOM 2738 C C . TYR A 1 345 ? 3.928 -18.514 -9.565 1.00 98.38 345 TYR A C 1
ATOM 2740 O O . TYR A 1 345 ? 4.826 -19.310 -9.254 1.00 98.38 345 TYR A O 1
ATOM 2748 N N . PHE A 1 346 ? 3.186 -17.854 -8.672 1.00 98.56 346 PHE A N 1
ATOM 2749 C CA . PHE A 1 346 ? 3.324 -18.008 -7.225 1.00 98.56 346 PHE A CA 1
ATOM 2750 C C . PHE A 1 346 ? 2.780 -19.350 -6.739 1.00 98.56 346 PHE A C 1
ATOM 2752 O O . PHE A 1 346 ? 3.479 -20.057 -6.015 1.00 98.56 346 PHE A O 1
ATOM 2759 N N . LEU A 1 347 ? 1.580 -19.736 -7.177 1.00 98.06 347 LEU A N 1
ATOM 2760 C CA . LEU A 1 347 ? 0.924 -20.979 -6.771 1.00 98.06 347 LEU A CA 1
ATOM 2761 C C . LEU A 1 347 ? 1.728 -22.213 -7.194 1.00 98.06 347 LEU A C 1
ATOM 2763 O O . LEU A 1 347 ? 1.933 -23.119 -6.390 1.00 98.06 347 LEU A O 1
ATOM 2767 N N . ALA A 1 348 ? 2.301 -22.212 -8.402 1.00 98.06 348 ALA A N 1
ATOM 2768 C CA . ALA A 1 348 ? 3.164 -23.301 -8.867 1.00 98.06 348 ALA A CA 1
ATOM 2769 C C . ALA A 1 348 ? 4.488 -23.433 -8.083 1.00 98.06 348 ALA A C 1
ATOM 2771 O O . ALA A 1 348 ? 5.213 -24.410 -8.254 1.00 98.06 348 ALA A O 1
ATOM 2772 N N . ARG A 1 349 ? 4.841 -22.445 -7.251 1.00 97.94 349 ARG A N 1
ATOM 2773 C CA . ARG A 1 349 ? 6.079 -22.392 -6.451 1.00 97.94 349 ARG A CA 1
ATOM 2774 C C . ARG A 1 349 ? 5.784 -22.034 -4.994 1.00 97.94 349 ARG A C 1
ATOM 2776 O O . ARG A 1 349 ? 6.632 -21.440 -4.328 1.00 97.94 349 ARG A O 1
ATOM 2783 N N . ARG A 1 350 ? 4.587 -22.387 -4.511 1.00 98.12 350 ARG A N 1
ATOM 2784 C CA . ARG A 1 350 ? 4.034 -21.965 -3.215 1.00 98.12 350 ARG A CA 1
ATOM 2785 C C . ARG A 1 350 ? 5.018 -22.116 -2.058 1.00 98.12 350 ARG A C 1
ATOM 2787 O O . ARG A 1 350 ? 5.143 -21.208 -1.243 1.00 98.12 350 ARG A O 1
ATOM 2794 N N . GLU A 1 351 ? 5.756 -23.222 -2.019 1.00 97.88 351 GLU A N 1
ATOM 2795 C CA . GLU A 1 351 ? 6.746 -23.517 -0.977 1.00 97.88 351 GLU A CA 1
ATOM 2796 C C . GLU A 1 351 ? 7.815 -22.417 -0.840 1.00 97.88 351 GLU A C 1
ATOM 2798 O O . GLU A 1 351 ? 8.152 -22.018 0.269 1.00 97.88 351 GLU A O 1
ATOM 2803 N N . GLN A 1 352 ? 8.279 -21.828 -1.950 1.00 98.31 352 GLN A N 1
ATOM 2804 C CA . GLN A 1 352 ? 9.283 -20.750 -1.930 1.00 98.31 352 GLN A CA 1
ATOM 2805 C C . GLN A 1 352 ? 8.743 -19.434 -1.358 1.00 98.31 352 GLN A C 1
ATOM 2807 O O . GLN A 1 352 ? 9.518 -18.539 -1.013 1.00 98.31 352 GLN A O 1
ATOM 2812 N N . PHE A 1 353 ? 7.421 -19.298 -1.315 1.00 98.62 353 PHE A N 1
ATOM 2813 C CA . PHE A 1 353 ? 6.704 -18.087 -0.932 1.00 98.62 353 PHE A CA 1
ATOM 2814 C C . PHE A 1 353 ? 5.977 -18.230 0.401 1.00 98.62 353 PHE A C 1
ATOM 2816 O O . PHE A 1 353 ? 5.435 -17.246 0.890 1.00 98.62 353 PHE A O 1
ATOM 2823 N N . THR A 1 354 ? 5.998 -19.422 0.999 1.00 98.56 354 THR A N 1
ATOM 2824 C CA . THR A 1 354 ? 5.390 -19.695 2.300 1.00 98.56 354 THR A CA 1
ATOM 2825 C C . THR A 1 354 ? 6.388 -19.372 3.417 1.00 98.56 354 THR A C 1
ATOM 2827 O O . THR A 1 354 ? 7.591 -19.611 3.294 1.00 98.56 354 THR A O 1
ATOM 2830 N N . ASN A 1 355 ? 5.899 -18.788 4.502 1.00 98.38 355 ASN A N 1
ATOM 2831 C CA . ASN A 1 355 ? 6.623 -18.497 5.727 1.00 98.38 355 ASN A CA 1
ATOM 2832 C C . ASN A 1 355 ? 6.607 -19.740 6.635 1.00 98.38 355 ASN A C 1
ATOM 2834 O O . ASN A 1 355 ? 5.545 -20.103 7.139 1.00 98.38 355 ASN A O 1
ATOM 2838 N N . PRO A 1 356 ? 7.761 -20.371 6.918 1.00 98.00 356 PRO A N 1
ATOM 2839 C CA . PRO A 1 356 ? 7.815 -21.557 7.775 1.00 98.00 356 PRO A CA 1
ATOM 2840 C C . PRO A 1 356 ? 7.395 -21.300 9.228 1.00 98.00 356 PRO A C 1
ATOM 2842 O O . PRO A 1 356 ? 7.135 -22.245 9.963 1.00 98.00 356 PRO A O 1
ATOM 2845 N N . ARG A 1 357 ? 7.370 -20.031 9.658 1.00 97.56 357 ARG A N 1
ATOM 2846 C CA . ARG A 1 357 ? 6.971 -19.620 11.012 1.00 97.56 357 ARG A CA 1
ATOM 2847 C C . ARG A 1 357 ? 5.494 -19.238 11.116 1.00 97.56 357 ARG A C 1
ATOM 2849 O O . ARG A 1 357 ? 5.092 -18.732 12.159 1.00 97.56 357 ARG A O 1
ATOM 2856 N N . TYR A 1 358 ? 4.717 -19.403 10.046 1.00 98.06 358 TYR A N 1
ATOM 2857 C CA . TYR A 1 358 ? 3.303 -19.054 10.055 1.00 98.06 358 TYR A CA 1
ATOM 2858 C C . TYR A 1 358 ? 2.530 -19.910 11.066 1.00 98.06 358 TYR A C 1
ATOM 2860 O O . TYR A 1 358 ? 2.560 -21.138 10.997 1.00 98.06 358 TYR A O 1
ATOM 2868 N N . ASP A 1 359 ? 1.832 -19.244 11.984 1.00 96.62 359 ASP A N 1
ATOM 2869 C CA . ASP A 1 359 ? 0.890 -19.848 12.919 1.00 96.62 359 ASP A CA 1
ATOM 2870 C C . ASP A 1 359 ? -0.537 -19.411 12.537 1.00 96.62 359 ASP A C 1
ATOM 2872 O O . ASP A 1 359 ? -0.891 -18.240 12.737 1.00 96.62 359 ASP A O 1
ATOM 2876 N N . PRO A 1 360 ? -1.362 -20.318 11.975 1.00 95.56 360 PRO A N 1
ATOM 2877 C CA . PRO A 1 360 ? -2.730 -20.006 11.578 1.00 95.56 360 PRO A CA 1
ATOM 2878 C C . PRO A 1 360 ? -3.694 -19.910 12.768 1.00 95.56 360 PRO A C 1
ATOM 2880 O O . PRO A 1 360 ? -4.853 -19.548 12.572 1.00 95.56 360 PRO A O 1
ATOM 2883 N N . VAL A 1 361 ? -3.267 -20.262 13.987 1.00 94.88 361 VAL A N 1
ATOM 2884 C CA . VAL A 1 361 ? -4.145 -20.245 15.158 1.00 94.88 361 VAL A CA 1
ATOM 2885 C C . VAL A 1 361 ? -4.524 -18.807 15.504 1.00 94.88 361 VAL A C 1
ATOM 2887 O O . VAL A 1 361 ? -3.671 -17.929 15.674 1.00 94.88 361 VAL A O 1
ATOM 2890 N N . ILE A 1 362 ? -5.831 -18.584 15.626 1.00 92.06 362 ILE A N 1
ATOM 2891 C CA . ILE A 1 362 ? -6.421 -17.331 16.083 1.00 92.06 362 ILE A CA 1
ATOM 2892 C C . ILE A 1 362 ? -7.094 -17.593 17.422 1.00 92.06 362 ILE A C 1
ATOM 2894 O O . ILE A 1 362 ? -7.942 -18.478 17.525 1.00 92.06 362 ILE A O 1
ATOM 2898 N N . ASP A 1 363 ? -6.705 -16.824 18.427 1.00 87.38 363 ASP A N 1
ATOM 2899 C CA . ASP A 1 363 ? -7.335 -16.826 19.739 1.00 87.38 363 ASP A CA 1
ATOM 2900 C C . ASP A 1 363 ? -7.280 -15.407 20.303 1.00 87.38 363 ASP A C 1
ATOM 2902 O O . ASP A 1 363 ? -6.223 -14.936 20.719 1.00 87.38 363 ASP A O 1
ATOM 2906 N N . ASP A 1 364 ? -8.428 -14.730 20.297 1.00 85.69 364 ASP A N 1
ATOM 2907 C CA . ASP A 1 364 ? -8.569 -13.356 20.795 1.00 85.69 364 ASP A CA 1
ATOM 2908 C C . ASP A 1 364 ? -8.352 -13.253 22.316 1.00 85.69 364 ASP A C 1
ATOM 2910 O O . ASP A 1 364 ? -8.122 -12.165 22.842 1.00 85.69 364 ASP A O 1
ATOM 2914 N N . ASN A 1 365 ? -8.353 -14.381 23.036 1.00 82.56 365 ASN A N 1
ATOM 2915 C CA . ASN A 1 365 ? -8.076 -14.410 24.470 1.00 82.56 365 ASN A CA 1
ATOM 2916 C C . ASN A 1 365 ? -6.581 -14.566 24.777 1.00 82.56 365 ASN A C 1
ATOM 2918 O O . ASN A 1 365 ? -6.153 -14.248 25.892 1.00 82.56 365 ASN A O 1
ATOM 2922 N N . GLN A 1 366 ? -5.776 -15.025 23.811 1.00 81.12 366 GLN A N 1
ATOM 2923 C CA . GLN A 1 366 ? -4.352 -15.286 23.995 1.00 81.12 366 GLN A CA 1
ATOM 2924 C C . GLN A 1 366 ? -3.487 -14.184 23.373 1.00 81.12 366 GLN A C 1
ATOM 2926 O O . GLN A 1 366 ? -3.507 -13.959 22.164 1.00 81.12 366 GLN A O 1
ATOM 2931 N N . ARG A 1 367 ? -2.617 -13.589 24.202 1.00 78.31 367 ARG A N 1
ATOM 2932 C CA . ARG A 1 367 ? -1.677 -12.551 23.762 1.00 78.31 367 ARG A CA 1
ATOM 2933 C C . ARG A 1 367 ? -0.792 -13.015 22.604 1.00 78.31 367 ARG A C 1
ATOM 2935 O O . ARG A 1 367 ? -0.139 -14.059 22.697 1.00 78.31 367 ARG A O 1
ATOM 2942 N N . GLY A 1 368 ? -0.739 -12.220 21.541 1.00 80.69 368 GLY A N 1
ATOM 2943 C CA . GLY A 1 368 ? 0.022 -12.476 20.316 1.00 80.69 368 GLY A CA 1
ATOM 2944 C C . GLY A 1 368 ? -0.669 -13.400 19.304 1.00 80.69 368 GLY A C 1
ATOM 2945 O O . GLY A 1 368 ? -0.102 -13.651 18.235 1.00 80.69 368 GLY A O 1
ATOM 2946 N N . LYS A 1 369 ? -1.865 -13.917 19.613 1.00 86.94 369 LYS A N 1
ATOM 2947 C CA . LYS A 1 369 ? -2.674 -14.764 18.719 1.00 86.94 369 LYS A CA 1
ATOM 2948 C C . LYS A 1 369 ? -3.996 -14.125 18.318 1.00 86.94 369 LYS A C 1
ATOM 2950 O O . LYS A 1 369 ? -4.785 -14.757 17.609 1.00 86.94 369 LYS A O 1
ATOM 2955 N N . GLU A 1 370 ? -4.198 -12.872 18.688 1.00 89.88 370 GLU A N 1
ATOM 2956 C CA . GLU A 1 370 ? -5.399 -12.116 18.398 1.00 89.88 370 GLU A CA 1
ATOM 2957 C C . GLU A 1 370 ? -5.613 -11.985 16.896 1.00 89.88 370 GLU A C 1
ATOM 2959 O O . GLU A 1 370 ? -4.683 -11.905 16.077 1.00 89.88 370 GLU A O 1
ATOM 2964 N N . ARG A 1 371 ? -6.884 -11.949 16.521 1.00 92.88 371 ARG A N 1
ATOM 2965 C CA . ARG A 1 371 ? -7.323 -11.696 15.163 1.00 92.88 371 ARG A CA 1
ATOM 2966 C C . ARG A 1 371 ? -6.818 -10.345 14.678 1.00 92.88 371 ARG A C 1
ATOM 2968 O O . ARG A 1 371 ? -6.332 -10.274 13.554 1.00 92.88 371 ARG A O 1
ATOM 2975 N N . LEU A 1 372 ? -6.918 -9.307 15.498 1.00 94.94 372 LEU A N 1
ATOM 2976 C CA . LEU A 1 372 ? -6.494 -7.959 15.136 1.00 94.94 372 LEU A CA 1
ATOM 2977 C C . LEU A 1 372 ? -4.973 -7.817 15.262 1.00 94.94 372 LEU A C 1
ATOM 2979 O O . LEU A 1 372 ? -4.370 -8.331 16.199 1.00 94.94 372 LEU A O 1
ATOM 2983 N N . ILE A 1 373 ? -4.356 -7.103 14.325 1.00 95.62 373 ILE A N 1
ATOM 2984 C CA . ILE A 1 373 ? -2.978 -6.613 14.454 1.00 95.62 373 ILE A CA 1
ATOM 2985 C C . ILE A 1 373 ? -2.958 -5.113 14.173 1.00 95.62 373 ILE A C 1
ATOM 2987 O O . ILE A 1 373 ? -3.772 -4.626 13.391 1.00 95.62 373 ILE A O 1
ATOM 2991 N N . PHE A 1 374 ? -2.027 -4.384 14.783 1.00 94.88 374 PHE A N 1
ATOM 2992 C CA . PHE A 1 374 ? -1.933 -2.934 14.630 1.00 94.88 374 PHE A CA 1
ATOM 2993 C C . PHE A 1 374 ? -0.518 -2.519 14.210 1.00 94.88 374 PHE A C 1
ATOM 2995 O O . PHE A 1 374 ? 0.455 -2.980 14.809 1.00 94.88 374 PHE A O 1
ATOM 3002 N N . PRO A 1 375 ? -0.378 -1.650 13.189 1.00 94.81 375 PRO A N 1
ATOM 3003 C CA . PRO A 1 375 ? 0.923 -1.138 12.782 1.00 94.81 375 PRO A CA 1
ATOM 3004 C C . PRO A 1 375 ? 1.630 -0.355 13.896 1.00 94.81 375 PRO A C 1
ATOM 3006 O O . PRO A 1 375 ? 1.081 0.615 14.424 1.00 94.81 375 PRO A O 1
ATOM 3009 N N . ARG A 1 376 ? 2.894 -0.687 14.170 1.00 92.19 376 ARG A N 1
ATOM 3010 C CA . ARG A 1 376 ? 3.768 0.073 15.076 1.00 92.19 376 ARG A CA 1
ATOM 3011 C C . ARG A 1 376 ? 4.625 1.055 14.282 1.00 92.19 376 ARG A C 1
ATOM 3013 O O . ARG A 1 376 ? 5.672 0.708 13.741 1.00 92.19 376 ARG A O 1
ATOM 3020 N N . VAL A 1 377 ? 4.165 2.303 14.181 1.00 90.06 377 VAL A N 1
ATOM 3021 C CA . VAL A 1 377 ? 4.796 3.344 13.340 1.00 90.06 377 VAL A CA 1
ATOM 3022 C C . VAL A 1 377 ? 6.233 3.654 13.783 1.00 90.06 377 VAL A C 1
ATOM 3024 O O . VAL A 1 377 ? 7.098 3.870 12.936 1.00 90.06 377 VAL A O 1
ATOM 3027 N N . SER A 1 378 ? 6.514 3.606 15.087 1.00 87.81 378 SER A N 1
ATOM 3028 C CA . SER A 1 378 ? 7.855 3.799 15.662 1.00 87.81 378 SER A CA 1
ATOM 3029 C C . SER A 1 378 ? 8.870 2.731 15.242 1.00 87.81 378 SER A C 1
ATOM 3031 O O . SER A 1 378 ? 10.070 2.978 15.306 1.00 87.81 378 SER A O 1
ATOM 3033 N N . GLU A 1 379 ? 8.405 1.564 14.793 1.00 91.31 379 GLU A N 1
ATOM 3034 C CA . GLU A 1 379 ? 9.244 0.456 14.319 1.00 91.31 379 GLU A CA 1
ATOM 3035 C C . GLU A 1 379 ? 9.424 0.450 12.793 1.00 91.31 379 GLU A C 1
ATOM 3037 O O . GLU A 1 379 ? 9.971 -0.503 12.236 1.00 91.31 379 GLU A O 1
ATOM 3042 N N . THR A 1 380 ? 8.959 1.492 12.093 1.00 93.75 380 THR A N 1
ATOM 3043 C CA . THR A 1 380 ? 9.099 1.590 10.634 1.00 93.75 380 THR A CA 1
ATOM 3044 C C . THR A 1 380 ? 10.576 1.630 10.242 1.00 93.75 380 THR A C 1
ATOM 3046 O O . THR A 1 380 ? 11.344 2.462 10.728 1.00 93.75 380 THR A O 1
ATOM 3049 N N . ARG A 1 381 ? 10.974 0.753 9.318 1.00 95.25 381 ARG A N 1
ATOM 3050 C CA . ARG A 1 381 ? 12.371 0.579 8.891 1.00 95.25 381 ARG A CA 1
ATOM 3051 C C . ARG A 1 381 ? 12.505 0.514 7.374 1.00 95.25 381 ARG A C 1
ATOM 3053 O O . ARG A 1 381 ? 11.527 0.302 6.667 1.00 95.25 381 ARG A O 1
ATOM 3060 N N . TRP A 1 382 ? 13.721 0.634 6.846 1.00 97.25 382 TRP A N 1
ATOM 3061 C CA . TRP A 1 382 ? 13.957 0.427 5.416 1.00 97.25 382 TRP A CA 1
ATOM 3062 C C . TRP A 1 382 ? 13.745 -1.032 5.023 1.00 97.25 382 TRP A C 1
ATOM 3064 O O . TRP A 1 382 ? 14.300 -1.936 5.654 1.00 97.25 382 TRP A O 1
ATOM 3074 N N . TRP A 1 383 ? 13.019 -1.251 3.927 1.00 97.50 383 TRP A N 1
ATOM 3075 C CA . TRP A 1 383 ? 12.964 -2.535 3.235 1.00 97.50 383 TRP A CA 1
ATOM 3076 C C . TRP A 1 383 ? 14.235 -2.745 2.401 1.00 97.50 383 TRP A C 1
ATOM 3078 O O . TRP A 1 383 ? 14.248 -2.636 1.180 1.00 97.50 383 TRP A O 1
ATOM 3088 N N . ASN A 1 384 ? 15.358 -2.989 3.069 1.00 95.12 384 ASN A N 1
ATOM 3089 C CA . ASN A 1 384 ? 16.688 -2.950 2.457 1.00 95.12 384 ASN A CA 1
ATOM 3090 C C . ASN A 1 384 ? 16.852 -3.902 1.257 1.00 95.12 384 ASN A C 1
ATOM 3092 O O . ASN A 1 384 ? 17.449 -3.521 0.249 1.00 95.12 384 ASN A O 1
ATOM 3096 N N . GLU A 1 385 ? 16.279 -5.109 1.317 1.00 95.31 385 GLU A N 1
ATOM 3097 C CA . GLU A 1 385 ? 16.404 -6.090 0.235 1.00 95.31 385 GLU A CA 1
ATOM 3098 C C . GLU A 1 385 ? 15.722 -5.638 -1.063 1.00 95.31 385 GLU A C 1
ATOM 3100 O O . GLU A 1 385 ? 16.175 -6.010 -2.148 1.00 95.31 385 GLU A O 1
ATOM 3105 N N . VAL A 1 386 ? 14.657 -4.827 -0.988 1.00 95.62 386 VAL A N 1
ATOM 3106 C CA . VAL A 1 386 ? 13.974 -4.306 -2.185 1.00 95.62 386 VAL A CA 1
ATOM 3107 C C . VAL A 1 386 ? 14.840 -3.305 -2.944 1.00 95.62 386 VAL A C 1
ATOM 3109 O O . VAL A 1 386 ? 14.769 -3.216 -4.168 1.00 95.62 386 VAL A O 1
ATOM 3112 N N . PHE A 1 387 ? 15.710 -2.608 -2.214 1.00 93.38 387 PHE A N 1
ATOM 3113 C CA . PHE A 1 387 ? 16.679 -1.657 -2.744 1.00 93.38 387 PHE A CA 1
ATOM 3114 C C . PHE A 1 387 ? 18.047 -2.294 -3.026 1.00 93.38 387 PHE A C 1
ATOM 3116 O O . PHE A 1 387 ? 18.997 -1.584 -3.352 1.00 93.38 387 PHE A O 1
ATOM 3123 N N . GLY A 1 388 ? 18.167 -3.622 -2.900 1.00 91.50 388 GLY A N 1
ATOM 3124 C CA . GLY A 1 388 ? 19.414 -4.345 -3.149 1.00 91.50 388 GLY A CA 1
ATOM 3125 C C . GLY A 1 388 ? 20.521 -4.036 -2.140 1.00 91.50 388 GLY A C 1
ATOM 3126 O O . GLY A 1 388 ? 21.696 -4.139 -2.482 1.00 91.50 388 GLY A O 1
ATOM 3127 N N . ARG A 1 389 ? 20.164 -3.640 -0.911 1.00 92.00 389 ARG A N 1
ATOM 3128 C CA . ARG A 1 389 ? 21.110 -3.296 0.161 1.00 92.00 389 ARG A CA 1
ATOM 3129 C C . ARG A 1 389 ? 21.015 -4.259 1.332 1.00 92.00 389 ARG A C 1
ATOM 3131 O O . ARG A 1 389 ? 19.994 -4.914 1.562 1.00 92.00 389 ARG A O 1
ATOM 3138 N N . THR A 1 390 ? 22.089 -4.325 2.105 1.00 92.12 390 THR A N 1
ATOM 3139 C CA . THR A 1 390 ? 22.114 -5.058 3.369 1.00 92.12 390 THR A CA 1
ATOM 3140 C C . THR A 1 390 ? 21.364 -4.298 4.457 1.00 92.12 390 THR A C 1
ATOM 3142 O O . THR A 1 390 ? 21.193 -3.077 4.404 1.00 92.12 390 THR A O 1
ATOM 3145 N N . ASP A 1 391 ? 20.939 -5.027 5.486 1.00 92.38 391 ASP A N 1
ATOM 3146 C CA . ASP A 1 391 ? 20.241 -4.417 6.613 1.00 92.38 391 ASP A CA 1
ATOM 3147 C C . ASP A 1 391 ? 21.130 -3.416 7.367 1.00 92.38 391 ASP A C 1
ATOM 3149 O O . ASP A 1 391 ? 20.689 -2.329 7.734 1.00 92.38 391 ASP A O 1
ATOM 3153 N N . ALA A 1 392 ? 22.417 -3.737 7.519 1.00 90.31 392 ALA A N 1
ATOM 3154 C CA . ALA A 1 392 ? 23.386 -2.874 8.187 1.00 90.31 392 ALA A CA 1
ATOM 3155 C C . ALA A 1 392 ? 23.566 -1.521 7.473 1.00 90.31 392 ALA A C 1
ATOM 3157 O O . ALA A 1 392 ? 23.694 -0.495 8.141 1.00 90.31 392 ALA A O 1
ATOM 3158 N N . GLU A 1 393 ? 23.533 -1.503 6.137 1.00 89.44 393 GLU A N 1
ATOM 3159 C CA . GLU A 1 393 ? 23.696 -0.281 5.339 1.00 89.44 393 GLU A CA 1
ATOM 3160 C C . GLU A 1 393 ? 22.545 0.713 5.524 1.00 89.44 393 GLU A C 1
ATOM 3162 O O . GLU A 1 393 ? 22.780 1.919 5.615 1.00 89.44 393 GLU A O 1
ATOM 3167 N N . MET A 1 394 ? 21.301 0.230 5.591 1.00 91.12 394 MET A N 1
ATOM 3168 C CA . MET A 1 394 ? 20.124 1.108 5.645 1.00 91.12 394 MET A CA 1
ATOM 3169 C C . MET A 1 394 ? 19.586 1.299 7.072 1.00 91.12 394 MET A C 1
ATOM 3171 O O . MET A 1 394 ? 19.216 2.415 7.455 1.00 91.12 394 MET A O 1
ATOM 3175 N N . ASN A 1 395 ? 19.602 0.242 7.887 1.00 91.75 395 ASN A N 1
ATOM 3176 C CA . ASN A 1 395 ? 18.979 0.188 9.214 1.00 91.75 395 ASN A CA 1
ATOM 3177 C C . ASN A 1 395 ? 19.983 0.118 10.382 1.00 91.75 395 ASN A C 1
ATOM 3179 O O . ASN A 1 395 ? 19.564 0.175 11.534 1.00 91.75 395 ASN A O 1
ATOM 3183 N N . GLY A 1 396 ? 21.297 0.036 10.129 1.00 84.56 396 GLY A N 1
ATOM 3184 C CA . GLY A 1 396 ? 22.314 -0.048 11.187 1.00 84.56 396 GLY A CA 1
ATOM 3185 C C . GLY A 1 396 ? 22.395 1.188 12.107 1.00 84.56 396 GLY A C 1
ATOM 3186 O O . GLY A 1 396 ? 21.760 2.214 11.852 1.00 84.56 396 GLY A O 1
ATOM 3187 N N . PRO A 1 397 ? 23.205 1.163 13.177 1.00 71.25 397 PRO A N 1
ATOM 3188 C CA . PRO A 1 397 ? 23.409 2.323 14.051 1.00 71.25 397 PRO A CA 1
ATOM 3189 C C . PRO A 1 397 ? 24.040 3.503 13.292 1.00 71.25 397 PRO A C 1
ATOM 3191 O O . PRO A 1 397 ? 24.853 3.313 12.387 1.00 71.25 397 PRO A O 1
ATOM 3194 N N . ARG A 1 398 ? 23.619 4.737 13.596 1.00 65.75 398 ARG A N 1
ATOM 3195 C CA . ARG A 1 398 ? 24.156 5.955 12.959 1.00 65.75 398 ARG A CA 1
ATOM 3196 C C . ARG A 1 398 ? 25.473 6.364 13.604 1.00 65.75 398 ARG A C 1
ATOM 3198 O O . ARG A 1 398 ? 25.618 6.279 14.816 1.00 65.75 398 ARG A O 1
ATOM 3205 N N . SER A 1 399 ? 26.395 6.872 12.794 1.00 58.41 399 SER A N 1
ATOM 3206 C CA . SER A 1 399 ? 27.643 7.493 13.253 1.00 58.41 399 SER A CA 1
ATOM 3207 C C . SER A 1 399 ? 27.434 8.882 13.875 1.00 58.41 399 SER A C 1
ATOM 3209 O O . SER A 1 399 ? 28.282 9.318 14.647 1.00 58.41 399 SER A O 1
ATOM 3211 N N . SER A 1 400 ? 26.302 9.543 13.602 1.00 53.81 400 SER A N 1
ATOM 3212 C CA . SER A 1 400 ? 25.940 10.847 14.173 1.00 53.81 400 SER A CA 1
ATOM 3213 C C . SER A 1 400 ? 24.484 10.859 14.660 1.00 53.81 400 SER A C 1
ATOM 3215 O O . SER A 1 400 ? 23.615 10.313 13.970 1.00 53.81 400 SER A O 1
ATOM 3217 N N . PRO A 1 401 ? 24.178 11.499 15.805 1.00 45.56 401 PRO A N 1
ATOM 3218 C CA . PRO A 1 401 ? 22.805 11.728 16.234 1.00 45.56 401 PRO A CA 1
ATOM 3219 C C . PRO A 1 401 ? 22.160 12.771 15.312 1.00 45.56 401 PRO A C 1
ATOM 3221 O O . PRO A 1 401 ? 22.400 13.969 15.430 1.00 45.56 401 PRO A O 1
ATOM 3224 N N . ALA A 1 402 ? 21.372 12.304 14.349 1.00 50.38 402 ALA A N 1
ATOM 3225 C CA . ALA A 1 402 ? 20.443 13.138 13.594 1.00 50.38 402 ALA A CA 1
ATOM 3226 C C . ALA A 1 402 ? 19.103 13.221 14.352 1.00 50.38 402 ALA A C 1
ATOM 3228 O O . ALA A 1 402 ? 18.792 12.294 15.107 1.00 50.38 402 ALA A O 1
ATOM 3229 N N . PRO A 1 403 ? 18.310 14.298 14.171 1.00 47.28 403 PRO A N 1
ATOM 3230 C CA . PRO A 1 403 ? 16.936 14.339 14.674 1.00 47.28 403 PRO A CA 1
ATOM 3231 C C . PRO A 1 403 ? 16.190 13.080 14.218 1.00 47.28 403 PRO A C 1
ATOM 3233 O O . PRO A 1 403 ? 16.452 12.581 13.123 1.00 47.28 403 PRO A O 1
ATOM 3236 N N . SER A 1 404 ? 15.323 12.534 15.074 1.00 48.44 404 SER A N 1
ATOM 3237 C CA . SER A 1 404 ? 14.607 11.288 14.798 1.00 48.44 404 SER A CA 1
ATOM 3238 C C . SER A 1 404 ? 13.948 11.343 13.415 1.00 48.44 404 SER A C 1
ATOM 3240 O O . SER A 1 404 ? 13.137 12.219 13.126 1.00 48.44 404 SER A O 1
ATOM 3242 N N . ASP A 1 405 ? 14.313 10.399 12.544 1.00 49.56 405 ASP A N 1
ATOM 3243 C CA . ASP A 1 405 ? 13.787 10.303 11.172 1.00 49.56 405 ASP A CA 1
ATOM 3244 C C . ASP A 1 405 ? 12.278 10.059 11.123 1.00 49.56 405 ASP A C 1
ATOM 3246 O O . ASP A 1 405 ? 11.627 10.300 10.106 1.00 49.56 405 ASP A O 1
ATOM 3250 N N . ILE A 1 406 ? 11.735 9.580 12.236 1.00 48.94 406 ILE A N 1
ATOM 3251 C CA . ILE A 1 406 ? 10.316 9.435 12.481 1.00 48.94 406 ILE A CA 1
ATOM 3252 C C . ILE A 1 406 ? 9.979 10.547 13.478 1.00 48.94 406 ILE A C 1
ATOM 3254 O O . ILE A 1 406 ? 10.228 10.386 14.676 1.00 48.94 406 ILE A O 1
ATOM 3258 N N . PRO A 1 407 ? 9.509 11.723 13.029 1.00 44.50 407 PRO A N 1
ATOM 3259 C CA . PRO A 1 407 ? 8.804 12.598 13.948 1.00 44.50 407 PRO A CA 1
ATOM 3260 C C . PRO A 1 407 ? 7.628 11.807 14.537 1.00 44.50 407 PRO A C 1
ATOM 3262 O O . PRO A 1 407 ? 7.017 11.004 13.828 1.00 44.50 407 PRO A O 1
ATOM 3265 N N . GLU A 1 408 ? 7.274 12.062 15.799 1.00 48.81 408 GLU A N 1
ATOM 3266 C CA . GLU A 1 408 ? 5.927 11.802 16.329 1.00 48.81 408 GLU A CA 1
ATOM 3267 C C . GLU A 1 408 ? 4.921 12.661 15.536 1.00 48.81 408 GLU A C 1
ATOM 3269 O O . GLU A 1 408 ? 4.337 13.616 16.034 1.00 48.81 408 GLU A O 1
ATOM 3274 N N . SER A 1 409 ? 4.790 12.425 14.233 1.00 50.34 409 SER A N 1
ATOM 3275 C CA . SER A 1 409 ? 3.815 13.093 13.395 1.00 50.34 409 SER A CA 1
ATOM 3276 C C . SER A 1 409 ? 2.647 12.146 13.257 1.00 50.34 409 SER A C 1
ATOM 3278 O O . SER A 1 409 ? 2.684 11.226 12.439 1.00 50.34 409 SER A O 1
ATOM 3280 N N . THR A 1 410 ? 1.619 12.380 14.064 1.00 63.03 410 THR A N 1
ATOM 3281 C CA . THR A 1 410 ? 0.287 11.837 13.822 1.00 63.03 410 THR A CA 1
ATOM 3282 C C . THR A 1 410 ? -0.083 12.168 12.379 1.00 63.03 410 THR A C 1
ATOM 3284 O O . THR A 1 410 ? -0.005 13.330 11.973 1.00 63.03 410 THR A O 1
ATOM 3287 N N . VAL A 1 411 ? -0.462 11.165 11.583 1.00 82.94 411 VAL A N 1
ATOM 3288 C CA . VAL A 1 411 ? -0.861 11.391 10.182 1.00 82.94 411 VAL A CA 1
ATOM 3289 C C . VAL A 1 411 ? -2.061 12.338 10.096 1.00 82.94 411 VAL A C 1
ATOM 3291 O O . VAL A 1 411 ? -2.290 12.973 9.077 1.00 82.94 411 VAL A O 1
ATOM 3294 N N . LEU A 1 412 ? -2.838 12.447 11.165 1.00 83.06 412 LEU A N 1
ATOM 3295 C CA . LEU A 1 412 ? -4.020 13.281 11.256 1.00 83.06 412 LEU A CA 1
ATOM 3296 C C . LEU A 1 412 ? -3.681 14.782 11.173 1.00 83.06 412 LEU A C 1
ATOM 3298 O O . LEU A 1 412 ? -3.034 15.338 12.058 1.00 83.06 412 LEU A O 1
ATOM 3302 N N . THR A 1 413 ? -4.190 15.459 10.144 1.00 84.12 413 THR A N 1
ATOM 3303 C CA . THR A 1 413 ? -3.981 16.900 9.917 1.00 84.12 413 THR A CA 1
ATOM 3304 C C . THR A 1 413 ? -5.205 17.759 10.239 1.00 84.12 413 THR A C 1
ATOM 3306 O O . THR A 1 413 ? -5.146 18.983 10.111 1.00 84.12 413 THR A O 1
ATOM 3309 N N . GLY A 1 414 ? -6.336 17.155 10.608 1.00 81.69 414 GLY A N 1
ATOM 3310 C CA . GLY A 1 414 ? -7.553 17.877 10.983 1.00 81.69 414 GLY A CA 1
ATOM 3311 C C . GLY A 1 414 ? -8.723 16.950 11.304 1.00 81.69 414 GLY A C 1
ATOM 3312 O O . GLY A 1 414 ? -8.776 15.829 10.799 1.00 81.69 414 GLY A O 1
ATOM 3313 N N . ILE A 1 415 ? -9.656 17.429 12.132 1.00 85.50 415 ILE A N 1
ATOM 3314 C CA . ILE A 1 415 ? -10.906 16.741 12.489 1.00 85.50 415 ILE A CA 1
ATOM 3315 C C . ILE A 1 415 ? -12.078 17.724 12.409 1.00 85.50 415 ILE A C 1
ATOM 3317 O O . ILE A 1 415 ? -11.963 18.859 12.867 1.00 85.50 415 ILE A O 1
ATOM 3321 N N . GLU A 1 416 ? -13.214 17.270 11.881 1.00 84.69 416 GLU A N 1
ATOM 3322 C CA . GLU A 1 416 ? -14.472 18.017 11.816 1.00 84.69 416 GLU A CA 1
ATOM 3323 C C . GLU A 1 416 ? -15.648 17.180 12.361 1.00 84.69 416 GLU A C 1
ATOM 3325 O O . GLU A 1 416 ? -15.767 15.988 12.074 1.00 84.69 416 GLU A O 1
ATOM 3330 N N . THR A 1 417 ? -16.551 17.812 13.121 1.00 83.69 417 THR A N 1
ATOM 3331 C CA . THR A 1 417 ? -17.816 17.222 13.610 1.00 83.69 417 THR A CA 1
ATOM 3332 C C . THR A 1 417 ? -18.985 18.177 13.367 1.00 83.69 417 THR A C 1
ATOM 3334 O O . THR A 1 417 ? -18.780 19.383 13.236 1.00 83.69 417 THR A O 1
ATOM 3337 N N . ALA A 1 418 ? -20.220 17.672 13.330 1.00 74.75 418 ALA A N 1
ATOM 3338 C CA . ALA A 1 418 ? -21.397 18.532 13.204 1.00 74.75 418 ALA A CA 1
ATOM 3339 C C . ALA A 1 418 ? -21.498 19.530 14.376 1.00 74.75 418 ALA A C 1
ATOM 3341 O O . ALA A 1 418 ? -21.312 19.161 15.536 1.00 74.75 418 ALA A O 1
ATOM 3342 N N . GLY A 1 419 ? -21.790 20.801 14.080 1.00 57.59 419 GLY A N 1
ATOM 3343 C CA . GLY A 1 419 ? -21.977 21.849 15.094 1.00 57.59 419 GLY A CA 1
ATOM 3344 C C . GLY A 1 419 ? -20.700 22.520 15.624 1.00 57.59 419 GLY A C 1
ATOM 3345 O O . GLY A 1 419 ? -20.801 23.552 16.285 1.00 57.59 419 GLY A O 1
ATOM 3346 N N . THR A 1 420 ? -19.498 22.032 15.295 1.00 53.88 420 THR A N 1
ATOM 3347 C CA . THR A 1 420 ? -18.239 22.770 15.517 1.00 53.88 420 THR A CA 1
ATOM 3348 C C . THR A 1 420 ? -17.959 23.694 14.328 1.00 53.88 420 THR A C 1
ATOM 3350 O O . THR A 1 420 ? -16.999 23.500 13.592 1.00 53.88 420 THR A O 1
ATOM 3353 N N . ASN A 1 421 ? -18.828 24.680 14.090 1.00 40.00 421 ASN A N 1
ATOM 3354 C CA . ASN A 1 421 ? -18.633 25.652 13.014 1.00 40.00 421 ASN A CA 1
ATOM 3355 C C . ASN A 1 421 ? -17.635 26.740 13.452 1.00 40.00 421 ASN A C 1
ATOM 3357 O O . ASN A 1 421 ? -18.018 27.760 14.023 1.00 40.00 421 ASN A O 1
ATOM 3361 N N . SER A 1 422 ? -16.350 26.569 13.128 1.00 40.06 422 SER A N 1
ATOM 3362 C CA . SER A 1 422 ? -15.498 27.717 12.800 1.00 40.06 422 SER A CA 1
ATOM 3363 C C . SER A 1 422 ? -15.715 28.026 11.322 1.00 40.06 422 SER A C 1
ATOM 3365 O O . SER A 1 422 ? -15.047 27.478 10.448 1.00 40.06 422 SER A O 1
ATOM 3367 N N . ALA A 1 423 ? -16.711 28.863 11.044 1.00 35.56 423 ALA A N 1
ATOM 3368 C CA . ALA A 1 423 ? -17.080 29.278 9.700 1.00 35.56 423 ALA A CA 1
ATOM 3369 C C . ALA A 1 423 ? -15.857 29.744 8.882 1.00 35.56 423 ALA A C 1
ATOM 3371 O O . ALA A 1 423 ? -15.208 30.728 9.235 1.00 35.56 423 ALA A O 1
ATOM 3372 N N . GLY A 1 424 ? -15.562 29.046 7.780 1.00 40.88 424 GLY A N 1
ATOM 3373 C CA . GLY A 1 424 ? -14.880 29.584 6.593 1.00 40.88 424 GLY A CA 1
ATOM 3374 C C . GLY A 1 424 ? -13.474 30.179 6.746 1.00 40.88 424 GLY A C 1
ATOM 3375 O O . GLY A 1 424 ? -12.995 30.802 5.801 1.00 40.88 424 GLY A O 1
ATOM 3376 N N . LYS A 1 425 ? -12.793 30.020 7.884 1.00 38.22 425 LYS A N 1
ATOM 3377 C CA . LYS A 1 425 ? -11.391 30.430 8.041 1.00 38.22 425 LYS A CA 1
ATOM 3378 C C . LYS A 1 425 ? -10.493 29.208 7.960 1.00 38.22 425 LYS A C 1
ATOM 3380 O O . LYS A 1 425 ? -10.733 28.237 8.671 1.00 38.22 425 LYS A O 1
ATOM 3385 N N . MET A 1 426 ? -9.433 29.288 7.145 1.00 37.84 426 MET A N 1
ATOM 3386 C CA . MET A 1 426 ? -8.295 28.383 7.308 1.00 37.84 426 MET A CA 1
ATOM 3387 C C . MET A 1 426 ? -7.897 28.414 8.789 1.00 37.84 426 MET A C 1
ATOM 3389 O O . MET A 1 426 ? -7.667 29.510 9.314 1.00 37.84 426 MET A O 1
ATOM 3393 N N . PRO A 1 427 ? -7.860 27.269 9.482 1.00 38.78 427 PRO A N 1
ATOM 3394 C CA . PRO A 1 427 ? -7.352 27.244 10.837 1.00 38.78 427 PRO A CA 1
ATOM 3395 C C . PRO A 1 427 ? -5.873 27.645 10.784 1.00 38.78 427 PRO A C 1
ATOM 3397 O O . PRO A 1 427 ? -5.095 27.092 10.007 1.00 38.78 427 PRO A O 1
ATOM 3400 N N . ASP A 1 428 ? -5.501 28.651 11.575 1.00 34.88 428 ASP A N 1
ATOM 3401 C CA . ASP A 1 428 ? -4.096 28.966 11.825 1.00 34.88 428 ASP A CA 1
ATOM 3402 C C . ASP A 1 428 ? -3.412 27.717 12.410 1.00 34.88 428 ASP A C 1
ATOM 3404 O O . ASP A 1 428 ? -4.076 26.885 13.037 1.00 34.88 428 ASP A O 1
ATOM 3408 N N . VAL A 1 429 ? -2.101 27.558 12.219 1.00 35.53 429 VAL A N 1
ATOM 3409 C CA . VAL A 1 429 ? -1.353 26.348 12.621 1.00 35.53 429 VAL A CA 1
ATOM 3410 C C . VAL A 1 429 ? -1.589 26.013 14.103 1.00 35.53 429 VAL A C 1
ATOM 3412 O O . VAL A 1 429 ? -1.668 24.846 14.465 1.00 35.53 429 VAL A O 1
ATOM 3415 N N . SER A 1 430 ? -1.809 27.032 14.938 1.00 30.02 430 SER A N 1
ATOM 3416 C CA . SER A 1 430 ? -2.181 26.924 16.355 1.00 30.02 430 SER A CA 1
ATOM 3417 C C . SER A 1 430 ? -3.597 26.364 16.608 1.00 30.02 430 SER A C 1
ATOM 3419 O O . SER A 1 430 ? -3.809 25.614 17.562 1.00 30.02 430 SER A O 1
ATOM 3421 N N . GLY A 1 431 ? -4.569 26.688 15.749 1.00 31.25 431 GLY A N 1
ATOM 3422 C CA . GLY A 1 431 ? -5.947 26.191 15.803 1.00 31.25 431 GLY A CA 1
ATOM 3423 C C . GLY A 1 431 ? -6.096 24.765 15.270 1.00 31.25 431 GLY A C 1
ATOM 3424 O O . GLY A 1 431 ? -6.930 24.015 15.775 1.00 31.25 431 GLY A O 1
ATOM 3425 N N . ILE A 1 432 ? -5.246 24.364 14.315 1.00 36.50 432 ILE A N 1
ATOM 3426 C CA . ILE A 1 432 ? -5.148 22.974 13.840 1.00 36.50 432 ILE A CA 1
ATOM 3427 C C . ILE A 1 432 ? -4.732 22.070 14.996 1.00 36.50 432 ILE A C 1
ATOM 3429 O O . ILE A 1 432 ? -5.391 21.066 15.236 1.00 36.50 432 ILE A O 1
ATOM 3433 N N . THR A 1 433 ? -3.707 22.444 15.767 1.00 33.34 433 THR A N 1
ATOM 3434 C CA . THR A 1 433 ? -3.248 21.638 16.904 1.00 33.34 433 THR A CA 1
ATOM 3435 C C . THR A 1 433 ? -4.337 21.491 17.964 1.00 33.34 433 THR A C 1
ATOM 3437 O O . THR A 1 433 ? -4.570 20.387 18.427 1.00 33.34 433 THR A O 1
ATOM 3440 N N . ALA A 1 434 ? -5.073 22.557 18.304 1.00 29.56 434 ALA A N 1
ATOM 3441 C CA . ALA A 1 434 ? -6.157 22.488 19.290 1.00 29.56 434 ALA A CA 1
ATOM 3442 C C . ALA A 1 434 ? -7.371 21.659 18.813 1.00 29.56 434 ALA A C 1
ATOM 3444 O O . ALA A 1 434 ? -7.939 20.898 19.599 1.00 29.56 434 ALA A O 1
ATOM 3445 N N . ALA A 1 435 ? -7.752 21.768 17.534 1.00 34.62 435 ALA A N 1
ATOM 3446 C CA . ALA A 1 435 ? -8.821 20.965 16.933 1.00 34.62 435 ALA A CA 1
ATOM 3447 C C . ALA A 1 435 ? -8.413 19.492 16.761 1.00 34.62 435 ALA A C 1
ATOM 3449 O O . ALA A 1 435 ? -9.231 18.603 16.987 1.00 34.62 435 ALA A O 1
ATOM 3450 N N . VAL A 1 436 ? -7.144 19.228 16.431 1.00 38.88 436 VAL A N 1
ATOM 3451 C CA . VAL A 1 436 ? -6.556 17.884 16.414 1.00 38.88 436 VAL A CA 1
ATOM 3452 C C . VAL A 1 436 ? -6.534 17.314 17.829 1.00 38.88 436 VAL A C 1
ATOM 3454 O O . VAL A 1 436 ? -7.033 16.217 18.007 1.00 38.88 436 VAL A O 1
ATOM 3457 N N . THR A 1 437 ? -6.090 18.043 18.857 1.00 33.25 437 THR A N 1
ATOM 3458 C CA . THR A 1 437 ? -6.101 17.541 20.243 1.00 33.25 437 THR A CA 1
ATOM 3459 C C . THR A 1 437 ? -7.524 17.277 20.745 1.00 33.25 437 THR A C 1
ATOM 3461 O O . THR A 1 437 ? -7.787 16.202 21.269 1.00 33.25 437 THR A O 1
ATOM 3464 N N . SER A 1 438 ? -8.476 18.194 20.528 1.00 35.69 438 SER A N 1
ATOM 3465 C CA . SER A 1 438 ? -9.878 18.009 20.946 1.00 35.69 438 SER A CA 1
ATOM 3466 C C . SER A 1 438 ? -10.604 16.916 20.153 1.00 35.69 438 SER A C 1
ATOM 3468 O O . SER A 1 438 ? -11.400 16.172 20.725 1.00 35.69 438 SER A O 1
ATOM 3470 N N . GLY A 1 439 ? -10.340 16.804 18.851 1.00 37.88 439 GLY A N 1
ATOM 3471 C CA . GLY A 1 439 ? -10.891 15.753 18.003 1.00 37.88 439 GLY A CA 1
ATOM 3472 C C . GLY A 1 439 ? -10.269 14.390 18.302 1.00 37.88 439 GLY A C 1
ATOM 3473 O O . GLY A 1 439 ? -10.992 13.404 18.373 1.00 37.88 439 GLY A O 1
ATOM 3474 N N . VAL A 1 440 ? -8.960 14.330 18.565 1.00 42.56 440 VAL A N 1
ATOM 3475 C CA . VAL A 1 440 ? -8.273 13.125 19.051 1.00 42.56 440 VAL A CA 1
ATOM 3476 C C . VAL A 1 440 ? -8.826 12.725 20.412 1.00 42.56 440 VAL A C 1
ATOM 3478 O O . VAL A 1 440 ? -9.002 11.541 20.624 1.00 42.56 440 VAL A O 1
ATOM 3481 N N . SER A 1 441 ? -9.202 13.655 21.296 1.00 40.34 441 SER A N 1
ATOM 3482 C CA . SER A 1 441 ? -9.916 13.333 22.544 1.00 40.34 441 SER A CA 1
ATOM 3483 C C . SER A 1 441 ? -11.370 12.876 22.355 1.00 40.34 441 SER A C 1
ATOM 3485 O O . SER A 1 441 ? -11.932 12.337 23.296 1.00 40.34 441 SER A O 1
ATOM 3487 N N . LYS A 1 442 ? -11.994 13.106 21.188 1.00 43.28 442 LYS A N 1
ATOM 3488 C CA . LYS A 1 442 ? -13.314 12.546 20.822 1.00 43.28 442 LYS A CA 1
ATOM 3489 C C . LYS A 1 442 ? -13.207 11.210 20.074 1.00 43.28 442 LYS A C 1
ATOM 3491 O O . LYS A 1 442 ? -14.154 10.431 20.094 1.00 43.28 442 LYS A O 1
ATOM 3496 N N . LEU A 1 443 ? -12.090 10.979 19.378 1.00 41.78 443 LEU A N 1
ATOM 3497 C CA . LEU A 1 443 ? -11.718 9.691 18.775 1.00 41.78 443 LEU A CA 1
ATOM 3498 C C . LEU A 1 443 ? -11.059 8.751 19.797 1.00 41.78 443 LEU A C 1
ATOM 3500 O O . LEU A 1 443 ? -11.097 7.534 19.644 1.00 41.78 443 LEU A O 1
ATOM 3504 N N . ALA A 1 444 ? -10.456 9.311 20.842 1.00 41.09 444 ALA A N 1
ATOM 3505 C CA . ALA A 1 444 ? -10.173 8.635 22.090 1.00 41.09 444 ALA A CA 1
ATOM 3506 C C . ALA A 1 444 ? -11.473 8.588 22.898 1.00 41.09 444 ALA A C 1
ATOM 3508 O O . ALA A 1 444 ? -12.280 9.510 22.871 1.00 41.09 444 ALA A O 1
ATOM 3509 N N . PHE A 1 445 ? -11.674 7.449 23.536 1.00 39.53 445 PHE A N 1
ATOM 3510 C CA . PHE A 1 445 ? -12.924 6.938 24.081 1.00 39.53 445 PHE A CA 1
ATOM 3511 C C . PHE A 1 445 ? -13.761 7.943 24.895 1.00 39.53 445 PHE A C 1
ATOM 3513 O O . PHE A 1 445 ? -13.210 8.833 25.548 1.00 39.53 445 PHE A O 1
ATOM 3520 N N . PRO A 1 446 ? -15.099 7.771 24.929 1.00 31.00 446 PRO A N 1
ATOM 3521 C CA . PRO A 1 446 ? -15.929 8.453 25.913 1.00 31.00 446 PRO A CA 1
ATOM 3522 C C . PRO A 1 446 ? -15.470 8.052 27.321 1.00 31.00 446 PRO A C 1
ATOM 3524 O O . PRO A 1 446 ? -15.295 6.869 27.604 1.00 31.00 446 PRO A O 1
ATOM 3527 N N . ALA A 1 447 ? -15.265 9.040 28.196 1.00 28.86 447 ALA A N 1
ATOM 3528 C CA . ALA A 1 447 ? -14.982 8.800 29.608 1.00 28.86 447 ALA A CA 1
ATOM 3529 C C . ALA A 1 447 ? -16.065 7.893 30.217 1.00 28.86 447 ALA A C 1
ATOM 3531 O O . ALA A 1 447 ? -17.247 8.055 29.894 1.00 28.86 447 ALA A O 1
ATOM 3532 N N . GLU A 1 448 ? -15.647 6.962 31.081 1.00 28.80 448 GLU A N 1
ATOM 3533 C CA . GLU A 1 448 ? -16.521 6.074 31.850 1.00 28.80 448 GLU A CA 1
ATOM 3534 C C . GLU A 1 448 ? -17.780 6.815 32.314 1.00 28.80 448 GLU A C 1
ATOM 3536 O O . GLU A 1 448 ? -17.710 7.855 32.982 1.00 28.80 448 GLU A O 1
ATOM 3541 N N . ARG A 1 449 ? -18.955 6.265 31.981 1.00 29.33 449 ARG A N 1
ATOM 3542 C CA . ARG A 1 449 ? -20.169 6.591 32.726 1.00 29.33 449 ARG A CA 1
ATOM 3543 C C . ARG A 1 449 ? -19.919 6.151 34.161 1.00 29.33 449 ARG A C 1
ATOM 3545 O O . ARG A 1 449 ? -20.023 4.977 34.491 1.00 29.33 449 ARG A O 1
ATOM 3552 N N . THR A 1 450 ? -19.582 7.110 35.011 1.00 29.16 450 THR A N 1
ATOM 3553 C CA . THR A 1 450 ? -19.677 6.944 36.455 1.00 29.16 450 THR A CA 1
ATOM 3554 C C . THR A 1 450 ? -21.160 6.921 36.807 1.00 29.16 450 THR A C 1
ATOM 3556 O O . THR A 1 450 ? -21.744 7.928 37.206 1.00 29.16 450 THR A O 1
ATOM 3559 N N . ASP A 1 451 ? -21.793 5.765 36.618 1.00 30.53 451 ASP A N 1
ATOM 3560 C CA . ASP A 1 451 ? -23.076 5.484 37.244 1.00 30.53 451 ASP A CA 1
ATOM 3561 C C . ASP A 1 451 ? -22.824 5.431 38.752 1.00 30.53 451 ASP A C 1
ATOM 3563 O O . ASP A 1 451 ? -22.347 4.446 39.314 1.00 30.53 451 ASP A O 1
ATOM 3567 N N . LYS A 1 452 ? -23.081 6.558 39.422 1.00 28.73 452 LYS A N 1
ATOM 3568 C CA . LYS A 1 452 ? -23.190 6.578 40.876 1.00 28.73 452 LYS A CA 1
ATOM 3569 C C . LYS A 1 452 ? -24.375 5.686 41.251 1.00 28.73 452 LYS A C 1
ATOM 3571 O O . LYS A 1 452 ? -25.483 5.967 40.783 1.00 28.73 452 LYS A O 1
ATOM 3576 N N . PRO A 1 453 ? -24.196 4.663 42.101 1.00 30.22 453 PRO A N 1
ATOM 3577 C CA . PRO A 1 453 ? -25.328 3.925 42.624 1.00 30.22 453 PRO A CA 1
ATOM 3578 C C . PRO A 1 453 ? -26.182 4.901 43.433 1.00 30.22 453 PRO A C 1
ATOM 3580 O O . PRO A 1 453 ? -25.701 5.588 44.334 1.00 30.22 453 PRO A O 1
ATOM 3583 N N . THR A 1 454 ? -27.447 5.013 43.050 1.00 31.03 454 THR A N 1
ATOM 3584 C CA . THR A 1 454 ? -28.453 5.736 43.820 1.00 31.03 454 THR A CA 1
ATOM 3585 C C . THR A 1 454 ? -28.702 4.908 45.079 1.00 31.03 454 THR A C 1
ATOM 3587 O O . THR A 1 454 ? -29.211 3.792 44.988 1.00 31.03 454 THR A O 1
ATOM 3590 N N . GLU A 1 455 ? -28.284 5.410 46.242 1.00 30.53 455 GLU A N 1
ATOM 3591 C CA . GLU A 1 455 ? -28.680 4.847 47.532 1.00 30.53 455 GLU A CA 1
ATOM 3592 C C . GLU A 1 455 ? -30.208 4.922 47.630 1.00 30.53 455 GLU A C 1
ATOM 3594 O O . GLU A 1 455 ? -30.796 5.998 47.730 1.00 30.53 455 GLU A O 1
ATOM 3599 N N . LEU A 1 456 ? -30.860 3.765 47.539 1.00 31.66 456 LEU A N 1
ATOM 3600 C CA . LEU A 1 456 ? -32.248 3.604 47.945 1.00 31.66 456 LEU A CA 1
ATOM 3601 C C . LEU A 1 456 ? -32.263 3.554 49.475 1.00 31.66 456 LEU A C 1
ATOM 3603 O O . LEU A 1 456 ? -32.014 2.507 50.074 1.00 31.66 456 LEU A O 1
ATOM 3607 N N . GLU A 1 457 ? -32.539 4.699 50.097 1.00 29.45 457 GLU A N 1
ATOM 3608 C CA . GLU A 1 457 ? -32.969 4.761 51.491 1.00 29.45 457 GLU A CA 1
ATOM 3609 C C . GLU A 1 457 ? -34.268 3.958 51.639 1.00 29.45 457 GLU A C 1
ATOM 3611 O O . GLU A 1 457 ? -35.324 4.311 51.113 1.00 29.45 457 GLU A O 1
ATOM 3616 N N . VAL A 1 458 ? -34.175 2.834 52.347 1.00 32.09 458 VAL A N 1
ATOM 3617 C CA . VAL A 1 458 ? -35.333 2.100 52.853 1.00 32.09 458 VAL A CA 1
ATOM 3618 C C . VAL A 1 458 ? -35.788 2.813 54.124 1.00 32.09 458 VAL A C 1
ATOM 3620 O O . VAL A 1 458 ? -35.239 2.583 55.202 1.00 32.09 458 VAL A O 1
ATOM 3623 N N . GLU A 1 459 ? -36.785 3.691 54.010 1.00 31.16 459 GLU A N 1
ATOM 3624 C CA . GLU A 1 459 ? -37.537 4.161 55.174 1.00 31.16 459 GLU A CA 1
ATOM 3625 C C . GLU A 1 459 ? -38.390 3.009 55.725 1.00 31.16 459 GLU A C 1
ATOM 3627 O O . GLU A 1 459 ? -39.320 2.518 55.085 1.00 31.16 459 GLU A O 1
ATOM 3632 N N . MET A 1 460 ? -38.056 2.573 56.940 1.00 31.61 460 MET A N 1
ATOM 3633 C CA . MET A 1 460 ? -38.950 1.812 57.806 1.00 31.61 460 MET A CA 1
ATOM 3634 C C . MET A 1 460 ? -40.065 2.725 58.329 1.00 31.61 460 MET A C 1
ATOM 3636 O O . MET A 1 460 ? -39.781 3.599 59.152 1.00 31.61 460 MET A O 1
ATOM 3640 N N . GLN A 1 461 ? -41.316 2.434 57.962 1.00 33.22 461 GLN A N 1
ATOM 3641 C CA . GLN A 1 461 ? -42.499 2.616 58.817 1.00 33.22 461 GLN A CA 1
ATOM 3642 C C . GLN A 1 461 ? -43.485 1.466 58.629 1.00 33.22 461 GLN A C 1
ATOM 3644 O O . GLN A 1 461 ? -43.742 1.088 57.463 1.00 33.22 461 GLN A O 1
#

Organism: Penicillium thymicola (NCBI:txid293382)

pLDDT: mean 75.02, std 25.51, range [27.56, 98.94]

Foldseek 3Di:
DDPDDDPVRVVVVVLLVVLVDDPPDDPDAQAPALEEEEEAADFPVVQVVVVVQVHHDDDQQVVFSYKYFYFHQDDQQLQAQLVVLVVVQQVVVVVDVAFGDQVSNLVSCLLVNLLSLQLLLQLQLCCCPRVSHHYHYAYRPCQFSVLLSVLSNCVQQALQCLEPVNVVVSCCPSHAAVFAQLCQALFLFADPVVDDDCVVVVPPDPPDDPDDDDPPPVVVVVVVVVVVVPPDDDDDPPDPDDDDDDDDDDDDDDDDDDDDPDPDDPPPPVRGHDVSSHGCRVVSSLLSVVLVCVVQVQSHFFDNVQSLVVVVCSRPVQFLRRNGRHPVVCVVVVRVPPGHDVVVVCVVVVVVTTRPNHDSAADSVDPSRHRGDGRDSLSRFDPQVSVVHDCCSGPNDDPDDDPPSHDPDNSTQAMDHNPPDPDDDDQDPVRSVVRCVVVVVVSVDDPDPPPDPDPDPDDDD

Secondary structure (DSSP, 8-state):
------HHHHHHHHHHHHTT--TTS--PPTT-SS-EEEEE-S-HHHHHHHHTTT-----GGG-TTEEEEEE----HHHHHHHHHHHHHHHHGGGTSSSPP-HHHHHHT-HHHHHHHHHHHHHHHHHHHHTT---EEEE-SSSSSHHHHHHHHHHHHH-GGGGSHHHHHHHHIIIIIITT--HHHHHT-S--GGG---GGGGT---TT--S----TTHHHHHHHHHHGGG-S--------------------------PPPPP------GGGS--GGG---HHHHHHHHHHHHHHHSTTS-SB-HHHHHHHHHHHHH--SSTTSSSSHHHHHHTTHHHHS--HHHHHHTTHHHHB-TT------TTSTT--S-----GGG----GGGGT--HHHHHSPPSS-PSPSS----SEEEEEETT---TTPPPPHHHHHHHHHHHHHHHSPPP--------------

Sequence (461 aa):
MVPELNNAEELEDDLLAAARGDPEDDRSIYGAQQSNLIVDARPTVNAFAMQAVGLGSENMDNYKFATKAYLGIDNIHVMRDSLNKVIDALKESDVTPLGPSRDQLARSGWLKHIGGILDGARLITRQVGLTHSHVLIHCSDGWDRTSQLSALSQICLDPYFRTLEGFMVLVEKDWLSFGHMFRHRAGHLNSEKWFQIENERIGGDPNRAFGDGGGAGKAIENAFLSAKGFFGRDNNSRDSLADSDGELQNYDSDTPVKKPPAPRSGVSEKEITKPKETSPVFHQFLDATYQLLHQHPTRFEFNERFLRRLLYHLYSCQFGTFLFNNEKERVDCKANERTRSVWDYFLARREQFTNPRYDPVIDDNQRGKERLIFPRVSETRWWNEVFGRTDAEMNGPRSSPAPSDIPESTVLTGIETAGTNSAGKMPDVSGITAAVTSGVSKLAFPAERTDKPTELEVEMQ

InterPro domains:
  IPR010569 Myotubularin-like, phosphatase domain [PF06602] (12-330)
  IPR010569 Myotubularin-like, phosphatase domain [PS51339] (1-387)
  IPR016130 Protein-tyrosine phosphatase, active site [PS00383] (137-147)
  IPR029021 Protein-tyrosine phosphatase-like [SSF52799] (32-391)
  IPR030564 Myotubularin [PTHR10807] (31-394)